Protein AF-A0A7Y2TQS6-F1 (afdb_monomer_lite)

Radius of gyration: 34.99 Å; chains: 1; bounding box: 94×83×92 Å

pLDDT: mean 74.16, std 16.75, range [26.45, 96.12]

Sequence (491 aa):
GNISICRKHAAQIRIADIMAASSCIPVGMEPLFFPDDFHWPDDGKSRRWGSRPSRPTNDEIRAALRRNTDTKEPTFALMDGGVYDNQGITSTLLALNRRKENYREQDTHECGVSMSSLGRSEPPGPEDWAKWMSGRVSSGSAYKSVGVKPEDLDLLIISDTPVRKASFYPRILFPSGAENNQPEADSREEAPKRGLLQRLGHWAKYRITLGMITFITTLLLIALSISLGIALVELWAFWDARSDEVPFGKGFFITFHVALPFLLLVQIWWLLWQYRKLRKELALKLQSLISHWDRKPKRYLKKLTVGDVIDMGLLRASSTAALTSAIYMDRIRGLGYSTAFSREDLQDKILANEIFALQKARQLDDPFIHELKAQEAWPPPPEMDRIVDIAANMQTKLWIDHEKDGPHNDLDFLVVCGQSTICYNLMRYLWEDLRDEDGSWLDPKMQGVFEHALREWKKLMDDPWSLLKDRKQKSRLPELNAHAAKVATSA

Foldseek 3Di:
DFWFFFPVVVVFFDPVVVVVQLQAAPPPGFFQKPPQNTQGPCQPPPPDDPDDSRRDHPVQQLCLQLVADPVSGSIDGRHNNLQFCSQCLQVVLVVLLCVLVVPPVPRPVGTNHTCVNVVHDDQPDPVQVLCVLLQFHDDDDDTDNRADDCPSAVAAEGEDQPADDDDPDDPPPDPDDDDDDDDDDDDDPPDPPDDPVVVVVVCQQPPAFPLNVLVVLVVVLVVLVVQLVVLVVVLVVVVVPPDPDDPVVNVVSCVPRHVVSVVVSVVSVVVSVVSVVVLVVVQVVVCVVDVPPPDRSSVVSRGDGNNNVVVVVVVVVVVVVCCSPPVSSVVSVVVSVCSQCSHPNCVLRYFYQYLCQLVVVVVDDDPLQVVCVVVVLDDADPVLVVLSVLLSPDDPDPDWADDPPDLDINVLSVVLSSVQSCLVRVLVSQQPRQADPVRHGVDPVSVVVSVVSSVSSVVCSVPSNRVVLVDLCPDPDVVSVVSSVVNVVVD

Structure (mmCIF, N/CA/C/O backbone):
data_AF-A0A7Y2TQS6-F1
#
_entry.id   AF-A0A7Y2TQS6-F1
#
loop_
_atom_site.group_PDB
_atom_site.id
_atom_site.type_symbol
_atom_site.label_atom_id
_atom_site.label_alt_id
_atom_site.label_comp_id
_atom_site.label_asym_id
_atom_site.label_entity_id
_atom_site.label_seq_id
_atom_site.pdbx_PDB_ins_code
_atom_site.Cartn_x
_atom_site.Cartn_y
_atom_site.Cartn_z
_atom_site.occupancy
_atom_site.B_iso_or_equiv
_atom_site.auth_seq_id
_atom_site.auth_comp_id
_atom_site.auth_asym_id
_atom_site.auth_atom_id
_atom_site.pdbx_PDB_model_num
ATOM 1 N N . GLY A 1 1 ? -15.668 -12.128 -7.116 1.00 54.16 1 GLY A N 1
ATOM 2 C CA . GLY A 1 1 ? -14.970 -12.802 -8.211 1.00 54.16 1 GLY A CA 1
ATOM 3 C C . GLY A 1 1 ? -15.767 -14.000 -8.667 1.00 54.16 1 GLY A C 1
ATOM 4 O O . GLY A 1 1 ? -16.858 -14.250 -8.164 1.00 54.16 1 GLY A O 1
ATOM 5 N N . ASN A 1 2 ? -15.182 -14.776 -9.573 1.00 64.56 2 ASN A N 1
ATOM 6 C CA . ASN A 1 2 ? -15.833 -15.916 -10.226 1.00 64.56 2 ASN A CA 1
ATOM 7 C C . ASN A 1 2 ? -15.904 -17.193 -9.376 1.00 64.56 2 ASN A C 1
ATOM 9 O O . ASN A 1 2 ? -16.426 -18.194 -9.847 1.00 64.56 2 ASN A O 1
ATOM 13 N N . ILE A 1 3 ? -15.361 -17.195 -8.156 1.00 73.94 3 ILE A N 1
ATOM 14 C CA . ILE A 1 3 ? -15.294 -18.376 -7.287 1.00 73.94 3 ILE A CA 1
ATOM 15 C C . ILE A 1 3 ? -15.578 -17.933 -5.850 1.00 73.94 3 ILE A C 1
ATOM 17 O O . ILE A 1 3 ? -15.014 -16.937 -5.391 1.00 73.94 3 ILE A O 1
ATOM 21 N N . SER A 1 4 ? -16.442 -18.665 -5.145 1.00 76.38 4 SER A N 1
ATOM 22 C CA . SER A 1 4 ? -16.709 -18.472 -3.716 1.00 76.38 4 SER A CA 1
ATOM 23 C C . SER A 1 4 ? -16.286 -19.691 -2.893 1.00 76.38 4 SER A C 1
ATOM 25 O O . SER A 1 4 ? -16.443 -20.834 -3.330 1.00 76.38 4 SER A O 1
ATOM 27 N N . ILE A 1 5 ? -15.753 -19.452 -1.693 1.00 80.25 5 ILE A N 1
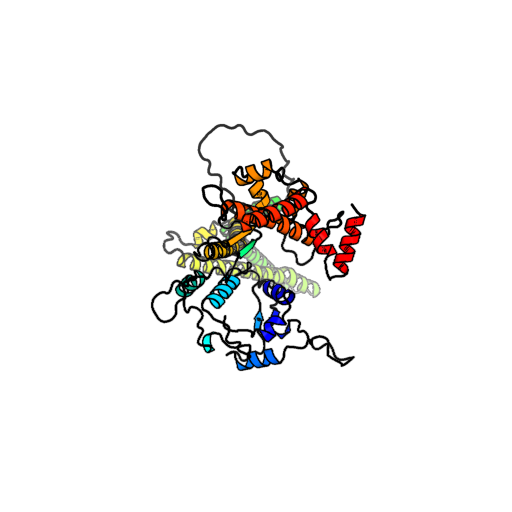ATOM 28 C CA . ILE A 1 5 ? -15.396 -20.493 -0.725 1.00 80.25 5 ILE A CA 1
ATOM 29 C C . ILE A 1 5 ? -16.400 -20.439 0.421 1.00 80.25 5 ILE A C 1
ATOM 31 O O . ILE A 1 5 ? -16.604 -19.408 1.051 1.00 80.25 5 ILE A O 1
ATOM 35 N N . CYS A 1 6 ? -17.014 -21.580 0.688 1.00 78.25 6 CYS A N 1
ATOM 36 C CA . CYS A 1 6 ? -17.985 -21.779 1.739 1.00 78.25 6 CYS A CA 1
ATOM 37 C C . CYS A 1 6 ? -17.368 -21.612 3.142 1.00 78.25 6 CYS A C 1
ATOM 39 O O . CYS A 1 6 ? -16.217 -21.984 3.398 1.00 78.25 6 CYS A O 1
ATOM 41 N N . ARG A 1 7 ? -18.152 -21.063 4.079 1.00 78.50 7 ARG A N 1
ATOM 42 C CA . ARG A 1 7 ? -17.681 -20.620 5.403 1.00 78.50 7 ARG A CA 1
ATOM 43 C C . ARG A 1 7 ? -16.990 -21.716 6.216 1.00 78.50 7 ARG A C 1
ATOM 45 O O . ARG A 1 7 ? -15.980 -21.444 6.864 1.00 78.50 7 ARG A O 1
ATOM 52 N N . LYS A 1 8 ? -17.505 -22.954 6.148 1.00 83.00 8 LYS A N 1
ATOM 53 C CA . LYS A 1 8 ? -16.923 -24.149 6.794 1.00 83.00 8 LYS A CA 1
ATOM 54 C C . LYS A 1 8 ? -15.438 -24.297 6.456 1.00 83.00 8 LYS A C 1
ATOM 56 O O . LYS A 1 8 ? -14.632 -24.526 7.352 1.00 83.00 8 LYS A O 1
ATOM 61 N N . HIS A 1 9 ? -15.088 -24.181 5.176 1.00 84.75 9 HIS A N 1
ATOM 62 C CA . HIS A 1 9 ? -13.720 -24.365 4.697 1.00 84.75 9 HIS A CA 1
ATOM 63 C C . HIS A 1 9 ? -12.888 -23.094 4.828 1.00 84.75 9 HIS A C 1
ATOM 65 O O . HIS A 1 9 ? -11.729 -23.183 5.217 1.00 84.75 9 HIS A O 1
ATOM 71 N N . ALA A 1 10 ? -13.475 -21.916 4.600 1.00 85.31 10 ALA A N 1
ATOM 72 C CA . ALA A 1 10 ? -12.785 -20.644 4.816 1.00 85.31 10 ALA A CA 1
ATOM 73 C C . ALA A 1 10 ? -12.270 -20.504 6.263 1.00 85.31 10 ALA A C 1
ATOM 75 O O . ALA A 1 10 ? -11.151 -20.049 6.477 1.00 85.31 10 ALA A O 1
ATOM 76 N N . ALA A 1 11 ? -13.041 -20.973 7.252 1.00 84.38 11 ALA A N 1
ATOM 77 C CA . ALA A 1 11 ? -12.658 -20.956 8.667 1.00 84.38 11 ALA A CA 1
ATOM 78 C C . ALA A 1 11 ? -11.467 -21.870 9.019 1.00 84.38 11 ALA A C 1
ATOM 80 O O . ALA A 1 11 ? -10.898 -21.742 10.101 1.00 84.38 11 ALA A O 1
ATOM 81 N N . GLN A 1 12 ? -11.107 -22.806 8.139 1.00 85.31 12 GLN A N 1
ATOM 82 C CA . GLN A 1 12 ? -9.978 -23.718 8.337 1.00 85.31 12 GLN A CA 1
ATOM 83 C C . GLN A 1 12 ? -8.671 -23.168 7.759 1.00 85.31 12 GLN A C 1
ATOM 85 O O . GLN A 1 12 ? -7.601 -23.668 8.103 1.00 85.31 12 GLN A O 1
ATOM 90 N N . ILE A 1 13 ? -8.753 -22.156 6.892 1.00 87.44 13 ILE A N 1
ATOM 91 C CA . ILE A 1 13 ? -7.593 -21.565 6.237 1.00 87.44 13 ILE A CA 1
ATOM 92 C C . ILE A 1 13 ? -6.813 -20.722 7.247 1.00 87.44 13 ILE A C 1
ATOM 94 O O . ILE A 1 13 ? -7.370 -19.867 7.941 1.00 87.44 13 ILE A O 1
ATOM 98 N N . ARG A 1 14 ? -5.495 -20.923 7.311 1.00 86.06 14 ARG A N 1
ATOM 99 C CA . ARG A 1 14 ? -4.626 -20.083 8.138 1.00 86.06 14 ARG A CA 1
ATOM 100 C C . ARG A 1 14 ? -4.512 -18.698 7.514 1.00 86.06 14 ARG A C 1
ATOM 102 O O . ARG A 1 14 ? -4.206 -18.562 6.333 1.00 86.06 14 ARG A O 1
ATOM 109 N N . ILE A 1 15 ? -4.632 -17.662 8.343 1.00 83.38 15 ILE A N 1
ATOM 110 C CA . ILE A 1 15 ? -4.376 -16.274 7.924 1.00 83.38 15 ILE A CA 1
ATOM 111 C C . ILE A 1 15 ? -2.968 -16.140 7.320 1.00 83.38 15 ILE A C 1
ATOM 113 O O . ILE A 1 15 ? -2.791 -15.413 6.350 1.00 83.38 15 ILE A O 1
ATOM 117 N N . ALA A 1 16 ? -1.983 -16.884 7.836 1.00 83.06 16 ALA A N 1
ATOM 118 C CA . ALA A 1 16 ? -0.623 -16.897 7.301 1.00 83.06 16 ALA A CA 1
ATOM 119 C C . ALA A 1 16 ? -0.555 -17.324 5.821 1.00 83.06 16 ALA A C 1
ATOM 121 O O . ALA A 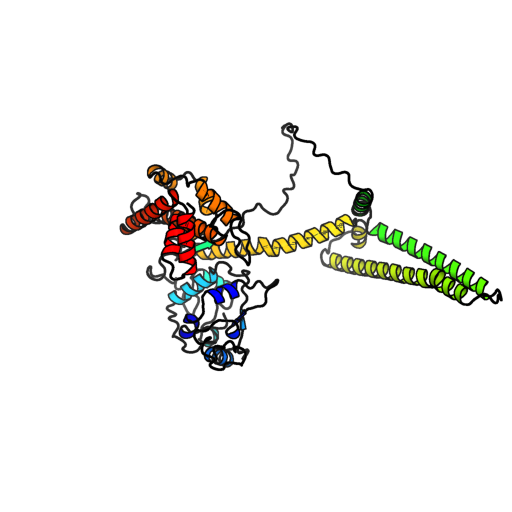1 16 ? 0.174 -16.700 5.056 1.00 83.06 16 ALA A O 1
ATOM 122 N N . ASP A 1 17 ? -1.341 -18.322 5.399 1.00 85.56 17 ASP A N 1
ATOM 123 C CA . ASP A 1 17 ? -1.348 -18.786 4.004 1.00 85.56 17 ASP A CA 1
ATOM 124 C C . ASP A 1 17 ? -2.018 -17.748 3.080 1.00 85.56 17 ASP A C 1
ATOM 126 O O . ASP A 1 17 ? -1.551 -17.500 1.970 1.00 85.56 17 ASP A O 1
ATOM 130 N N . ILE A 1 18 ? -3.064 -17.065 3.565 1.00 84.38 18 ILE A N 1
ATOM 131 C CA . ILE A 1 18 ? -3.702 -15.942 2.850 1.00 84.38 18 ILE A CA 1
ATOM 132 C C . ILE A 1 18 ? -2.725 -14.772 2.684 1.00 84.38 18 ILE A C 1
ATOM 134 O O . ILE A 1 18 ? -2.624 -14.198 1.601 1.00 84.38 18 ILE A O 1
ATOM 138 N N . MET A 1 19 ? -1.977 -14.437 3.738 1.00 80.00 19 MET A N 1
ATOM 139 C CA . MET A 1 19 ? -0.953 -13.389 3.696 1.00 80.00 19 MET A CA 1
ATOM 140 C C . MET A 1 19 ? 0.195 -13.748 2.753 1.00 80.00 19 MET A C 1
ATOM 142 O O . MET A 1 19 ? 0.659 -12.885 2.010 1.00 80.00 19 MET A O 1
ATOM 146 N N . ALA A 1 20 ? 0.609 -15.015 2.711 1.00 80.50 20 ALA A N 1
ATOM 147 C CA . ALA A 1 20 ? 1.600 -15.481 1.750 1.00 80.50 20 ALA A CA 1
ATOM 148 C C . ALA A 1 20 ? 1.089 -15.341 0.303 1.00 80.50 20 ALA A C 1
ATOM 150 O O . ALA A 1 20 ? 1.789 -14.775 -0.532 1.00 80.50 20 ALA A O 1
ATOM 151 N N . ALA A 1 21 ? -0.153 -15.757 0.025 1.00 81.94 21 ALA A N 1
ATOM 152 C CA . ALA A 1 21 ? -0.778 -15.647 -1.300 1.00 81.94 21 ALA A CA 1
ATOM 153 C C . ALA A 1 21 ? -0.935 -14.193 -1.768 1.00 81.94 21 ALA A C 1
ATOM 155 O O . ALA A 1 21 ? -0.697 -13.880 -2.937 1.00 81.94 21 ALA A O 1
ATOM 156 N N . SER A 1 22 ? -1.283 -13.290 -0.849 1.00 77.38 22 SER A N 1
ATOM 157 C CA . SER A 1 22 ? -1.357 -11.853 -1.129 1.00 77.38 22 SER A CA 1
ATOM 158 C C . SER A 1 22 ? 0.026 -11.246 -1.421 1.00 77.38 22 SER A C 1
ATOM 160 O O . SER A 1 22 ? 0.148 -10.344 -2.247 1.00 77.38 22 SER A O 1
ATOM 162 N N . SER A 1 23 ? 1.085 -11.804 -0.824 1.00 73.25 23 SER A N 1
ATOM 163 C CA . SER A 1 23 ? 2.471 -11.334 -0.978 1.00 73.25 23 SER A CA 1
ATOM 164 C C . SER A 1 23 ? 3.177 -11.836 -2.249 1.00 73.25 23 SER A C 1
ATOM 166 O O . SER A 1 23 ? 4.272 -11.364 -2.553 1.00 73.25 23 SER A O 1
ATOM 168 N N . CYS A 1 24 ? 2.591 -12.768 -3.009 1.00 71.69 24 CYS A N 1
ATOM 169 C CA . CYS A 1 24 ? 3.176 -13.273 -4.257 1.00 71.69 24 CYS A CA 1
ATOM 170 C C . CYS A 1 24 ? 3.162 -12.196 -5.357 1.00 71.69 24 CYS A C 1
ATOM 172 O O . CYS A 1 24 ? 2.139 -11.990 -6.006 1.00 71.69 24 CYS A O 1
ATOM 174 N N . ILE A 1 25 ? 4.289 -11.512 -5.591 1.00 69.38 25 ILE A N 1
ATOM 175 C CA . ILE A 1 25 ? 4.413 -10.474 -6.631 1.00 69.38 25 ILE A CA 1
ATOM 176 C C . ILE A 1 25 ? 4.659 -11.125 -8.007 1.00 69.38 25 ILE A C 1
ATOM 178 O O . ILE A 1 25 ? 5.585 -11.933 -8.124 1.00 69.38 25 ILE A O 1
ATOM 182 N N . PRO A 1 26 ? 3.929 -10.738 -9.079 1.00 59.59 26 PRO A N 1
ATOM 183 C CA . PRO A 1 26 ? 4.080 -11.328 -10.417 1.00 59.59 26 PRO A CA 1
ATOM 184 C C . PRO A 1 26 ? 5.498 -11.276 -11.002 1.00 59.59 26 PRO A C 1
ATOM 186 O O . PRO A 1 26 ? 5.843 -12.054 -11.889 1.00 59.59 26 PRO A O 1
ATOM 189 N N . VAL A 1 27 ? 6.334 -10.352 -10.522 1.00 60.28 27 VAL A N 1
ATOM 190 C CA . VAL A 1 27 ? 7.719 -10.167 -10.964 1.00 60.28 27 VAL A CA 1
ATOM 191 C C . VAL A 1 27 ? 8.665 -10.859 -9.979 1.00 60.28 27 VAL A C 1
ATOM 193 O O . VAL A 1 27 ? 9.377 -10.203 -9.226 1.00 60.28 27 VAL A O 1
ATOM 196 N N . GLY A 1 28 ? 8.666 -12.194 -9.968 1.00 63.75 28 GLY A N 1
ATOM 197 C CA . GLY A 1 28 ? 9.708 -12.981 -9.290 1.00 63.75 28 GLY A CA 1
ATOM 198 C C . GLY A 1 28 ? 9.233 -14.040 -8.298 1.00 63.75 28 GLY A C 1
ATOM 199 O O . GLY A 1 28 ? 10.080 -14.753 -7.765 1.00 63.75 28 GLY A O 1
ATOM 200 N N . MET A 1 29 ? 7.926 -14.176 -8.065 1.00 70.44 29 MET A N 1
ATOM 201 C CA . MET A 1 29 ? 7.368 -15.244 -7.230 1.00 70.44 29 MET A CA 1
ATOM 202 C C . MET A 1 29 ? 6.359 -16.084 -8.013 1.00 70.44 29 MET A C 1
ATOM 204 O O . MET A 1 29 ? 5.606 -15.568 -8.840 1.00 70.44 29 MET A O 1
ATOM 208 N N . GLU A 1 30 ? 6.347 -17.388 -7.745 1.00 78.56 30 GLU A N 1
ATOM 209 C CA . GLU A 1 30 ? 5.302 -18.281 -8.243 1.00 78.56 30 GLU A CA 1
ATOM 210 C C . GLU A 1 30 ? 3.991 -18.034 -7.470 1.00 78.56 30 GLU A C 1
ATOM 212 O O . GLU A 1 30 ? 4.031 -17.691 -6.282 1.00 78.56 30 GLU A O 1
ATOM 217 N N . PRO A 1 31 ? 2.821 -18.158 -8.122 1.00 84.19 31 PRO A N 1
ATOM 218 C CA . PRO A 1 31 ? 1.546 -18.082 -7.420 1.00 84.19 31 PRO A CA 1
ATOM 219 C C . PRO A 1 31 ? 1.403 -19.235 -6.427 1.00 84.19 31 PRO A C 1
ATOM 221 O O . PRO A 1 31 ? 1.870 -20.343 -6.685 1.00 84.19 31 PRO A O 1
ATOM 224 N N . LEU A 1 32 ? 0.667 -18.995 -5.344 1.00 86.88 32 LEU A N 1
ATOM 225 C CA . LEU A 1 32 ? 0.203 -20.068 -4.465 1.00 86.88 32 LEU A CA 1
ATOM 226 C C . LEU A 1 32 ? -1.057 -20.692 -5.068 1.00 86.88 32 LEU A C 1
ATOM 228 O O . LEU A 1 32 ? -2.041 -19.999 -5.332 1.00 86.88 32 LEU A O 1
ATOM 232 N N . PHE A 1 33 ? -1.046 -22.000 -5.303 1.00 88.12 33 PHE A N 1
ATOM 233 C CA . PHE A 1 33 ? -2.184 -22.719 -5.862 1.00 88.12 33 PHE A CA 1
ATOM 234 C C . PHE A 1 33 ? -3.145 -23.125 -4.752 1.00 88.12 33 PHE A C 1
ATOM 236 O O . PHE A 1 33 ? -2.869 -24.014 -3.952 1.00 88.12 33 PHE A O 1
ATOM 243 N N . PHE A 1 34 ? -4.321 -22.508 -4.711 1.00 88.00 34 PHE A N 1
ATOM 244 C CA . PHE A 1 34 ? -5.383 -22.931 -3.807 1.00 88.00 34 PHE A CA 1
ATOM 245 C C . PHE A 1 34 ? -6.149 -24.126 -4.400 1.00 88.00 34 PHE A C 1
ATOM 247 O O . PHE A 1 34 ? -6.453 -24.095 -5.596 1.00 88.00 34 PHE A O 1
ATOM 254 N N . PRO A 1 35 ? -6.531 -25.148 -3.605 1.00 87.62 35 PRO A N 1
ATOM 255 C CA . PRO A 1 35 ? -6.239 -25.341 -2.175 1.00 87.62 35 PRO A CA 1
ATOM 256 C C . PRO A 1 35 ? -4.921 -26.084 -1.877 1.00 87.62 35 PRO A C 1
ATOM 258 O O . PRO A 1 35 ? -4.637 -26.344 -0.709 1.00 87.62 35 PRO A O 1
ATOM 261 N N . ASP A 1 36 ? -4.152 -26.469 -2.898 1.00 86.44 36 ASP A N 1
ATOM 262 C CA . ASP A 1 36 ? -3.049 -27.438 -2.795 1.00 86.44 36 ASP A CA 1
ATOM 263 C C . ASP A 1 36 ? -1.817 -26.924 -2.016 1.00 86.44 36 ASP A C 1
ATOM 265 O O . ASP A 1 36 ? -1.137 -27.710 -1.355 1.00 86.44 36 ASP A O 1
ATOM 269 N N . ASP A 1 37 ? -1.551 -25.617 -2.045 1.00 85.94 37 ASP A N 1
ATOM 270 C CA . ASP A 1 37 ? -0.444 -24.985 -1.315 1.00 85.94 37 ASP A CA 1
ATOM 271 C C . ASP A 1 37 ? -0.829 -24.455 0.075 1.00 85.94 37 ASP A C 1
ATOM 273 O O . ASP A 1 37 ? 0.017 -23.922 0.795 1.00 85.94 37 ASP A O 1
ATOM 277 N N . PHE A 1 38 ? -2.094 -24.603 0.469 1.00 87.38 38 PHE A N 1
ATOM 278 C CA . PHE A 1 38 ? -2.610 -24.138 1.754 1.00 87.38 38 PHE A CA 1
ATOM 279 C C . PHE A 1 38 ? -2.507 -25.232 2.814 1.00 87.38 38 PHE A C 1
ATOM 281 O O . PHE A 1 38 ? -2.650 -26.415 2.507 1.00 87.38 38 PHE A O 1
ATOM 288 N N . HIS A 1 39 ? -2.301 -24.836 4.072 1.00 84.94 39 HIS A N 1
ATOM 289 C CA . HIS A 1 39 ? -2.297 -25.781 5.181 1.00 84.94 39 HIS A CA 1
ATOM 290 C C . HIS A 1 39 ? -3.716 -26.064 5.675 1.00 84.94 39 HIS A C 1
ATOM 292 O O . HIS A 1 39 ? -4.480 -25.140 5.971 1.00 84.94 39 HIS A O 1
ATOM 298 N N . TRP A 1 40 ? -4.033 -27.343 5.876 1.00 83.88 40 TRP A N 1
ATOM 299 C CA . TRP A 1 40 ? -5.328 -27.811 6.364 1.00 83.88 40 TRP A CA 1
ATOM 300 C C . TRP A 1 40 ? -5.215 -28.494 7.744 1.00 83.88 40 TRP A C 1
ATOM 302 O O . TRP A 1 40 ? -4.168 -29.028 8.115 1.00 83.88 40 TRP A O 1
ATOM 312 N N . PRO A 1 41 ? -6.281 -28.494 8.571 1.00 73.75 41 PRO A N 1
ATOM 313 C CA . PRO A 1 41 ? -6.232 -29.074 9.920 1.00 73.75 41 PRO A CA 1
ATOM 314 C C . PRO A 1 41 ? -5.872 -30.569 9.975 1.00 73.75 41 PRO A C 1
ATOM 316 O O . PRO A 1 41 ? -5.314 -31.029 10.972 1.00 73.75 41 PRO A O 1
ATOM 319 N N . ASP A 1 42 ? -6.165 -31.328 8.916 1.00 65.50 42 ASP A N 1
ATOM 320 C CA . ASP A 1 42 ? -5.878 -32.765 8.828 1.00 65.50 42 ASP A CA 1
ATOM 321 C C . ASP A 1 42 ? -4.500 -33.091 8.203 1.00 65.50 42 ASP A C 1
ATOM 323 O O . ASP A 1 42 ? -4.172 -34.267 8.020 1.00 65.50 42 ASP A O 1
ATOM 327 N N . ASP A 1 43 ? -3.642 -32.077 7.995 1.00 60.75 43 ASP A N 1
ATOM 328 C CA . ASP A 1 43 ? -2.271 -32.192 7.457 1.00 60.75 43 ASP A CA 1
ATOM 329 C C . ASP A 1 43 ? -1.361 -33.191 8.183 1.00 60.75 43 ASP A C 1
ATOM 331 O O . ASP A 1 43 ? -0.439 -33.759 7.594 1.00 60.75 43 ASP A O 1
ATOM 335 N N . GLY A 1 44 ? -1.634 -33.459 9.460 1.00 49.59 44 GLY A N 1
ATOM 336 C CA . GLY A 1 44 ? -0.784 -34.284 10.321 1.00 49.59 44 GLY A CA 1
ATOM 337 C C . GLY A 1 44 ? -1.108 -35.782 10.378 1.00 49.59 44 GLY A C 1
ATOM 338 O O . GLY A 1 44 ? -0.395 -36.511 11.065 1.00 49.59 44 GLY A O 1
ATOM 339 N N . LYS A 1 45 ? -2.172 -36.282 9.727 1.00 51.12 45 LYS A N 1
ATOM 340 C CA . LYS A 1 45 ? -2.673 -37.661 9.958 1.00 51.12 45 LYS A CA 1
ATOM 341 C C . LYS A 1 45 ? -2.258 -38.708 8.915 1.00 51.12 45 LYS A C 1
ATOM 343 O O . LYS A 1 45 ? -2.813 -39.810 8.913 1.00 51.12 45 LYS A O 1
ATOM 348 N N . SER A 1 46 ? -1.262 -38.443 8.066 1.00 49.97 46 SER A N 1
ATOM 349 C CA . SER A 1 46 ? -0.699 -39.482 7.187 1.00 49.97 46 SER A CA 1
ATOM 350 C C . SER A 1 46 ? 0.076 -40.530 8.007 1.00 49.97 46 SER A C 1
ATOM 352 O O . SER A 1 46 ? 1.271 -40.409 8.270 1.00 49.97 46 SER A O 1
ATOM 354 N N . ARG A 1 47 ? -0.623 -41.586 8.450 1.00 47.22 47 ARG A N 1
ATOM 355 C CA . ARG A 1 47 ? -0.093 -42.725 9.233 1.00 47.22 47 ARG A CA 1
ATOM 356 C C . ARG A 1 47 ? 0.730 -43.713 8.393 1.00 47.22 47 ARG A C 1
ATOM 358 O O . ARG A 1 47 ? 0.606 -44.922 8.584 1.00 47.22 47 ARG A O 1
ATOM 365 N N . ARG A 1 48 ? 1.565 -43.257 7.455 1.00 48.81 48 ARG A N 1
ATOM 366 C CA . ARG A 1 48 ? 2.453 -44.168 6.712 1.00 48.81 48 ARG A CA 1
ATOM 367 C C . ARG A 1 48 ? 3.898 -43.679 6.741 1.00 48.81 48 ARG A C 1
ATOM 369 O O . ARG A 1 48 ? 4.374 -42.984 5.850 1.00 48.81 48 ARG A O 1
ATOM 376 N N . TRP A 1 49 ? 4.581 -44.079 7.812 1.00 40.25 49 TRP A N 1
ATOM 377 C CA . TRP A 1 49 ? 6.028 -43.975 7.996 1.00 40.25 49 TRP A CA 1
ATOM 378 C C . TRP A 1 49 ? 6.730 -44.536 6.742 1.00 40.25 49 TRP A C 1
ATOM 380 O O . TRP A 1 49 ? 6.602 -45.721 6.444 1.00 40.25 49 TRP A O 1
ATOM 390 N N . GLY A 1 50 ? 7.380 -43.672 5.954 1.00 49.44 50 GLY A N 1
ATOM 391 C CA . GLY A 1 50 ? 8.156 -44.059 4.763 1.00 49.44 50 GLY A CA 1
ATOM 392 C C . GLY A 1 50 ? 7.604 -43.625 3.397 1.00 49.44 50 GLY A C 1
ATOM 393 O O . GLY A 1 50 ? 8.299 -43.778 2.398 1.00 49.44 50 GLY A O 1
ATOM 394 N N . SER A 1 51 ? 6.405 -43.043 3.311 1.00 49.78 51 SER A N 1
ATOM 395 C CA . SER A 1 51 ? 5.944 -42.348 2.095 1.00 49.78 51 SER A CA 1
ATOM 396 C C . SER A 1 51 ? 6.101 -40.843 2.313 1.00 49.78 51 SER A C 1
ATOM 398 O O . SER A 1 51 ? 5.739 -40.365 3.386 1.00 49.78 51 SER A O 1
ATOM 400 N N . ARG A 1 52 ? 6.667 -40.096 1.349 1.00 47.09 52 ARG A N 1
ATOM 401 C CA . ARG A 1 52 ? 6.769 -38.619 1.413 1.00 47.09 52 ARG A CA 1
ATOM 402 C C . ARG A 1 52 ? 5.449 -38.047 1.952 1.00 47.09 52 ARG A C 1
ATOM 404 O O . ARG A 1 52 ? 4.413 -38.518 1.473 1.00 47.09 52 ARG A O 1
ATOM 411 N N . PRO A 1 53 ? 5.454 -37.093 2.905 1.00 47.38 53 PRO A N 1
ATOM 412 C CA . PRO A 1 53 ? 4.217 -36.493 3.383 1.00 47.38 53 PRO A CA 1
ATOM 413 C C . PRO A 1 53 ? 3.490 -35.931 2.165 1.00 47.38 53 PRO A C 1
ATOM 415 O O . PRO A 1 53 ? 3.933 -34.967 1.544 1.00 47.38 53 PRO A O 1
ATOM 418 N N . SER A 1 54 ? 2.427 -36.613 1.754 1.00 50.50 54 SER A N 1
ATOM 419 C CA . SER A 1 54 ? 1.483 -36.083 0.789 1.00 50.50 54 SER A CA 1
ATOM 420 C C . SER A 1 54 ? 0.875 -34.906 1.533 1.00 50.50 54 SER A C 1
ATOM 422 O O . SER A 1 54 ? 0.181 -35.150 2.517 1.00 50.50 54 SER A O 1
ATOM 424 N N . ARG A 1 55 ? 1.225 -33.661 1.175 1.00 56.31 55 ARG A N 1
ATOM 425 C CA . ARG A 1 55 ? 0.488 -32.485 1.662 1.00 56.31 55 ARG A CA 1
ATOM 426 C C . ARG A 1 55 ? -0.982 -32.791 1.379 1.00 56.31 55 ARG A C 1
ATOM 428 O O . ARG A 1 55 ? -1.302 -32.967 0.201 1.00 56.31 55 ARG A O 1
ATOM 435 N N . PRO A 1 56 ? -1.835 -33.028 2.385 1.00 55.53 56 PRO A N 1
ATOM 436 C CA . PRO A 1 56 ? -3.179 -33.453 2.082 1.00 55.53 56 PRO A CA 1
ATOM 437 C C . PRO A 1 56 ? -3.910 -32.250 1.524 1.00 55.53 56 PRO A C 1
ATOM 439 O O . PRO A 1 56 ? -4.016 -31.189 2.130 1.00 55.53 56 PRO A O 1
ATOM 442 N N . THR A 1 57 ? -4.371 -32.427 0.301 1.00 63.19 57 THR A N 1
ATOM 443 C CA . THR A 1 57 ? -5.234 -31.462 -0.337 1.00 63.19 57 THR A CA 1
ATOM 444 C C . THR A 1 57 ? -6.623 -31.611 0.258 1.00 63.19 57 THR A C 1
ATOM 446 O O . THR A 1 57 ? -7.062 -32.726 0.538 1.00 63.19 57 THR A O 1
ATOM 449 N N . ASN A 1 58 ? -7.334 -30.506 0.470 1.00 77.56 58 ASN A N 1
ATOM 450 C CA . ASN A 1 58 ? -8.732 -30.590 0.868 1.00 77.56 58 ASN A CA 1
ATOM 451 C C . ASN A 1 58 ? -9.559 -31.131 -0.312 1.00 77.56 58 ASN A C 1
ATOM 453 O O . ASN A 1 58 ? -9.989 -30.379 -1.191 1.00 77.56 58 ASN A O 1
ATOM 457 N N . ASP A 1 59 ? -9.731 -32.453 -0.355 1.00 80.75 59 ASP A N 1
ATOM 458 C CA . ASP A 1 59 ? -10.376 -33.161 -1.464 1.00 80.75 59 ASP A CA 1
ATOM 459 C C . ASP A 1 59 ? -11.833 -32.724 -1.662 1.00 80.75 59 ASP A C 1
ATOM 461 O O . ASP A 1 59 ?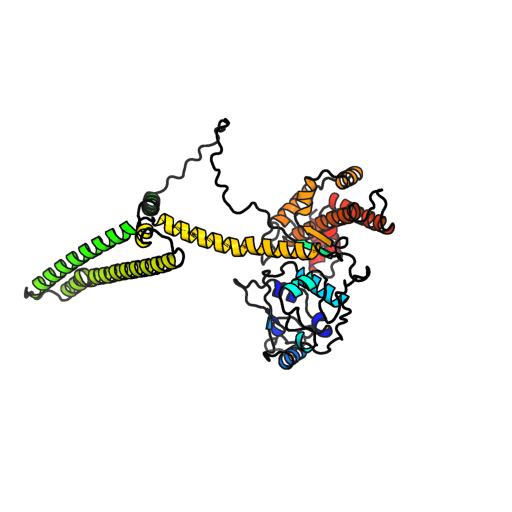 -12.309 -32.680 -2.798 1.00 80.75 59 ASP A O 1
ATOM 465 N N . GLU A 1 60 ? -12.523 -32.324 -0.584 1.00 82.69 60 GLU A N 1
ATOM 466 C CA . GLU A 1 60 ? -13.870 -31.747 -0.667 1.00 82.69 60 GLU A CA 1
ATOM 467 C C . GLU A 1 60 ? -13.854 -30.461 -1.505 1.00 82.69 60 GLU A C 1
ATOM 469 O O . GLU A 1 60 ? -14.668 -30.312 -2.419 1.00 82.69 60 GLU A O 1
ATOM 474 N N . ILE A 1 61 ? -12.900 -29.560 -1.241 1.00 86.12 61 ILE A N 1
ATOM 475 C CA . ILE A 1 61 ? -12.757 -28.297 -1.975 1.00 86.12 61 ILE A CA 1
ATOM 476 C C . ILE A 1 61 ? -12.337 -28.557 -3.417 1.00 86.12 61 ILE A C 1
ATOM 478 O O . ILE A 1 61 ? -12.947 -27.996 -4.324 1.00 86.12 61 ILE A O 1
ATOM 482 N N . ARG A 1 62 ? -11.354 -29.434 -3.660 1.00 85.38 62 ARG A N 1
ATOM 483 C CA . ARG A 1 62 ? -10.935 -29.791 -5.029 1.00 85.38 62 ARG A CA 1
ATOM 484 C C . ARG A 1 62 ? -12.101 -30.320 -5.846 1.00 85.38 62 ARG A C 1
ATOM 486 O O . ARG A 1 62 ? -12.298 -29.915 -6.989 1.00 85.38 62 ARG A O 1
ATOM 493 N N . ALA A 1 63 ? -12.876 -31.235 -5.269 1.00 84.94 63 ALA A N 1
ATOM 494 C CA . ALA A 1 63 ? -14.025 -31.813 -5.942 1.00 84.94 63 ALA A CA 1
ATOM 495 C C . ALA A 1 63 ? -15.105 -30.752 -6.202 1.00 84.94 63 ALA A C 1
ATOM 497 O O . ALA A 1 63 ? -15.694 -30.745 -7.281 1.00 84.94 63 ALA A O 1
ATOM 498 N N . ALA A 1 64 ? -15.330 -29.839 -5.256 1.00 85.25 64 ALA A N 1
ATOM 499 C CA . ALA A 1 64 ? -16.276 -28.742 -5.419 1.00 85.25 64 ALA A CA 1
ATOM 500 C C . ALA A 1 64 ? -15.833 -27.753 -6.514 1.00 85.25 64 ALA A C 1
ATOM 502 O O . ALA A 1 64 ? -16.629 -27.411 -7.382 1.00 85.25 64 ALA A O 1
ATOM 503 N N . LEU A 1 65 ? -14.548 -27.385 -6.564 1.00 85.81 65 LEU A N 1
ATOM 504 C CA . LEU A 1 65 ? -13.988 -26.539 -7.623 1.00 85.81 65 LEU A CA 1
ATOM 505 C C . LEU A 1 65 ? -14.150 -27.179 -9.005 1.00 85.81 65 LEU A C 1
ATOM 507 O O . LEU A 1 65 ? -14.657 -26.535 -9.919 1.00 85.81 65 LEU A O 1
ATOM 511 N N . ARG A 1 66 ? -13.831 -28.472 -9.149 1.00 85.88 66 ARG A N 1
ATOM 512 C CA . ARG A 1 66 ? -14.022 -29.191 -10.422 1.00 85.88 66 ARG A CA 1
ATOM 513 C C . ARG A 1 66 ? -15.478 -29.230 -10.885 1.00 85.88 66 ARG A C 1
ATOM 515 O O . ARG A 1 66 ? -15.722 -29.231 -12.088 1.00 85.88 66 ARG A O 1
ATOM 522 N N . ARG A 1 67 ? -16.429 -29.348 -9.950 1.00 84.38 67 ARG A N 1
ATOM 523 C CA . ARG A 1 67 ? -17.864 -29.430 -10.264 1.00 84.38 67 ARG A CA 1
ATOM 524 C C . ARG A 1 67 ? -18.465 -28.076 -10.619 1.00 84.38 67 ARG A C 1
ATOM 526 O O . ARG A 1 67 ? -19.316 -28.021 -11.499 1.00 84.38 67 ARG A O 1
ATOM 533 N N . ASN A 1 68 ? -18.028 -27.023 -9.933 1.00 78.31 68 ASN A N 1
ATOM 534 C CA . ASN A 1 68 ? -18.756 -25.757 -9.882 1.00 78.31 68 ASN A CA 1
ATOM 535 C C . ASN A 1 68 ? -18.076 -24.608 -10.642 1.00 78.31 68 ASN A C 1
ATOM 537 O O . ASN A 1 68 ? -18.635 -23.513 -10.716 1.00 78.31 68 ASN A O 1
ATOM 541 N N . THR A 1 69 ? -16.901 -24.856 -11.228 1.00 75.56 69 THR A N 1
ATOM 542 C CA . THR A 1 69 ? -16.195 -23.900 -12.091 1.00 75.56 69 THR A CA 1
ATOM 543 C C . THR A 1 69 ? -16.223 -24.340 -13.554 1.00 75.56 69 THR A C 1
ATOM 545 O O . THR A 1 69 ? -16.106 -25.527 -13.866 1.00 75.56 69 THR A O 1
ATOM 548 N N . ASP A 1 70 ? -16.315 -23.374 -14.472 1.00 75.88 70 ASP A N 1
ATOM 549 C CA . ASP A 1 70 ? -16.347 -23.638 -15.920 1.00 75.88 70 ASP A CA 1
ATOM 550 C C . ASP A 1 70 ? -15.046 -24.273 -16.438 1.00 75.88 70 ASP A C 1
ATOM 552 O O . ASP A 1 70 ? -15.053 -25.028 -17.411 1.00 75.88 70 ASP A O 1
ATOM 556 N N . THR A 1 71 ? -13.922 -23.995 -15.772 1.00 75.88 71 THR A N 1
ATOM 557 C CA . THR A 1 71 ? -12.602 -24.523 -16.138 1.00 75.88 71 THR A CA 1
ATOM 558 C C . THR A 1 71 ? -12.439 -25.997 -15.775 1.00 75.88 71 THR A C 1
ATOM 560 O O . THR A 1 71 ? -11.579 -26.664 -16.344 1.00 75.88 71 THR A O 1
ATOM 563 N N . LYS A 1 72 ? -13.258 -26.524 -14.847 1.00 78.50 72 LYS A N 1
ATOM 564 C CA . LYS A 1 72 ? -13.134 -27.875 -14.260 1.00 78.50 72 LYS A CA 1
ATOM 565 C C . LYS A 1 72 ? -11.769 -28.152 -13.620 1.00 78.50 72 LYS A C 1
ATOM 567 O O . LYS A 1 72 ? -11.424 -29.313 -13.354 1.00 78.50 72 LYS A O 1
ATOM 572 N N . GLU A 1 73 ? -11.002 -27.101 -13.355 1.00 83.62 73 GLU A N 1
ATOM 573 C CA . GLU A 1 73 ? -9.709 -27.207 -12.699 1.00 83.62 73 GLU A CA 1
ATOM 574 C C . GLU A 1 73 ? -9.916 -27.424 -11.191 1.00 83.62 73 GLU A C 1
ATOM 576 O O . GLU A 1 73 ? -10.788 -26.804 -10.579 1.00 83.62 73 GLU A O 1
ATOM 581 N N . PRO A 1 74 ? -9.151 -28.333 -10.558 1.00 84.06 74 PRO A N 1
ATOM 582 C CA . PRO A 1 74 ? -9.245 -28.579 -9.119 1.00 84.06 74 PRO A CA 1
ATOM 583 C C . PRO A 1 74 ? -8.590 -27.485 -8.280 1.00 84.06 74 PRO A C 1
ATOM 585 O O . PRO A 1 74 ? -8.709 -27.522 -7.057 1.00 84.06 74 PRO A O 1
ATOM 588 N N . THR A 1 75 ? -7.837 -26.596 -8.922 1.00 86.88 75 THR A N 1
ATOM 589 C CA . THR A 1 75 ? -6.977 -25.604 -8.296 1.00 86.88 75 THR A CA 1
ATOM 590 C C . THR A 1 75 ? -7.028 -24.301 -9.080 1.00 86.88 75 THR A C 1
ATOM 592 O O . THR A 1 75 ? -7.329 -24.282 -10.275 1.00 86.88 75 THR A O 1
ATOM 595 N N . PHE A 1 76 ? -6.707 -23.198 -8.415 1.00 84.81 76 PHE A N 1
ATOM 596 C CA . PHE A 1 76 ? -6.477 -21.918 -9.072 1.00 84.81 76 PHE A CA 1
ATOM 597 C C . PHE A 1 76 ? -5.302 -21.190 -8.425 1.00 84.81 76 PHE A C 1
ATOM 599 O O . PHE A 1 76 ? -5.061 -21.296 -7.223 1.00 84.81 76 PHE A O 1
ATOM 606 N N . ALA A 1 77 ? -4.562 -20.458 -9.251 1.00 85.56 77 ALA A N 1
ATOM 607 C CA . ALA A 1 77 ? -3.443 -19.637 -8.822 1.00 85.56 77 ALA A CA 1
ATOM 608 C C . ALA A 1 77 ? -3.956 -18.377 -8.109 1.00 85.56 77 ALA A C 1
ATOM 610 O O . ALA A 1 77 ? -4.731 -17.609 -8.681 1.00 85.56 77 ALA A O 1
ATOM 611 N N . LEU A 1 78 ? -3.503 -18.159 -6.875 1.00 82.38 78 LEU A N 1
ATOM 612 C CA . LEU A 1 78 ? -3.681 -16.916 -6.138 1.00 82.38 78 LEU A CA 1
ATOM 613 C C . LEU A 1 78 ? -2.404 -16.084 -6.233 1.00 82.38 78 LEU A C 1
ATOM 615 O O . LEU A 1 78 ? -1.314 -16.532 -5.872 1.00 82.38 78 LEU A O 1
ATOM 619 N N . MET A 1 79 ? -2.566 -14.868 -6.741 1.00 74.12 79 MET A N 1
ATOM 620 C CA . MET A 1 79 ? -1.510 -13.878 -6.871 1.00 74.12 79 MET A CA 1
ATOM 621 C C . MET A 1 79 ? -2.163 -12.498 -6.846 1.00 74.12 79 MET A C 1
ATOM 623 O O . MET A 1 79 ? -2.864 -12.130 -7.785 1.00 74.12 79 MET A O 1
ATOM 627 N N . ASP A 1 80 ? -1.975 -11.762 -5.757 1.00 69.31 80 ASP A N 1
ATOM 628 C CA . ASP A 1 80 ? -2.413 -10.361 -5.656 1.00 69.31 80 ASP A CA 1
ATOM 629 C C . ASP A 1 80 ? -1.198 -9.425 -5.731 1.00 69.31 80 ASP A C 1
ATOM 631 O O . ASP A 1 80 ? -1.246 -8.352 -6.333 1.00 69.31 80 ASP A O 1
ATOM 635 N N . GLY A 1 81 ? -0.055 -9.886 -5.204 1.00 59.91 81 GLY A N 1
ATOM 636 C CA . GLY A 1 81 ? 1.254 -9.255 -5.348 1.00 59.91 81 GLY A CA 1
ATOM 637 C C . GLY A 1 81 ? 1.330 -7.826 -4.857 1.00 59.91 81 GLY A C 1
ATOM 638 O O . GLY A 1 81 ? 2.245 -7.105 -5.249 1.00 59.91 81 GLY A O 1
ATOM 639 N N . GLY A 1 82 ? 0.335 -7.405 -4.081 1.00 59.16 82 GLY A N 1
ATOM 640 C CA . GLY A 1 82 ? 0.092 -6.008 -3.826 1.00 59.16 82 GLY A CA 1
ATOM 641 C C . GLY A 1 82 ? 0.150 -5.154 -5.105 1.00 59.16 82 GLY A C 1
ATOM 642 O O . GLY A 1 82 ? 0.902 -4.181 -5.154 1.00 59.16 82 GLY A O 1
ATOM 643 N N . VAL A 1 83 ? -0.609 -5.497 -6.147 1.00 60.41 83 VAL A N 1
ATOM 644 C CA . VAL A 1 83 ? -0.745 -4.624 -7.328 1.00 60.41 83 VAL A CA 1
ATOM 645 C C . VAL A 1 83 ? -2.102 -3.926 -7.360 1.00 60.41 83 VAL A C 1
ATOM 647 O O . VAL A 1 83 ? -2.171 -2.777 -7.792 1.00 60.41 83 VAL A O 1
ATOM 650 N N . TYR A 1 84 ? -3.176 -4.597 -6.932 1.00 61.56 84 TYR A N 1
ATOM 651 C CA . TYR A 1 84 ? -4.546 -4.101 -7.093 1.00 61.56 84 TYR A CA 1
ATOM 652 C C . TYR A 1 84 ? -5.191 -3.615 -5.785 1.00 61.56 84 TYR A C 1
ATOM 654 O O . TYR A 1 84 ? -5.792 -2.543 -5.782 1.00 61.56 84 TYR A O 1
ATOM 662 N N . ASP A 1 85 ? -5.062 -4.358 -4.678 1.00 64.62 85 ASP A N 1
ATOM 663 C CA . ASP A 1 85 ? -5.676 -4.006 -3.382 1.00 64.62 85 ASP A CA 1
ATOM 664 C C . ASP A 1 85 ? -4.770 -4.371 -2.193 1.00 64.62 85 ASP A C 1
ATOM 666 O O . ASP A 1 85 ? -5.161 -5.091 -1.280 1.00 64.62 85 ASP A O 1
ATOM 670 N N . ASN A 1 86 ? -3.544 -3.838 -2.169 1.00 65.75 86 ASN A N 1
ATOM 671 C CA . ASN A 1 86 ? -2.525 -4.114 -1.132 1.00 65.75 86 ASN A CA 1
ATOM 672 C C . ASN A 1 86 ? -3.008 -3.819 0.287 1.00 65.75 86 ASN A C 1
ATOM 674 O O . ASN A 1 86 ? -2.430 -4.294 1.258 1.00 65.75 86 ASN A O 1
ATOM 678 N N . GLN A 1 87 ? -4.007 -2.950 0.392 1.00 71.12 87 GLN A N 1
ATOM 679 C CA . GLN A 1 87 ? -4.556 -2.460 1.644 1.00 71.12 87 GLN A CA 1
ATOM 680 C C . GLN A 1 87 ? -5.806 -3.245 2.063 1.00 71.12 87 GLN A C 1
ATOM 682 O O . GLN A 1 87 ? -6.344 -3.003 3.140 1.00 71.12 87 GLN A O 1
ATOM 687 N N . GLY A 1 88 ? -6.304 -4.153 1.213 1.00 78.06 88 GLY A N 1
ATOM 688 C CA . GLY A 1 88 ? -7.542 -4.896 1.439 1.00 78.06 88 GLY A CA 1
ATOM 689 C C . GLY A 1 88 ? -8.786 -4.006 1.554 1.00 78.06 88 GLY A C 1
ATOM 690 O O . GLY A 1 88 ? -9.810 -4.459 2.075 1.00 78.06 88 GLY A O 1
ATOM 691 N N . ILE A 1 89 ? -8.715 -2.743 1.114 1.00 79.69 89 ILE A N 1
ATOM 692 C CA . ILE A 1 89 ? -9.805 -1.768 1.235 1.00 79.69 89 ILE A CA 1
ATOM 693 C C . ILE A 1 89 ? -10.965 -2.232 0.370 1.00 79.69 89 ILE A C 1
ATOM 695 O O . ILE A 1 89 ? -12.089 -2.354 0.855 1.00 79.69 89 ILE A O 1
ATOM 699 N N . THR A 1 90 ? -10.695 -2.543 -0.898 1.00 78.38 90 THR A N 1
ATOM 700 C CA . THR A 1 90 ? -11.738 -2.967 -1.837 1.00 78.38 90 THR A CA 1
ATOM 701 C C . THR A 1 90 ? -12.398 -4.248 -1.343 1.00 78.38 90 THR A C 1
ATOM 703 O O . THR A 1 90 ? -13.623 -4.340 -1.280 1.00 78.38 90 THR A O 1
ATOM 706 N N . SER A 1 91 ? -11.589 -5.207 -0.899 1.00 78.44 91 SER A N 1
ATOM 707 C CA . SER A 1 91 ? -12.048 -6.477 -0.333 1.00 78.44 91 SER A CA 1
ATOM 708 C C . SER A 1 91 ? -12.931 -6.285 0.907 1.00 78.44 91 SER A C 1
ATOM 710 O O . SER A 1 91 ? -13.970 -6.939 1.039 1.00 78.44 91 SER A O 1
ATOM 712 N N . THR A 1 92 ? -12.568 -5.348 1.786 1.00 80.50 92 THR A N 1
ATOM 713 C CA . THR A 1 92 ? -13.342 -5.008 2.988 1.00 80.50 92 THR A CA 1
ATOM 714 C C . THR A 1 92 ? -14.661 -4.328 2.630 1.00 80.50 92 THR A C 1
ATOM 716 O O . THR A 1 92 ? -15.715 -4.754 3.099 1.00 80.50 92 THR A O 1
ATOM 719 N N . LEU A 1 93 ? -14.642 -3.331 1.741 1.00 78.19 93 LEU A N 1
ATOM 720 C CA . LEU A 1 93 ? -15.851 -2.648 1.265 1.00 78.19 93 LEU A CA 1
ATOM 721 C C . LEU A 1 93 ? -16.819 -3.617 0.569 1.00 78.19 93 LEU A C 1
ATOM 723 O O . LEU A 1 93 ? -18.032 -3.547 0.779 1.00 78.19 93 LEU A O 1
ATOM 727 N N . LEU A 1 94 ? -16.292 -4.572 -0.201 1.00 75.81 94 LEU A N 1
ATOM 728 C CA . LEU A 1 94 ? -17.076 -5.651 -0.799 1.00 75.81 94 LEU A CA 1
ATOM 729 C C . LEU A 1 94 ? -17.741 -6.531 0.261 1.00 75.81 94 LEU A C 1
ATOM 731 O O . LEU A 1 94 ? -18.921 -6.860 0.135 1.00 75.81 94 LEU A O 1
ATOM 735 N N . ALA A 1 95 ? -17.009 -6.912 1.308 1.00 75.44 95 ALA A N 1
ATOM 736 C CA . ALA A 1 95 ? -17.567 -7.685 2.412 1.00 75.44 95 ALA A CA 1
ATOM 737 C C . ALA A 1 95 ? -18.667 -6.907 3.159 1.00 75.44 95 ALA A C 1
ATOM 739 O O . ALA A 1 95 ? -19.700 -7.490 3.493 1.00 75.44 95 ALA A O 1
ATOM 740 N N . LEU A 1 96 ? -18.485 -5.598 3.364 1.00 75.56 96 LEU A N 1
ATOM 741 C CA . LEU A 1 96 ? -19.487 -4.722 3.979 1.00 75.56 96 LEU A CA 1
ATOM 742 C C . LEU A 1 96 ? -20.764 -4.643 3.145 1.00 75.56 96 LEU A C 1
ATOM 744 O O . LEU A 1 96 ? -21.851 -4.882 3.666 1.00 75.56 96 LEU A O 1
ATOM 748 N N . ASN A 1 97 ? -20.643 -4.388 1.842 1.00 73.75 97 ASN A N 1
ATOM 749 C CA . ASN A 1 97 ? -21.794 -4.338 0.939 1.00 73.75 97 ASN A CA 1
ATOM 750 C C . ASN A 1 97 ? -22.569 -5.661 0.930 1.00 73.75 97 ASN A C 1
ATOM 752 O O . ASN A 1 97 ? -23.798 -5.657 0.993 1.00 73.75 97 ASN A O 1
ATOM 756 N N . ARG A 1 98 ? -21.854 -6.796 0.934 1.00 71.00 98 ARG A N 1
ATOM 757 C CA . ARG A 1 98 ? -22.485 -8.120 1.020 1.00 71.00 98 ARG A CA 1
ATOM 758 C C . ARG A 1 98 ? -23.313 -8.264 2.300 1.00 71.00 98 ARG A C 1
ATOM 760 O O . ARG A 1 98 ? -24.476 -8.647 2.237 1.00 71.00 98 ARG A O 1
ATOM 767 N N . ARG A 1 99 ? -22.759 -7.906 3.460 1.00 68.44 99 ARG A N 1
ATOM 768 C CA . ARG A 1 99 ? -23.510 -7.952 4.730 1.00 68.44 99 ARG A CA 1
ATOM 769 C C . ARG A 1 99 ? -24.756 -7.061 4.688 1.00 68.44 99 ARG A C 1
ATOM 771 O O . ARG A 1 99 ? -25.835 -7.500 5.077 1.00 68.44 99 ARG A O 1
ATOM 778 N N . LYS A 1 100 ? -24.608 -5.847 4.156 1.00 64.38 100 LYS A N 1
ATOM 779 C CA . LYS A 1 100 ? -25.628 -4.790 4.126 1.00 64.38 100 LYS A CA 1
ATOM 780 C C . LYS A 1 100 ? -26.868 -5.138 3.304 1.00 64.38 100 LYS A C 1
ATOM 782 O O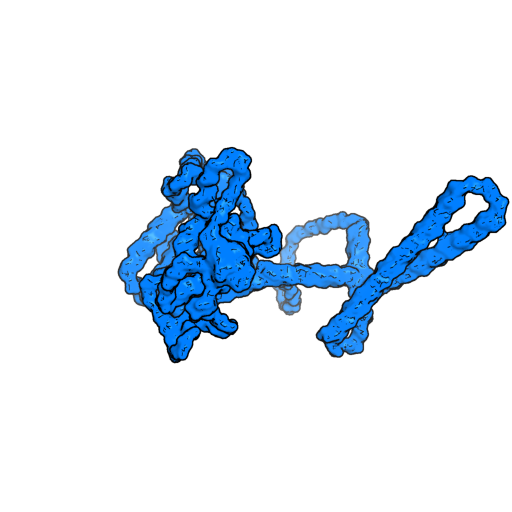 . LYS A 1 100 ? -27.988 -4.829 3.697 1.00 64.38 100 LYS A O 1
ATOM 787 N N . GLU A 1 101 ? -26.693 -5.816 2.177 1.00 60.69 101 GLU A N 1
ATOM 788 C CA . GLU A 1 101 ? -27.811 -6.275 1.342 1.00 60.69 101 GLU A CA 1
ATOM 789 C C . GLU A 1 101 ? -28.589 -7.446 1.980 1.00 60.69 101 GLU A C 1
ATOM 791 O O . GLU A 1 101 ? -29.436 -8.054 1.329 1.00 60.69 101 GLU A O 1
ATOM 796 N N . ASN A 1 102 ? -28.320 -7.789 3.253 1.00 54.22 102 ASN A N 1
ATOM 797 C CA . ASN A 1 102 ? -28.761 -9.039 3.864 1.00 54.22 102 ASN A CA 1
ATOM 798 C C . ASN A 1 102 ? -28.450 -10.233 2.948 1.00 54.22 102 ASN A C 1
ATOM 800 O O . ASN A 1 102 ? -29.159 -11.245 2.997 1.00 54.22 102 ASN A O 1
ATOM 804 N N . TYR A 1 103 ? -27.336 -10.177 2.193 1.00 53.53 103 TYR A N 1
ATOM 805 C CA . TYR A 1 103 ? -26.639 -11.404 1.829 1.00 53.53 103 TYR A CA 1
ATOM 806 C C . TYR A 1 103 ? -26.062 -11.960 3.130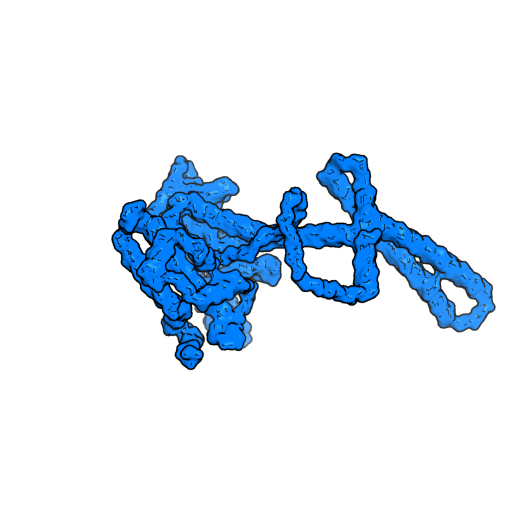 1.00 53.53 103 TYR A C 1
ATOM 808 O O . TYR A 1 103 ? -24.855 -11.996 3.362 1.00 53.53 103 TYR A O 1
ATOM 816 N N . ARG A 1 104 ? -26.941 -12.492 3.987 1.00 44.66 104 ARG A N 1
ATOM 817 C CA . ARG A 1 104 ? -26.624 -13.774 4.584 1.00 44.66 104 ARG A CA 1
ATOM 818 C C . ARG A 1 104 ? -26.253 -14.596 3.373 1.00 44.66 104 ARG A C 1
ATOM 820 O O . ARG A 1 104 ? -27.107 -14.822 2.515 1.00 44.66 104 ARG A O 1
ATOM 827 N N . GLU A 1 105 ? -24.973 -14.925 3.227 1.00 49.06 105 GLU A N 1
ATOM 828 C CA . GLU A 1 105 ? -24.619 -16.124 2.494 1.00 49.06 105 GLU A CA 1
ATOM 829 C C . GLU A 1 105 ? -25.665 -17.136 2.958 1.00 49.06 105 GLU A C 1
ATOM 831 O O . GLU A 1 105 ? -25.664 -17.536 4.121 1.00 49.06 105 GLU A O 1
ATOM 836 N N . GLN A 1 106 ? -26.673 -17.436 2.126 1.00 44.84 106 GLN A N 1
ATOM 837 C CA . GLN A 1 106 ? -27.301 -18.740 2.205 1.00 44.84 106 GLN A CA 1
ATOM 838 C C . GLN A 1 106 ? -26.076 -19.619 2.169 1.00 44.84 106 GLN A C 1
ATOM 840 O O . GLN A 1 106 ? -25.407 -19.577 1.136 1.00 44.84 106 GLN A O 1
ATOM 845 N N . ASP A 1 107 ? -25.695 -20.164 3.331 1.00 50.09 107 ASP A N 1
ATOM 846 C CA . ASP A 1 107 ? -24.494 -20.956 3.532 1.00 50.09 107 ASP A CA 1
ATOM 847 C C . ASP A 1 107 ? -24.547 -21.968 2.404 1.00 50.09 107 ASP A C 1
ATOM 849 O O . ASP A 1 107 ? -25.290 -22.950 2.464 1.00 50.09 107 ASP A O 1
ATOM 853 N N . THR A 1 108 ? -23.877 -21.672 1.291 1.00 56.78 108 THR A N 1
ATOM 854 C CA . THR A 1 108 ? -23.793 -22.634 0.225 1.00 56.78 108 THR A CA 1
ATOM 855 C C . THR A 1 108 ? -22.878 -23.630 0.884 1.00 56.78 108 THR A C 1
ATOM 857 O O . THR A 1 108 ? -21.692 -23.370 1.075 1.00 56.78 108 THR A O 1
ATOM 860 N N . HIS A 1 109 ? -23.450 -24.744 1.342 1.00 62.56 109 HIS A N 1
ATOM 861 C CA . HIS A 1 109 ? -22.676 -25.835 1.919 1.00 62.56 109 HIS A CA 1
ATOM 862 C C . HIS A 1 109 ? -21.606 -26.325 0.929 1.00 62.56 109 HIS A C 1
ATOM 864 O O . HIS A 1 109 ? -20.702 -27.063 1.311 1.00 62.56 109 HIS A O 1
ATOM 870 N N . GLU A 1 110 ? -21.702 -25.894 -0.332 1.00 72.12 110 GLU A N 1
ATOM 871 C CA . GLU A 1 110 ? -20.777 -26.171 -1.401 1.00 72.12 110 GLU A CA 1
ATOM 872 C C . GLU A 1 110 ? -19.857 -24.986 -1.737 1.00 72.12 110 GLU A C 1
ATOM 874 O O . GLU A 1 110 ? -20.269 -23.829 -1.849 1.00 72.12 110 GLU A O 1
ATOM 879 N N . CYS A 1 111 ? -18.581 -25.316 -1.909 1.00 78.06 111 CYS A N 1
ATOM 880 C CA . CYS A 1 111 ? -17.515 -24.418 -2.322 1.00 78.06 111 CYS A CA 1
ATOM 881 C C . CYS A 1 111 ? -17.376 -24.387 -3.861 1.00 78.06 111 CYS A C 1
ATOM 883 O O . CYS A 1 111 ? -17.932 -25.219 -4.577 1.00 78.06 111 CYS A O 1
ATOM 885 N N . GLY A 1 112 ? -16.612 -23.435 -4.396 1.00 71.88 112 GLY A N 1
ATOM 886 C CA . GLY A 1 112 ? -16.286 -23.373 -5.824 1.00 71.88 112 GLY A CA 1
ATOM 887 C C . GLY A 1 112 ? -17.412 -22.871 -6.727 1.00 71.88 112 GLY A C 1
ATOM 888 O O . GLY A 1 112 ? -17.260 -22.891 -7.942 1.00 71.88 112 GLY A O 1
ATOM 889 N N . VAL A 1 113 ? -18.528 -22.427 -6.149 1.00 69.25 113 VAL A N 1
ATOM 890 C CA . VAL A 1 113 ? -19.687 -21.936 -6.896 1.00 69.25 113 VAL A CA 1
ATOM 891 C C . VAL A 1 113 ? -19.370 -20.582 -7.516 1.00 69.25 113 VAL A C 1
ATOM 893 O O . VAL A 1 113 ? -18.909 -19.668 -6.822 1.00 69.25 113 VAL A O 1
ATOM 896 N N . SER A 1 114 ? -19.634 -20.450 -8.819 1.00 64.00 114 SER A N 1
ATOM 897 C CA . SER A 1 114 ? -19.550 -19.153 -9.478 1.00 64.00 114 SER A CA 1
ATOM 898 C C . SER A 1 114 ? -20.591 -18.204 -8.903 1.00 64.00 114 SER A C 1
ATOM 900 O O . SER A 1 114 ? -21.776 -18.537 -8.832 1.00 64.00 114 SER A O 1
ATOM 902 N N . MET A 1 115 ? -20.172 -16.993 -8.538 1.00 59.41 115 MET A N 1
ATOM 903 C CA . MET A 1 115 ? -21.096 -15.964 -8.058 1.00 59.41 115 MET A CA 1
ATOM 904 C C . MET A 1 115 ? -22.228 -15.721 -9.071 1.00 59.41 115 MET A C 1
ATOM 906 O O . MET A 1 115 ? -23.391 -15.648 -8.672 1.00 59.41 115 MET A O 1
ATOM 910 N N . SER A 1 116 ? -21.934 -15.754 -10.378 1.00 55.19 116 SER A N 1
ATOM 911 C CA . SER A 1 116 ? -22.949 -15.593 -11.429 1.00 55.19 116 SER A CA 1
ATOM 912 C C . SER A 1 116 ? -24.033 -16.679 -11.393 1.00 55.19 116 SER A C 1
ATOM 914 O O . SER A 1 116 ? -25.209 -16.377 -11.590 1.00 55.19 116 SER A O 1
ATOM 916 N N . SER A 1 117 ? -23.669 -17.924 -11.066 1.00 48.28 117 SER A N 1
ATOM 917 C CA . SER A 1 117 ? -24.598 -19.065 -10.995 1.00 48.28 117 SER A CA 1
ATOM 918 C C . SER A 1 117 ? -25.564 -19.009 -9.805 1.00 48.28 117 SER A C 1
ATOM 920 O O . SER A 1 117 ? -26.622 -19.631 -9.834 1.00 48.28 117 SER A O 1
ATOM 922 N N . LEU A 1 118 ? -25.253 -18.202 -8.788 1.00 52.94 118 LEU A N 1
ATOM 923 C CA . LEU A 1 118 ? -26.119 -17.962 -7.630 1.00 52.94 118 LEU A CA 1
ATOM 924 C C . LEU A 1 118 ? -27.135 -16.829 -7.873 1.00 52.94 118 LEU A C 1
ATOM 926 O O . LEU A 1 118 ? -27.757 -16.356 -6.922 1.00 52.94 118 LEU A O 1
ATOM 930 N N . GLY A 1 119 ? -27.265 -16.346 -9.117 1.00 48.72 119 GLY A N 1
ATOM 931 C CA . GLY A 1 119 ? -28.015 -15.130 -9.449 1.00 48.72 119 GLY A CA 1
ATOM 932 C C . GLY A 1 119 ? -27.314 -13.846 -8.987 1.00 48.72 119 GLY A C 1
ATOM 933 O O . GLY A 1 119 ? -27.950 -12.800 -8.897 1.00 48.72 119 GLY A O 1
ATOM 934 N N . ARG A 1 120 ? -26.015 -13.923 -8.658 1.00 56.81 120 ARG A N 1
ATOM 935 C CA . ARG A 1 120 ? -25.220 -12.838 -8.068 1.00 56.81 120 ARG A CA 1
ATOM 936 C C . ARG A 1 120 ? -24.230 -12.329 -9.113 1.00 56.81 120 ARG A C 1
ATOM 938 O O . ARG A 1 120 ? -23.095 -12.794 -9.194 1.00 56.81 120 ARG A O 1
ATOM 945 N N . SER A 1 121 ? -24.659 -11.401 -9.961 1.00 51.41 121 SER A N 1
ATOM 946 C CA . SER A 1 121 ? -23.734 -10.762 -10.895 1.00 51.41 121 SER A CA 1
ATOM 947 C C . SER A 1 121 ? -22.868 -9.762 -10.139 1.00 51.41 121 SER A C 1
ATOM 949 O O . SER A 1 121 ? -23.392 -8.839 -9.515 1.00 51.41 121 SER A O 1
ATOM 951 N N . GLU A 1 122 ? -21.545 -9.910 -10.237 1.00 54.97 122 GLU A N 1
ATOM 952 C CA . GLU A 1 122 ? -20.682 -8.741 -10.095 1.00 54.97 122 GLU A CA 1
ATOM 953 C C . GLU A 1 122 ? -21.202 -7.629 -11.013 1.00 54.97 122 GLU A C 1
ATOM 955 O O . GLU A 1 122 ? -21.766 -7.936 -12.072 1.00 54.97 122 GLU A O 1
ATOM 960 N N . PRO A 1 123 ? -21.048 -6.357 -10.625 1.00 61.44 123 PRO A N 1
ATOM 961 C CA . PRO A 1 123 ? -21.489 -5.258 -11.460 1.00 61.44 123 PRO A CA 1
ATOM 962 C C . PRO A 1 123 ? -20.932 -5.428 -12.889 1.00 61.44 123 PRO A C 1
ATOM 964 O O . PRO A 1 123 ? -19.723 -5.607 -13.056 1.00 61.44 123 PRO A O 1
ATOM 967 N N . PRO A 1 124 ? -21.782 -5.440 -13.932 1.00 57.88 124 PRO A N 1
ATOM 968 C CA . PRO A 1 124 ? -21.372 -5.861 -15.274 1.00 57.88 124 PRO A CA 1
ATOM 969 C C . PRO A 1 124 ? -20.466 -4.837 -15.967 1.00 57.88 124 PRO A C 1
ATOM 971 O O . PRO A 1 124 ? -19.808 -5.163 -16.954 1.00 57.88 124 PRO A O 1
ATOM 974 N N . GLY A 1 125 ? -20.430 -3.600 -15.460 1.00 63.94 125 GLY A N 1
ATOM 975 C CA . GLY A 1 125 ? -19.631 -2.519 -16.014 1.00 63.94 125 GLY A CA 1
ATOM 976 C C . GLY A 1 125 ? -18.951 -1.647 -14.953 1.00 63.94 125 GLY A C 1
ATOM 977 O O . GLY A 1 125 ? -19.331 -1.674 -13.780 1.00 63.94 125 GLY A O 1
ATOM 978 N N . PRO A 1 126 ? -17.962 -0.830 -15.364 1.00 64.56 126 PRO A N 1
ATOM 979 C CA . PRO A 1 126 ? -17.199 0.038 -14.463 1.00 64.56 126 PRO A CA 1
ATOM 980 C C . PRO A 1 126 ? -18.064 1.019 -13.661 1.00 64.56 126 PRO A C 1
ATOM 982 O O . PRO A 1 126 ? -17.764 1.305 -12.506 1.00 64.56 126 PRO A O 1
ATOM 985 N N . GLU A 1 127 ? -19.152 1.522 -14.251 1.00 66.44 127 GLU A N 1
ATOM 986 C CA . GLU A 1 127 ? -20.072 2.437 -13.567 1.00 66.44 127 GLU A CA 1
ATOM 987 C C . GLU A 1 127 ? -20.850 1.751 -12.446 1.00 66.44 127 GLU A C 1
ATOM 989 O O . GLU A 1 127 ? -21.013 2.322 -11.370 1.00 66.44 127 GLU A O 1
ATOM 994 N N . ASP A 1 128 ? -21.323 0.527 -12.677 1.00 66.06 128 ASP A N 1
ATOM 995 C CA . ASP A 1 128 ? -22.033 -0.237 -11.655 1.00 66.06 128 ASP A CA 1
ATOM 996 C C . ASP A 1 128 ? -21.070 -0.677 -10.550 1.00 66.06 128 ASP A C 1
ATOM 998 O O . ASP A 1 128 ? -21.444 -0.688 -9.381 1.00 66.06 128 ASP A O 1
ATOM 1002 N N . TRP A 1 129 ? -19.805 -0.941 -10.896 1.00 70.31 129 TRP A N 1
ATOM 1003 C CA . TRP A 1 129 ? -18.735 -1.143 -9.922 1.00 70.31 129 TRP A CA 1
ATOM 1004 C C . TRP A 1 129 ? -18.515 0.096 -9.060 1.00 70.31 129 TRP A C 1
ATOM 1006 O O . TRP A 1 129 ? -18.508 -0.016 -7.838 1.00 70.31 129 TRP A O 1
ATOM 1016 N N . ALA A 1 130 ? -18.405 1.283 -9.657 1.00 68.06 130 ALA A N 1
ATOM 1017 C CA . ALA A 1 130 ? -18.254 2.527 -8.906 1.00 68.06 130 ALA A CA 1
ATOM 1018 C C . ALA A 1 130 ? -19.464 2.798 -7.992 1.00 68.06 130 ALA A C 1
ATOM 1020 O O . ALA A 1 130 ? -19.301 3.152 -6.822 1.00 68.06 130 ALA A O 1
ATOM 1021 N N . LYS A 1 131 ? -20.687 2.572 -8.492 1.00 67.06 131 LYS A N 1
ATOM 1022 C CA . LYS A 1 131 ? -21.920 2.682 -7.696 1.00 67.06 131 LYS A CA 1
ATOM 1023 C C . LYS A 1 131 ? -21.893 1.705 -6.526 1.00 67.06 131 LYS A C 1
ATOM 1025 O O . LYS A 1 131 ? -22.039 2.133 -5.384 1.00 67.06 131 LYS A O 1
ATOM 1030 N N . TRP A 1 132 ? -21.603 0.435 -6.777 1.00 67.50 132 TRP A N 1
ATOM 1031 C CA . TRP A 1 132 ? -21.571 -0.575 -5.728 1.00 67.50 132 TRP A CA 1
ATOM 1032 C C . TRP A 1 132 ? -20.495 -0.276 -4.682 1.00 67.50 132 TRP A C 1
ATOM 1034 O O . TRP A 1 132 ? -20.778 -0.287 -3.486 1.00 67.50 132 TRP A O 1
ATOM 1044 N N . MET A 1 133 ? -19.288 0.098 -5.108 1.00 70.19 133 MET A N 1
ATOM 1045 C CA . MET A 1 133 ? -18.193 0.479 -4.211 1.00 70.19 133 MET A CA 1
ATOM 1046 C C . MET A 1 133 ? -18.520 1.712 -3.359 1.00 70.19 133 MET A C 1
ATOM 1048 O O . MET A 1 133 ? -18.170 1.734 -2.179 1.00 70.19 133 MET A O 1
ATOM 1052 N N . SER A 1 134 ? -19.283 2.670 -3.898 1.00 65.88 134 SER A N 1
ATOM 1053 C CA . SER A 1 134 ? -19.837 3.808 -3.140 1.00 65.88 134 SER A CA 1
ATOM 1054 C C . SER A 1 134 ? -21.032 3.453 -2.238 1.00 65.88 134 SER A C 1
ATOM 1056 O O . SER A 1 134 ? -21.657 4.340 -1.665 1.00 65.88 134 SER A O 1
ATOM 1058 N N . GLY A 1 135 ? -21.385 2.168 -2.114 1.00 62.25 135 GLY A N 1
ATOM 1059 C CA . GLY A 1 135 ? -22.503 1.697 -1.291 1.00 62.25 135 GLY A CA 1
ATOM 1060 C C . GLY A 1 135 ? -23.884 1.859 -1.942 1.00 62.25 135 GLY A C 1
ATOM 1061 O O . GLY A 1 135 ? -24.899 1.629 -1.279 1.00 62.25 135 GLY A O 1
ATOM 1062 N N . ARG A 1 136 ? -23.942 2.231 -3.230 1.00 58.72 136 ARG A N 1
ATOM 1063 C CA . ARG A 1 136 ? -25.166 2.357 -4.040 1.00 58.72 136 ARG A CA 1
ATOM 1064 C C . ARG A 1 136 ? -25.371 1.070 -4.844 1.00 58.72 136 ARG A C 1
ATOM 1066 O O . ARG A 1 136 ? -24.696 0.837 -5.840 1.00 58.72 136 ARG A O 1
ATOM 1073 N N . VAL A 1 137 ? -26.285 0.210 -4.409 1.00 56.38 137 VAL A N 1
ATOM 1074 C CA . VAL A 1 137 ? -26.504 -1.106 -5.032 1.00 56.38 137 VAL A CA 1
ATOM 1075 C C . VAL A 1 137 ? -27.470 -0.996 -6.210 1.00 56.38 137 VAL A C 1
ATOM 1077 O O . VAL A 1 137 ? -28.543 -0.403 -6.089 1.00 56.38 137 VAL A O 1
ATOM 1080 N N . SER A 1 138 ? -27.122 -1.611 -7.339 1.00 51.97 138 SER A N 1
ATOM 1081 C CA . SER A 1 138 ? -28.003 -1.784 -8.493 1.00 51.97 138 SER A CA 1
ATOM 1082 C C . SER A 1 138 ? -28.517 -3.224 -8.582 1.00 51.97 138 SER A C 1
ATOM 1084 O O . SER A 1 138 ? -27.841 -4.113 -9.085 1.00 51.97 138 SER A O 1
ATOM 1086 N N . SER A 1 139 ? -29.767 -3.455 -8.173 1.00 42.97 139 SER A N 1
ATOM 1087 C CA . SER A 1 139 ? -30.571 -4.516 -8.790 1.00 42.97 139 SER A CA 1
ATOM 1088 C C . SER A 1 139 ? -32.063 -4.147 -8.860 1.00 42.97 139 SER A C 1
ATOM 1090 O O . SER A 1 139 ? -32.710 -3.809 -7.872 1.00 42.97 139 SER A O 1
ATOM 1092 N N . GLY A 1 140 ? -32.615 -4.187 -10.076 1.00 45.12 140 GLY A N 1
ATOM 1093 C CA . GLY A 1 140 ? -34.038 -4.442 -10.343 1.00 45.12 140 GLY A CA 1
ATOM 1094 C C . GLY A 1 140 ? -35.067 -3.306 -10.252 1.00 45.12 140 GLY A C 1
ATOM 1095 O O . GLY A 1 140 ? -35.971 -3.288 -11.079 1.00 45.12 140 GLY A O 1
ATOM 1096 N N . SER A 1 141 ? -34.999 -2.359 -9.316 1.00 37.25 141 SER A N 1
ATOM 1097 C CA . SER A 1 141 ? -36.046 -1.319 -9.201 1.00 37.25 141 SER A CA 1
ATOM 1098 C C . SER A 1 141 ? -35.635 -0.192 -8.259 1.00 37.25 141 SER A C 1
ATOM 1100 O O . SER A 1 141 ? -35.164 -0.493 -7.171 1.00 37.25 141 SER A O 1
ATOM 1102 N N . ALA A 1 142 ? -35.855 1.062 -8.685 1.00 37.34 142 ALA A N 1
ATOM 1103 C CA . ALA A 1 142 ? -35.757 2.325 -7.935 1.00 37.34 142 ALA A CA 1
ATOM 1104 C C . ALA A 1 142 ? -34.639 2.394 -6.877 1.00 37.34 142 ALA A C 1
ATOM 1106 O O . ALA A 1 142 ? -34.778 1.849 -5.788 1.00 37.34 142 ALA A O 1
ATOM 1107 N N . TYR A 1 143 ? -33.566 3.124 -7.207 1.00 38.00 143 TYR A N 1
ATOM 1108 C CA . TYR A 1 143 ? -32.425 3.467 -6.349 1.00 38.00 143 TYR A CA 1
ATOM 1109 C C . TYR A 1 143 ? -32.773 3.500 -4.851 1.00 38.00 143 TYR A C 1
ATOM 1111 O O . TYR A 1 143 ? -33.233 4.515 -4.332 1.00 38.00 143 TYR A O 1
ATOM 1119 N N . LYS A 1 144 ? -32.541 2.390 -4.144 1.00 40.81 144 LYS A N 1
ATOM 1120 C CA . LYS A 1 144 ? -32.546 2.391 -2.684 1.00 40.81 144 LYS A CA 1
ATOM 1121 C C . LYS A 1 144 ? -31.164 2.829 -2.234 1.00 40.81 144 LYS A C 1
ATOM 1123 O O . LYS A 1 144 ? -30.185 2.122 -2.472 1.00 40.81 144 LYS A O 1
ATOM 1128 N N . SER A 1 145 ? -31.085 3.981 -1.573 1.00 43.56 145 SER A N 1
ATOM 1129 C CA . SER A 1 145 ? -29.972 4.234 -0.667 1.00 43.56 145 SER A CA 1
ATOM 1130 C C . SER A 1 145 ? -29.995 3.108 0.356 1.00 43.56 145 SER A C 1
ATOM 1132 O O . SER A 1 145 ? -30.998 2.854 1.027 1.00 43.56 145 SER A O 1
ATOM 1134 N N . VAL A 1 146 ? -28.921 2.333 0.401 1.00 44.88 146 VAL A N 1
ATOM 1135 C CA . VAL A 1 146 ? -28.833 1.285 1.401 1.00 44.88 146 VAL A CA 1
ATOM 1136 C C . VAL A 1 146 ? -28.432 2.013 2.683 1.00 44.88 146 VAL A C 1
ATOM 1138 O O . VAL A 1 146 ? -27.311 2.502 2.789 1.00 44.88 146 VAL A O 1
ATOM 1141 N N . GLY A 1 147 ? -29.364 2.186 3.618 1.00 42.19 147 GLY A N 1
ATOM 1142 C CA . GLY A 1 147 ? -29.054 2.733 4.938 1.00 42.19 147 GLY A CA 1
ATOM 1143 C C . GLY A 1 147 ? -28.226 1.710 5.707 1.00 42.19 147 GLY A C 1
ATOM 1144 O O . GLY A 1 147 ? -28.657 0.567 5.853 1.00 42.19 147 GLY A O 1
ATOM 1145 N N . VAL A 1 148 ? -27.022 2.080 6.142 1.00 43.59 148 VAL A N 1
ATOM 1146 C CA . VAL A 1 148 ? -26.282 1.269 7.118 1.00 43.59 148 VAL A CA 1
ATOM 1147 C C . VAL A 1 148 ? -27.015 1.375 8.441 1.00 43.59 148 VAL A C 1
ATOM 1149 O O . VAL A 1 148 ? -27.300 2.478 8.905 1.00 43.59 148 VAL A O 1
ATOM 1152 N N . LYS A 1 149 ? -27.325 0.233 9.055 1.00 45.41 149 LYS A N 1
ATOM 1153 C CA . LYS A 1 149 ? -27.683 0.245 10.466 1.00 45.41 149 LYS A CA 1
ATOM 1154 C C . LYS A 1 149 ? -26.401 0.480 11.265 1.00 45.41 149 LYS A C 1
ATOM 1156 O O . LYS A 1 149 ? -25.394 -0.160 10.959 1.00 45.41 149 LYS A O 1
ATOM 1161 N N . PRO A 1 150 ? -26.407 1.355 12.284 1.00 43.47 150 PRO A N 1
ATOM 1162 C CA . PRO A 1 150 ? -25.230 1.634 13.107 1.00 43.47 150 PRO A CA 1
ATOM 1163 C C . PRO A 1 150 ? -24.526 0.387 13.671 1.00 43.47 150 PRO A C 1
ATOM 1165 O O . PRO A 1 150 ? -23.343 0.465 13.966 1.00 43.47 150 PRO A O 1
ATOM 1168 N N . GLU A 1 151 ? -25.242 -0.734 13.759 1.00 55.94 151 GLU A N 1
ATOM 1169 C CA . GLU A 1 151 ? -24.855 -2.031 14.324 1.00 55.94 151 GLU A CA 1
ATOM 1170 C C . GLU A 1 151 ? -23.904 -2.884 13.447 1.00 55.94 151 GLU A C 1
ATOM 1172 O O . GLU A 1 151 ? -23.307 -3.833 13.950 1.00 55.94 151 GLU A O 1
ATOM 1177 N N . ASP A 1 152 ? -23.787 -2.614 12.138 1.00 54.19 152 ASP A N 1
ATOM 1178 C CA . ASP A 1 152 ? -23.118 -3.533 11.190 1.00 54.19 152 ASP A CA 1
ATOM 1179 C C . ASP A 1 152 ? -21.594 -3.312 11.051 1.00 54.19 152 ASP A C 1
ATOM 1181 O O . ASP A 1 152 ? -20.870 -4.189 10.560 1.00 54.19 152 ASP A O 1
ATOM 1185 N N . LEU A 1 153 ? -21.105 -2.142 11.471 1.00 60.69 153 LEU A N 1
ATOM 1186 C CA . LEU A 1 153 ? -19.692 -1.763 11.507 1.00 60.69 153 LEU A CA 1
ATOM 1187 C C . LEU A 1 153 ? -19.508 -0.585 12.473 1.00 60.69 153 LEU A C 1
ATOM 1189 O O . LEU A 1 153 ? -20.105 0.474 12.260 1.00 60.69 153 LEU A O 1
ATOM 1193 N N . ASP A 1 154 ? -18.670 -0.761 13.494 1.00 72.50 154 ASP A N 1
ATOM 1194 C CA . ASP A 1 154 ? -18.405 0.286 14.489 1.00 72.50 154 ASP A CA 1
ATOM 1195 C C . ASP A 1 154 ? -17.342 1.280 13.995 1.00 72.50 154 ASP A C 1
ATOM 1197 O O . ASP A 1 154 ? -17.581 2.483 14.010 1.00 72.50 154 ASP A O 1
ATOM 1201 N N . LEU A 1 155 ? -16.198 0.786 13.495 1.00 84.25 155 LEU A N 1
ATOM 1202 C CA . LEU A 1 155 ? -15.085 1.613 13.010 1.00 84.25 155 LEU A CA 1
ATOM 1203 C C . LEU A 1 155 ? -14.217 0.849 11.992 1.00 84.25 155 LEU A C 1
ATOM 1205 O O . LEU A 1 155 ? -13.766 -0.267 12.262 1.00 84.25 155 LEU A O 1
ATOM 1209 N N . LEU A 1 156 ? -13.949 1.453 10.833 1.00 85.88 156 LEU A N 1
ATOM 1210 C CA . LEU A 1 156 ? -13.002 0.969 9.826 1.00 85.88 156 LEU A CA 1
ATOM 1211 C C . LEU A 1 156 ? -11.653 1.671 9.988 1.00 85.88 156 LEU A C 1
ATOM 1213 O O . LEU A 1 156 ? -11.546 2.869 9.758 1.00 85.88 156 LEU A O 1
ATOM 1217 N N . ILE A 1 157 ? -10.602 0.919 10.307 1.00 87.94 157 ILE A N 1
ATOM 1218 C CA . ILE A 1 157 ? -9.242 1.458 10.415 1.00 87.94 157 ILE A CA 1
ATOM 1219 C C . ILE A 1 157 ? -8.427 1.003 9.203 1.00 87.94 157 ILE A C 1
ATOM 1221 O O . ILE A 1 157 ? -8.234 -0.195 8.998 1.00 87.94 157 ILE A O 1
ATOM 1225 N N . ILE A 1 158 ? -7.918 1.953 8.419 1.00 86.12 158 ILE A N 1
ATOM 1226 C CA . ILE A 1 158 ? -7.053 1.694 7.263 1.00 86.12 158 ILE A CA 1
ATOM 1227 C C . ILE A 1 158 ? -5.605 1.972 7.663 1.00 86.12 158 ILE A C 1
ATOM 1229 O O . ILE A 1 158 ? -5.193 3.130 7.741 1.00 86.12 158 ILE A O 1
ATOM 1233 N N . SER A 1 159 ? -4.830 0.913 7.911 1.00 85.12 159 SER A N 1
ATOM 1234 C CA . SER A 1 159 ? -3.402 1.029 8.223 1.00 85.12 159 SER A CA 1
ATOM 1235 C C . SER A 1 159 ? -2.555 1.039 6.951 1.00 85.12 159 SER A C 1
ATOM 1237 O O . SER A 1 159 ? -2.738 0.177 6.094 1.00 85.12 159 SER A O 1
ATOM 1239 N N . ASP A 1 160 ? -1.606 1.970 6.832 1.00 77.19 160 ASP A N 1
ATOM 1240 C CA . ASP A 1 160 ? -0.760 2.077 5.633 1.00 77.19 160 ASP A CA 1
ATOM 1241 C C . ASP A 1 160 ? 0.634 2.656 5.917 1.00 77.19 160 ASP A C 1
ATOM 1243 O O . ASP A 1 160 ? 0.885 3.327 6.922 1.00 77.19 160 ASP A O 1
ATOM 1247 N N . THR A 1 161 ? 1.549 2.410 4.985 1.00 70.31 161 THR A N 1
ATOM 1248 C CA . THR A 1 161 ? 2.907 2.949 4.955 1.00 70.31 161 THR A CA 1
ATOM 1249 C C . THR A 1 161 ? 3.048 3.874 3.741 1.00 70.31 161 THR A C 1
ATOM 1251 O O . THR A 1 161 ? 3.530 3.434 2.692 1.00 70.31 161 THR A O 1
ATOM 1254 N N . PRO A 1 162 ? 2.611 5.144 3.783 1.00 56.50 162 PRO A N 1
ATOM 1255 C CA . PRO A 1 162 ? 2.790 6.011 2.625 1.00 56.50 162 PRO A CA 1
ATOM 1256 C C . PRO A 1 162 ? 4.283 6.242 2.362 1.00 56.50 162 PRO A C 1
ATOM 1258 O O . PRO A 1 162 ? 5.009 6.761 3.200 1.00 56.50 162 PRO A O 1
ATOM 1261 N N . VAL A 1 163 ? 4.769 5.863 1.182 1.00 48.62 163 VAL A N 1
ATOM 1262 C CA . VAL A 1 163 ? 6.170 6.055 0.795 1.00 48.62 163 VAL A CA 1
ATOM 1263 C C . VAL A 1 163 ? 6.512 7.546 0.887 1.00 48.62 163 VAL A C 1
ATOM 1265 O O . VAL A 1 163 ? 6.081 8.352 0.063 1.00 48.62 163 VAL A O 1
ATOM 1268 N N . ARG A 1 164 ? 7.325 7.949 1.872 1.00 43.78 164 ARG A N 1
ATOM 1269 C CA . ARG A 1 164 ? 8.008 9.244 1.798 1.00 43.78 164 ARG A CA 1
ATOM 1270 C C . ARG A 1 164 ? 8.868 9.221 0.532 1.00 43.78 164 ARG A C 1
ATOM 1272 O O . ARG A 1 164 ? 9.883 8.526 0.521 1.00 43.78 164 ARG A O 1
ATOM 1279 N N . LYS A 1 165 ? 8.542 10.039 -0.476 1.00 41.91 165 LYS A N 1
ATOM 1280 C CA . LYS A 1 165 ? 9.470 11.064 -0.997 1.00 41.91 165 LYS A CA 1
ATOM 1281 C C . LYS A 1 165 ? 8.914 11.912 -2.136 1.00 41.91 165 LYS A C 1
ATOM 1283 O O . LYS A 1 165 ? 8.037 11.518 -2.894 1.00 41.91 165 LYS A O 1
ATOM 1288 N N . ALA A 1 166 ? 9.517 13.101 -2.194 1.00 35.31 166 ALA A N 1
ATOM 1289 C CA . ALA A 1 166 ? 9.407 14.133 -3.208 1.00 35.31 166 ALA A CA 1
ATOM 1290 C C . ALA A 1 166 ? 9.265 13.565 -4.621 1.00 35.31 166 ALA A C 1
ATOM 1292 O O . ALA A 1 166 ? 9.973 12.633 -5.004 1.00 35.31 166 ALA A O 1
ATOM 1293 N N . SER A 1 167 ? 8.363 14.182 -5.381 1.00 32.38 167 SER A N 1
ATOM 1294 C CA . SER A 1 167 ? 8.146 13.930 -6.797 1.00 32.38 167 SER A CA 1
ATOM 1295 C C . SER A 1 167 ? 9.460 13.636 -7.528 1.00 32.38 167 SER A C 1
ATOM 1297 O O . SER A 1 167 ? 10.407 14.419 -7.502 1.00 32.38 167 SER A O 1
ATOM 1299 N N . PHE A 1 168 ? 9.503 12.484 -8.196 1.00 36.03 168 PHE A N 1
ATOM 1300 C CA . PHE A 1 168 ? 10.648 11.953 -8.942 1.00 36.03 168 PHE A CA 1
ATOM 1301 C C . PHE A 1 168 ? 10.899 12.714 -10.262 1.00 36.03 168 PHE A C 1
ATOM 1303 O O . PHE A 1 168 ? 11.281 12.135 -11.277 1.00 36.03 168 PHE A O 1
ATOM 1310 N N . TYR A 1 169 ? 10.660 14.025 -10.263 1.00 30.39 169 TYR A N 1
ATOM 1311 C CA . TYR A 1 169 ? 11.102 14.926 -11.312 1.00 30.39 169 TYR A CA 1
ATOM 1312 C C . TYR A 1 169 ? 12.284 15.720 -10.757 1.00 30.39 169 TYR A C 1
ATOM 1314 O O . TYR A 1 169 ? 12.105 16.437 -9.769 1.00 30.39 169 TYR A O 1
ATOM 1322 N N . PRO A 1 170 ? 13.486 15.654 -11.362 1.00 29.95 170 PRO A N 1
ATOM 1323 C CA . PRO A 1 170 ? 14.479 16.681 -11.092 1.00 29.95 170 PRO A CA 1
ATOM 1324 C C . PRO A 1 170 ? 13.814 18.033 -11.374 1.00 29.95 170 PRO A C 1
ATOM 1326 O O . PRO A 1 170 ? 13.323 18.259 -12.483 1.00 29.95 170 PRO A O 1
ATOM 1329 N N . ARG A 1 171 ? 13.742 18.917 -10.368 1.00 27.12 171 ARG A N 1
ATOM 1330 C CA . ARG A 1 171 ? 13.338 20.307 -10.596 1.00 27.12 171 ARG A CA 1
ATOM 1331 C C . ARG A 1 171 ? 14.339 20.884 -11.588 1.00 27.12 171 ARG A C 1
ATOM 1333 O O . ARG A 1 171 ? 15.479 21.165 -11.230 1.00 27.12 171 ARG A O 1
ATOM 1340 N N . ILE A 1 172 ? 13.922 21.037 -12.840 1.00 27.75 172 ILE A N 1
ATOM 1341 C CA . ILE A 1 172 ? 14.614 21.919 -13.768 1.00 27.75 172 ILE A CA 1
ATOM 1342 C C . ILE A 1 172 ? 14.365 23.315 -13.207 1.00 27.75 172 ILE A C 1
ATOM 1344 O O . ILE A 1 172 ? 13.271 23.862 -13.341 1.00 27.75 172 ILE A O 1
ATOM 1348 N N . LEU A 1 173 ? 15.353 23.843 -12.486 1.00 26.45 173 LEU A N 1
ATOM 1349 C CA . LEU A 1 173 ? 15.386 25.246 -12.111 1.00 26.45 173 LEU A CA 1
ATOM 1350 C C . LEU A 1 173 ? 15.470 26.035 -13.414 1.00 26.45 173 LEU A C 1
ATOM 1352 O O . LEU A 1 173 ? 16.519 26.108 -14.053 1.00 26.45 173 LEU A O 1
ATOM 1356 N N . PHE A 1 174 ? 14.337 26.581 -13.841 1.00 31.14 174 PHE A N 1
ATOM 1357 C CA . PHE A 1 174 ? 14.359 27.666 -14.802 1.00 31.14 174 PHE A CA 1
ATOM 1358 C C . PHE A 1 174 ? 15.023 28.858 -14.107 1.00 31.14 174 PHE A C 1
ATOM 1360 O O . PHE A 1 174 ? 14.701 29.117 -12.945 1.00 31.14 174 PHE A O 1
ATOM 1367 N N . PRO A 1 175 ? 15.941 29.582 -14.765 1.00 31.84 175 PRO A N 1
ATOM 1368 C CA . PRO A 1 175 ? 16.419 30.846 -14.239 1.00 31.84 175 PRO A CA 1
ATOM 1369 C C . PRO A 1 175 ? 15.247 31.833 -14.269 1.00 31.84 175 PRO A C 1
ATOM 1371 O O . PRO A 1 175 ? 15.003 32.506 -15.268 1.00 31.84 175 PRO A O 1
ATOM 1374 N N . SER A 1 176 ? 14.467 31.873 -13.193 1.00 35.50 176 SER A N 1
ATOM 1375 C CA . SER A 1 176 ? 13.619 33.014 -12.880 1.00 35.50 176 SER A CA 1
ATOM 1376 C C . SER A 1 176 ? 14.538 34.182 -12.536 1.00 35.50 176 SER A C 1
ATOM 1378 O O . SER A 1 176 ? 15.548 34.006 -11.857 1.00 35.50 176 SER A O 1
ATOM 1380 N N . GLY A 1 177 ? 14.220 35.333 -13.122 1.00 39.78 177 GLY A N 1
ATOM 1381 C CA . GLY A 1 177 ? 15.065 36.515 -13.169 1.00 39.78 177 GLY A CA 1
ATOM 1382 C C . GLY A 1 177 ? 15.670 36.920 -11.828 1.00 39.78 177 GLY A C 1
ATOM 1383 O O . GLY A 1 177 ? 15.071 36.736 -10.776 1.00 39.78 177 GLY A O 1
ATOM 1384 N N . ALA A 1 178 ? 16.881 37.459 -11.955 1.00 43.47 178 ALA A N 1
ATOM 1385 C CA . ALA A 1 178 ? 17.641 38.249 -11.000 1.00 43.47 178 ALA A CA 1
ATOM 1386 C C . ALA A 1 178 ? 16.955 38.544 -9.659 1.00 43.47 178 ALA A C 1
ATOM 1388 O O . ALA A 1 178 ? 16.097 39.415 -9.585 1.00 43.47 178 ALA A O 1
ATOM 1389 N N . GLU A 1 179 ? 17.476 37.943 -8.594 1.00 36.56 179 GLU A N 1
ATOM 1390 C CA . GLU A 1 179 ? 17.672 38.668 -7.345 1.00 36.56 179 GLU A CA 1
ATOM 1391 C C . GLU A 1 179 ? 18.887 38.104 -6.604 1.00 36.56 179 GLU A C 1
ATOM 1393 O O . GLU A 1 179 ? 19.125 36.897 -6.551 1.00 36.56 179 GLU A O 1
ATOM 1398 N N . ASN A 1 180 ? 19.720 39.034 -6.146 1.00 42.06 180 ASN A N 1
ATOM 1399 C CA . ASN A 1 180 ? 21.020 38.812 -5.537 1.00 42.06 180 ASN A CA 1
ATOM 1400 C C . ASN A 1 180 ? 20.917 37.901 -4.314 1.00 42.06 180 ASN A C 1
ATOM 1402 O O . ASN A 1 180 ? 20.338 38.305 -3.316 1.00 42.06 180 ASN A O 1
ATOM 1406 N N . ASN A 1 181 ? 21.593 36.757 -4.348 1.00 33.50 181 ASN A N 1
ATOM 1407 C CA . ASN A 1 181 ? 22.200 36.176 -3.157 1.00 33.50 181 ASN A CA 1
ATOM 1408 C C . ASN A 1 181 ? 23.552 35.583 -3.554 1.00 33.50 181 ASN A C 1
ATOM 1410 O O . ASN A 1 181 ? 23.652 34.755 -4.461 1.00 33.50 181 ASN A O 1
ATOM 1414 N N . GLN A 1 182 ? 24.606 36.097 -2.920 1.00 31.45 182 GLN A N 1
ATOM 1415 C CA . GLN A 1 182 ? 25.968 35.597 -3.057 1.00 31.45 182 GLN A CA 1
ATOM 1416 C C . GLN A 1 182 ? 26.008 34.113 -2.668 1.00 31.45 182 GLN A C 1
ATOM 1418 O O . GLN A 1 182 ? 25.431 33.752 -1.644 1.00 31.45 182 GLN A O 1
ATOM 1423 N N . PRO A 1 183 ? 26.690 33.247 -3.435 1.00 31.84 183 PRO A N 1
ATOM 1424 C CA . PRO A 1 183 ? 26.926 31.887 -2.992 1.00 31.84 183 PRO A CA 1
ATOM 1425 C C . PRO A 1 183 ? 27.970 31.903 -1.871 1.00 31.84 183 PRO A C 1
ATOM 1427 O O . PRO A 1 183 ? 29.100 32.355 -2.073 1.00 31.84 183 PRO A O 1
ATOM 1430 N N . GLU A 1 184 ? 27.577 31.404 -0.699 1.00 30.84 184 GLU A N 1
ATOM 1431 C CA . GLU A 1 184 ? 28.504 30.971 0.342 1.00 30.84 184 GLU A CA 1
ATOM 1432 C C . GLU A 1 184 ? 29.530 30.013 -0.270 1.00 30.84 184 GLU A C 1
ATOM 1434 O O . GLU A 1 184 ? 29.203 29.053 -0.974 1.00 30.84 184 GLU A O 1
ATOM 1439 N N . ALA A 1 185 ? 30.798 30.341 -0.047 1.00 36.69 185 ALA A N 1
ATOM 1440 C CA . ALA A 1 185 ? 31.924 29.535 -0.454 1.00 36.69 185 ALA A CA 1
ATOM 1441 C C . ALA A 1 185 ? 32.028 28.343 0.496 1.00 36.69 185 ALA A C 1
ATOM 1443 O O . ALA A 1 185 ? 32.570 28.487 1.589 1.00 36.69 185 ALA A O 1
ATOM 1444 N N . ASP A 1 186 ? 31.554 27.178 0.058 1.00 31.69 186 ASP A N 1
ATOM 1445 C CA . ASP A 1 186 ? 31.864 25.929 0.735 1.00 31.69 186 ASP A CA 1
ATOM 1446 C C . ASP A 1 186 ? 32.424 24.872 -0.229 1.00 31.69 186 ASP A C 1
ATOM 1448 O O . ASP A 1 186 ? 31.941 24.672 -1.344 1.00 31.69 186 ASP A O 1
ATOM 1452 N N . SER A 1 187 ? 33.537 24.297 0.227 1.00 32.62 187 SER A N 1
ATOM 1453 C CA . SER A 1 187 ? 34.278 23.121 -0.244 1.00 32.62 187 SER A CA 1
ATOM 1454 C C . SER A 1 187 ? 34.301 22.797 -1.753 1.00 32.62 187 SER A C 1
ATOM 1456 O O . SER A 1 187 ? 33.463 22.096 -2.317 1.00 32.62 187 SER A O 1
ATOM 1458 N N . ARG A 1 188 ? 35.417 23.168 -2.403 1.00 32.53 188 ARG A N 1
ATOM 1459 C CA . ARG A 1 188 ? 35.908 22.483 -3.612 1.00 32.53 188 ARG A CA 1
ATOM 1460 C C . ARG A 1 188 ? 36.209 21.017 -3.275 1.00 32.53 188 ARG A C 1
ATOM 1462 O O . ARG A 1 188 ? 37.330 20.694 -2.891 1.00 32.53 188 ARG A O 1
ATOM 1469 N N . GLU A 1 189 ? 35.244 20.129 -3.474 1.00 35.12 189 GLU A N 1
ATOM 1470 C CA . GLU A 1 189 ? 35.553 18.722 -3.718 1.00 35.12 189 GLU A CA 1
ATOM 1471 C C . GLU A 1 189 ? 36.329 18.622 -5.039 1.00 35.12 189 GLU A C 1
ATOM 1473 O O . GLU A 1 189 ? 35.838 18.962 -6.121 1.00 35.12 189 GLU A O 1
ATOM 1478 N N . GLU A 1 190 ? 37.587 18.193 -4.949 1.00 36.47 190 GLU A N 1
ATOM 1479 C CA . GLU A 1 190 ? 38.405 17.883 -6.114 1.00 36.47 190 GLU A CA 1
ATOM 1480 C C . GLU A 1 190 ? 37.738 16.763 -6.919 1.00 36.47 190 GLU A C 1
ATOM 1482 O O . GLU A 1 190 ? 37.652 15.613 -6.487 1.00 36.47 190 GLU A O 1
ATOM 1487 N N . ALA A 1 191 ? 37.273 17.095 -8.126 1.00 39.19 191 ALA A N 1
ATOM 1488 C CA . ALA A 1 191 ? 36.745 16.114 -9.061 1.00 39.19 191 ALA A CA 1
ATOM 1489 C C . ALA A 1 191 ? 37.770 14.975 -9.258 1.00 39.19 191 ALA A C 1
ATOM 1491 O O . ALA A 1 191 ? 38.934 15.249 -9.580 1.00 39.19 191 ALA A O 1
ATOM 1492 N N . PRO A 1 192 ? 37.371 13.696 -9.118 1.00 42.84 192 PRO A N 1
ATOM 1493 C CA . PRO A 1 192 ? 38.306 12.582 -9.170 1.00 42.84 192 PRO A CA 1
ATOM 1494 C C . PRO A 1 192 ? 39.035 12.574 -10.515 1.00 42.84 192 PRO A C 1
ATOM 1496 O O . PRO A 1 192 ? 38.423 12.754 -11.575 1.00 42.84 192 PRO A O 1
ATOM 1499 N N . LYS A 1 193 ? 40.358 12.366 -10.484 1.00 43.56 193 LYS A N 1
ATOM 1500 C CA . LYS A 1 193 ? 41.223 12.281 -11.671 1.00 43.56 193 LYS A CA 1
ATOM 1501 C C . LYS A 1 193 ? 40.777 11.108 -12.558 1.00 43.56 193 LYS A C 1
ATOM 1503 O O . LYS A 1 193 ? 41.260 9.990 -12.427 1.00 43.56 193 LYS A O 1
ATOM 1508 N N . ARG A 1 194 ? 39.826 11.358 -13.466 1.00 54.62 194 ARG A N 1
ATOM 1509 C CA . ARG A 1 194 ? 39.305 10.360 -14.417 1.00 54.62 194 ARG A CA 1
ATOM 1510 C C . ARG A 1 194 ? 40.423 9.886 -15.349 1.00 54.62 194 ARG A C 1
ATOM 1512 O O . ARG A 1 194 ? 41.061 10.708 -16.012 1.00 54.62 194 ARG A O 1
ATOM 1519 N N . GLY A 1 195 ? 40.626 8.570 -15.424 1.00 65.44 195 GLY A N 1
ATOM 1520 C CA . GLY A 1 195 ? 41.630 7.936 -16.284 1.00 65.44 195 GLY A CA 1
ATOM 1521 C C . GLY A 1 195 ? 41.395 8.187 -17.781 1.00 65.44 195 GLY A C 1
ATOM 1522 O O . GLY A 1 195 ? 40.277 8.472 -18.217 1.00 65.44 195 GLY A O 1
ATOM 1523 N N . LEU A 1 196 ? 42.455 8.060 -18.588 1.00 64.81 196 LEU A N 1
ATOM 1524 C CA . LEU A 1 196 ? 42.454 8.338 -20.035 1.00 64.81 196 LEU A CA 1
ATOM 1525 C C . LEU A 1 196 ? 41.330 7.596 -20.792 1.00 64.81 196 LEU A C 1
ATOM 1527 O O . LEU A 1 196 ? 40.655 8.183 -21.633 1.00 64.81 196 LEU A O 1
ATOM 1531 N N . LEU A 1 197 ? 41.068 6.334 -20.435 1.00 53.56 197 LEU A N 1
ATOM 1532 C CA . LEU A 1 197 ? 40.009 5.509 -21.032 1.00 53.56 197 LEU A CA 1
ATOM 1533 C C . LEU A 1 197 ? 38.595 6.021 -20.714 1.00 53.56 197 LEU A C 1
ATOM 1535 O O . LEU A 1 197 ? 37.728 6.013 -21.583 1.00 53.56 197 LEU A O 1
ATOM 1539 N N . GLN A 1 198 ? 38.363 6.543 -19.506 1.00 62.75 198 GLN A N 1
ATOM 1540 C CA . GLN A 1 198 ? 37.078 7.154 -19.143 1.00 62.75 198 GLN A CA 1
ATOM 1541 C C . GLN A 1 198 ? 36.876 8.498 -19.850 1.00 62.75 198 GLN A C 1
ATOM 1543 O O . GLN A 1 198 ? 35.759 8.824 -20.252 1.00 62.75 198 GLN A O 1
ATOM 1548 N N . ARG A 1 199 ? 37.956 9.262 -20.062 1.00 61.62 199 ARG A N 1
ATOM 1549 C CA . ARG A 1 199 ? 37.928 10.497 -20.862 1.00 61.62 199 ARG A CA 1
ATOM 1550 C C . ARG A 1 199 ? 37.601 10.211 -22.328 1.00 61.62 199 ARG A C 1
ATOM 1552 O O . ARG A 1 199 ? 36.773 10.914 -22.902 1.00 61.62 199 ARG A O 1
ATOM 1559 N N . LEU A 1 200 ? 38.181 9.156 -22.903 1.00 64.00 200 LEU A N 1
ATOM 1560 C CA . LEU A 1 200 ? 37.877 8.701 -24.262 1.00 64.00 200 LEU A CA 1
ATOM 1561 C C . LEU A 1 200 ? 36.442 8.176 -24.388 1.00 64.00 200 LEU A C 1
ATOM 1563 O O . LEU A 1 200 ? 35.752 8.539 -25.336 1.00 64.00 200 LEU A O 1
ATOM 1567 N N . GLY A 1 201 ? 35.957 7.397 -23.416 1.00 68.19 201 GLY A N 1
ATOM 1568 C CA . GLY A 1 201 ? 34.572 6.915 -23.385 1.00 68.19 201 GLY A CA 1
ATOM 1569 C C . GLY A 1 201 ? 33.548 8.050 -23.280 1.00 68.19 201 GLY A C 1
ATOM 1570 O O . GLY A 1 201 ? 32.565 8.070 -24.018 1.00 68.19 201 GLY A O 1
ATOM 1571 N N . HIS A 1 202 ? 33.810 9.047 -22.430 1.00 71.19 202 HIS A N 1
ATOM 1572 C CA . HIS A 1 202 ? 32.975 10.244 -22.312 1.00 71.19 202 HIS A CA 1
ATOM 1573 C C . HIS A 1 202 ? 33.008 11.082 -23.600 1.00 71.19 202 HIS A C 1
ATOM 1575 O O . HIS A 1 202 ? 31.968 11.500 -24.103 1.00 71.19 202 HIS A O 1
ATOM 1581 N N . TRP A 1 203 ? 34.189 11.287 -24.190 1.00 73.50 203 TRP A N 1
ATOM 1582 C CA . TRP A 1 203 ? 34.323 11.985 -25.470 1.00 73.50 203 TRP A CA 1
ATOM 1583 C C . TRP A 1 203 ? 33.553 11.271 -26.591 1.00 73.50 203 TRP A C 1
ATOM 1585 O O . TRP A 1 203 ? 32.769 11.905 -27.299 1.00 73.50 203 TRP A O 1
ATOM 1595 N N . ALA A 1 204 ? 33.701 9.949 -26.697 1.00 66.81 204 ALA A N 1
ATOM 1596 C CA . ALA A 1 204 ? 33.010 9.127 -27.682 1.00 66.81 204 ALA A CA 1
ATOM 1597 C C . ALA A 1 204 ? 31.485 9.182 -27.508 1.00 66.81 204 ALA A C 1
ATOM 1599 O O . ALA A 1 204 ? 30.765 9.362 -28.489 1.00 66.81 204 ALA A O 1
ATOM 1600 N N . LYS A 1 205 ? 30.991 9.110 -26.264 1.00 74.50 205 LYS A N 1
ATOM 1601 C CA . LYS A 1 205 ? 29.557 9.168 -25.947 1.00 74.50 205 LYS A CA 1
ATOM 1602 C C . LYS A 1 205 ? 28.909 10.470 -26.446 1.00 74.50 205 LYS A C 1
ATOM 1604 O O . LYS A 1 205 ? 27.860 10.407 -27.080 1.00 74.50 205 LYS A O 1
ATOM 1609 N N . TYR A 1 206 ? 29.539 11.626 -26.225 1.00 74.75 206 TYR A N 1
ATOM 1610 C CA . TYR A 1 206 ? 28.903 12.936 -26.460 1.00 74.75 206 TYR A CA 1
ATOM 1611 C C . TYR A 1 206 ? 29.289 13.636 -27.772 1.00 74.75 206 TYR A C 1
ATOM 1613 O O . TYR A 1 206 ? 28.654 14.617 -28.149 1.00 74.75 206 TYR A O 1
ATOM 1621 N N . ARG A 1 207 ? 30.323 13.173 -28.487 1.00 80.00 207 ARG A N 1
ATOM 1622 C CA . ARG A 1 207 ? 30.763 13.789 -29.759 1.00 80.00 207 ARG A CA 1
ATOM 1623 C C . ARG A 1 207 ? 30.485 12.923 -30.981 1.00 80.00 207 ARG A C 1
ATOM 1625 O O . ARG A 1 207 ? 30.386 13.456 -32.085 1.00 80.00 207 ARG A O 1
ATOM 1632 N N . ILE A 1 208 ? 30.361 11.605 -30.816 1.00 81.81 208 ILE A N 1
ATOM 1633 C CA . ILE A 1 208 ? 30.134 10.704 -31.944 1.00 81.81 208 ILE A CA 1
ATOM 1634 C C . ILE A 1 208 ? 28.641 10.655 -32.246 1.00 81.81 208 ILE A C 1
ATOM 1636 O O . ILE A 1 208 ? 27.832 10.134 -31.476 1.00 81.81 208 ILE A O 1
ATOM 1640 N N . THR A 1 209 ? 28.278 11.183 -33.412 1.00 86.38 209 THR A N 1
ATOM 1641 C CA . THR A 1 209 ? 26.919 11.048 -33.929 1.00 86.38 209 THR A CA 1
ATOM 1642 C C . THR A 1 209 ? 26.701 9.672 -34.540 1.00 86.38 209 THR A C 1
ATOM 1644 O O . THR A 1 209 ? 27.597 9.056 -35.126 1.00 86.38 209 THR A O 1
ATOM 1647 N N . LEU A 1 210 ? 25.454 9.219 -34.506 1.00 81.44 210 LEU A N 1
ATOM 1648 C CA . LEU A 1 210 ? 25.017 8.038 -35.231 1.00 81.44 210 LEU A CA 1
ATOM 1649 C C . LEU A 1 210 ? 25.305 8.135 -36.746 1.00 81.44 210 LEU A C 1
ATOM 1651 O O . LEU A 1 210 ? 25.359 7.122 -37.440 1.00 81.44 210 LEU A O 1
ATOM 1655 N N . GLY A 1 211 ? 25.410 9.343 -37.310 1.00 82.44 211 GLY A N 1
ATOM 1656 C CA . GLY A 1 211 ? 25.847 9.569 -38.689 1.00 82.44 211 GLY A CA 1
ATOM 1657 C C . GLY A 1 211 ? 27.333 9.261 -38.897 1.00 82.44 211 GLY A C 1
ATOM 1658 O O . GLY A 1 211 ? 27.678 8.564 -39.854 1.00 82.44 211 GLY A O 1
ATOM 1659 N N . MET A 1 212 ? 28.187 9.710 -37.973 1.00 85.25 212 MET A N 1
ATOM 1660 C CA . MET A 1 212 ? 29.635 9.474 -37.999 1.00 85.25 212 MET A CA 1
ATOM 1661 C C . MET A 1 212 ? 29.987 7.995 -37.854 1.00 85.25 212 MET A C 1
ATOM 1663 O O . MET A 1 212 ? 30.854 7.524 -38.579 1.00 85.25 212 MET A O 1
ATOM 1667 N N . ILE A 1 213 ? 29.268 7.232 -37.021 1.00 83.62 213 ILE A N 1
ATOM 1668 C CA . ILE A 1 213 ? 29.471 5.773 -36.917 1.00 83.62 213 ILE A CA 1
ATOM 1669 C C . ILE A 1 213 ? 29.260 5.104 -38.270 1.00 83.62 213 ILE A C 1
ATOM 1671 O O . ILE A 1 213 ? 30.108 4.336 -38.714 1.00 83.62 213 ILE A O 1
ATOM 1675 N N . THR A 1 214 ? 28.168 5.430 -38.971 1.00 84.31 214 THR A N 1
ATOM 1676 C CA . THR A 1 214 ? 27.930 4.905 -40.325 1.00 84.31 214 THR A CA 1
ATOM 1677 C C . THR A 1 214 ? 29.022 5.291 -41.317 1.00 84.31 214 THR A C 1
ATOM 1679 O O . THR A 1 214 ? 29.314 4.509 -42.216 1.00 84.31 214 THR A O 1
ATOM 1682 N N . PHE A 1 215 ? 29.608 6.479 -41.182 1.00 86.81 215 PHE A N 1
ATOM 1683 C CA . PHE A 1 215 ? 30.685 6.937 -42.056 1.00 86.81 215 PHE A CA 1
ATOM 1684 C C . PHE A 1 215 ? 31.993 6.186 -41.775 1.00 86.81 215 PHE A C 1
ATOM 1686 O O . PHE A 1 215 ? 32.546 5.575 -42.684 1.00 86.81 215 PHE A O 1
ATOM 1693 N N . ILE A 1 216 ? 32.420 6.135 -40.509 1.00 86.56 216 ILE A N 1
ATOM 1694 C CA . ILE A 1 216 ? 33.642 5.448 -40.063 1.00 86.56 216 ILE A CA 1
ATOM 1695 C C . ILE A 1 216 ? 33.577 3.952 -40.389 1.00 86.56 216 ILE A C 1
ATOM 1697 O O . ILE A 1 216 ? 34.512 3.410 -40.966 1.00 86.56 216 ILE A O 1
ATOM 1701 N N . THR A 1 217 ? 32.457 3.285 -40.096 1.00 85.81 217 THR A N 1
ATOM 1702 C CA . THR A 1 217 ? 32.274 1.855 -40.420 1.00 85.81 217 THR A CA 1
ATOM 1703 C C . THR A 1 217 ? 32.306 1.581 -41.922 1.00 85.81 217 THR A C 1
ATOM 1705 O O . THR A 1 217 ? 32.836 0.557 -42.341 1.00 85.81 217 THR A O 1
ATOM 1708 N N . THR A 1 218 ? 31.795 2.500 -42.750 1.00 88.38 218 THR A N 1
ATOM 1709 C CA . THR A 1 218 ? 31.874 2.368 -44.213 1.00 88.38 218 THR A CA 1
ATOM 1710 C C . THR A 1 218 ? 33.312 2.548 -44.708 1.00 88.38 218 THR A C 1
ATOM 1712 O O . THR A 1 218 ? 33.750 1.782 -45.559 1.00 88.38 218 THR A O 1
ATOM 1715 N N . LEU A 1 219 ? 34.067 3.503 -44.154 1.00 90.31 219 LEU A N 1
ATOM 1716 C CA . LEU A 1 219 ? 35.490 3.672 -44.472 1.00 90.31 219 LEU A CA 1
ATOM 1717 C C . LEU A 1 219 ? 36.320 2.449 -44.063 1.00 90.31 219 LEU A C 1
ATOM 1719 O O . LEU A 1 219 ? 37.137 1.984 -44.852 1.00 90.31 219 LEU A O 1
ATOM 1723 N N . LEU A 1 220 ? 36.073 1.893 -42.874 1.00 87.31 220 LEU A N 1
ATOM 1724 C CA . LEU A 1 220 ? 36.727 0.666 -42.411 1.00 87.31 220 LEU A CA 1
ATOM 1725 C C . LEU A 1 220 ? 36.429 -0.520 -43.337 1.00 87.31 220 LEU A C 1
ATOM 1727 O O . LEU A 1 220 ? 37.342 -1.261 -43.682 1.00 87.31 220 LEU A O 1
ATOM 1731 N N . LEU A 1 221 ? 35.182 -0.667 -43.796 1.00 89.94 221 LEU A N 1
ATOM 1732 C CA . LEU A 1 221 ? 34.805 -1.682 -44.785 1.00 89.94 221 LEU A CA 1
ATOM 1733 C C . LEU A 1 221 ? 35.573 -1.525 -46.099 1.00 89.94 221 LEU A C 1
ATOM 1735 O O . LEU A 1 221 ? 36.044 -2.521 -46.641 1.00 89.94 221 LEU A O 1
ATOM 1739 N N . ILE A 1 222 ? 35.727 -0.297 -46.597 1.00 90.44 222 ILE A N 1
ATOM 1740 C CA . ILE A 1 222 ? 36.490 -0.027 -47.823 1.00 90.44 222 ILE A CA 1
ATOM 1741 C C . ILE A 1 222 ? 37.964 -0.391 -47.617 1.00 90.44 222 ILE A C 1
ATOM 1743 O O . ILE A 1 222 ? 38.526 -1.123 -48.426 1.00 90.44 222 ILE A O 1
ATOM 1747 N N . ALA A 1 223 ? 38.571 0.052 -46.514 1.00 88.44 223 ALA A N 1
ATOM 1748 C CA . ALA A 1 223 ? 39.969 -0.239 -46.206 1.00 88.44 223 ALA A CA 1
ATOM 1749 C C . ALA A 1 223 ? 40.234 -1.749 -46.062 1.00 88.44 223 ALA A C 1
ATOM 1751 O O . ALA A 1 223 ? 41.190 -2.260 -46.640 1.00 88.44 223 ALA A O 1
ATOM 1752 N N . LEU A 1 224 ? 39.356 -2.478 -45.361 1.00 88.25 224 LEU A N 1
ATOM 1753 C CA . LEU A 1 224 ? 39.441 -3.937 -45.230 1.00 88.25 224 LEU A CA 1
ATOM 1754 C C . LEU A 1 224 ? 39.243 -4.651 -46.569 1.00 88.25 224 LEU A C 1
ATOM 1756 O O . LEU A 1 224 ? 39.919 -5.638 -46.831 1.00 88.25 224 LEU A O 1
ATOM 1760 N N . SER A 1 225 ? 38.363 -4.140 -47.433 1.00 90.31 225 SER A N 1
ATOM 1761 C CA . SER A 1 225 ? 38.166 -4.691 -48.780 1.00 90.31 225 SER A CA 1
ATOM 1762 C C . SER A 1 225 ? 39.418 -4.526 -49.644 1.00 90.31 225 SER A C 1
ATOM 1764 O O . SER A 1 225 ? 39.805 -5.457 -50.342 1.00 90.31 225 SER A O 1
ATOM 1766 N N . ILE A 1 226 ? 40.073 -3.361 -49.573 1.00 90.94 226 ILE A N 1
ATOM 1767 C CA . ILE A 1 226 ? 41.336 -3.098 -50.279 1.00 90.94 226 ILE A CA 1
ATOM 1768 C C . ILE A 1 226 ? 42.442 -4.005 -49.734 1.00 90.94 226 ILE A C 1
ATOM 1770 O O . ILE A 1 226 ? 43.143 -4.642 -50.513 1.00 90.94 226 ILE A O 1
ATOM 1774 N N . SER A 1 227 ? 42.565 -4.113 -48.408 1.00 89.06 227 SER A N 1
ATOM 1775 C CA . SER A 1 227 ? 43.552 -4.984 -47.760 1.00 89.06 227 SER A CA 1
ATOM 1776 C C . SER A 1 227 ? 43.361 -6.453 -48.139 1.00 89.06 227 SER A C 1
ATOM 1778 O O . SER A 1 227 ? 44.337 -7.119 -48.468 1.00 89.06 227 SER A O 1
ATOM 1780 N N . LEU A 1 228 ? 42.117 -6.939 -48.156 1.00 90.19 228 LEU A N 1
ATOM 1781 C CA . LEU A 1 228 ? 41.798 -8.289 -48.614 1.00 90.19 228 LEU A CA 1
ATOM 1782 C C . LEU A 1 228 ? 42.135 -8.468 -50.101 1.00 90.19 228 LEU A C 1
ATOM 1784 O O . LEU A 1 228 ? 42.671 -9.501 -50.483 1.00 90.19 228 LEU A O 1
ATOM 1788 N N . GLY A 1 229 ? 41.865 -7.460 -50.937 1.00 88.81 229 GLY A N 1
ATOM 1789 C CA . GLY A 1 229 ? 42.233 -7.472 -52.354 1.00 88.81 229 GLY A CA 1
ATOM 1790 C C . GLY A 1 229 ? 43.742 -7.595 -52.576 1.00 88.81 229 GLY A C 1
ATOM 1791 O O . GLY A 1 229 ? 44.166 -8.407 -53.392 1.00 88.81 229 GLY A O 1
ATOM 1792 N N . ILE A 1 230 ? 44.551 -6.852 -51.814 1.00 89.06 230 ILE A N 1
ATOM 1793 C CA . ILE A 1 230 ? 46.020 -6.944 -51.860 1.00 89.06 230 ILE A CA 1
ATOM 1794 C C . ILE A 1 230 ? 46.479 -8.342 -51.428 1.00 89.06 230 ILE A C 1
ATOM 1796 O O . ILE A 1 230 ? 47.232 -8.981 -52.158 1.00 89.06 230 ILE A O 1
ATOM 1800 N N . ALA A 1 231 ? 45.955 -8.860 -50.313 1.00 86.62 231 ALA A N 1
ATOM 1801 C CA . ALA A 1 231 ? 46.293 -10.197 -49.825 1.00 86.62 231 ALA A CA 1
ATOM 1802 C C . ALA A 1 231 ? 45.928 -11.308 -50.828 1.00 86.62 231 ALA A C 1
ATOM 1804 O O . ALA A 1 231 ? 46.638 -12.305 -50.937 1.00 86.62 231 ALA A O 1
ATOM 1805 N N . LEU A 1 232 ? 44.840 -11.142 -51.589 1.00 86.88 232 LEU A N 1
ATOM 1806 C CA . LEU A 1 232 ? 44.454 -12.072 -52.654 1.00 86.88 232 LEU A CA 1
ATOM 1807 C C . LEU A 1 232 ? 45.395 -12.006 -53.866 1.00 86.88 232 LEU A C 1
ATOM 1809 O O . LEU A 1 232 ? 45.686 -13.046 -54.453 1.00 86.88 232 LEU A O 1
ATOM 1813 N N . VAL A 1 233 ? 45.887 -10.818 -54.233 1.00 87.88 233 VAL A N 1
ATOM 1814 C CA . VAL A 1 233 ? 46.890 -10.657 -55.303 1.00 87.88 233 VAL A CA 1
ATOM 1815 C C . VAL A 1 233 ? 48.227 -11.270 -54.888 1.00 87.88 233 VAL A C 1
ATOM 1817 O O . VAL A 1 233 ? 48.836 -11.989 -55.677 1.00 87.88 233 VAL A O 1
ATOM 1820 N N . GLU A 1 234 ? 48.658 -11.047 -53.645 1.00 83.50 234 GLU A N 1
ATOM 1821 C CA . GLU A 1 234 ? 49.857 -11.678 -53.083 1.00 83.50 234 GLU A CA 1
ATOM 1822 C C . GLU A 1 234 ? 49.714 -13.199 -53.020 1.00 83.50 234 GLU A C 1
ATOM 1824 O O . GLU A 1 234 ? 50.627 -13.913 -53.424 1.00 83.50 234 GLU A O 1
ATOM 1829 N N . LEU A 1 235 ? 48.550 -13.706 -52.595 1.00 83.50 235 LEU A N 1
ATOM 1830 C CA . LEU A 1 235 ? 48.255 -15.139 -52.608 1.00 83.50 235 LEU A CA 1
ATOM 1831 C C . LEU A 1 235 ? 48.344 -15.719 -54.026 1.00 83.50 235 LEU A C 1
ATOM 1833 O O . LEU A 1 235 ? 48.874 -16.812 -54.200 1.00 83.50 235 LEU A O 1
ATOM 1837 N N . TRP A 1 236 ? 47.838 -15.001 -55.032 1.00 82.56 236 TRP A N 1
ATOM 1838 C CA . TRP A 1 236 ? 47.893 -15.430 -56.429 1.00 82.56 236 TRP A CA 1
ATOM 1839 C C . TRP A 1 236 ? 49.328 -15.450 -56.971 1.00 82.56 236 TRP A C 1
ATOM 1841 O O . TRP A 1 236 ? 49.742 -16.446 -57.560 1.00 82.56 236 TRP A O 1
ATOM 1851 N N . ALA A 1 237 ? 50.115 -14.405 -56.702 1.00 81.31 237 ALA A N 1
ATOM 1852 C CA . ALA A 1 237 ? 51.529 -14.351 -57.078 1.00 81.31 237 ALA A CA 1
ATOM 1853 C C . ALA A 1 237 ? 52.358 -15.442 -56.374 1.00 81.31 237 ALA A C 1
ATOM 1855 O O . ALA A 1 237 ? 53.220 -16.072 -56.985 1.00 81.31 237 ALA A O 1
ATOM 1856 N N . PHE A 1 238 ? 52.060 -15.710 -55.102 1.00 74.88 238 PHE A N 1
ATOM 1857 C CA . PHE A 1 238 ? 52.677 -16.781 -54.322 1.00 74.88 238 PHE A CA 1
ATOM 1858 C C . PHE A 1 238 ? 52.281 -18.180 -54.816 1.00 74.88 238 PHE A C 1
ATOM 1860 O O . PHE A 1 238 ? 53.043 -19.131 -54.664 1.00 74.88 238 PHE A O 1
ATOM 1867 N N . TRP A 1 239 ? 51.098 -18.319 -55.415 1.00 74.81 239 TRP A N 1
ATOM 1868 C CA . TRP A 1 239 ? 50.636 -19.568 -56.018 1.00 74.81 239 TRP A CA 1
ATOM 1869 C C . TRP A 1 239 ? 51.302 -19.854 -57.372 1.00 74.81 239 TRP A C 1
ATOM 1871 O O . TRP A 1 239 ? 51.560 -21.014 -57.691 1.00 74.81 239 TRP A O 1
ATOM 1881 N N . ASP A 1 240 ? 51.581 -18.812 -58.162 1.00 73.38 240 ASP A N 1
ATOM 1882 C CA . ASP A 1 240 ? 52.223 -18.921 -59.481 1.00 73.38 240 ASP A CA 1
ATOM 1883 C C . ASP A 1 240 ? 53.740 -19.180 -59.380 1.00 73.38 240 ASP A C 1
ATOM 1885 O O . ASP A 1 240 ? 54.331 -19.900 -60.190 1.00 73.38 240 ASP A O 1
ATOM 1889 N N . ALA A 1 241 ? 54.379 -18.682 -58.317 1.00 71.56 241 ALA A N 1
ATOM 1890 C CA . ALA A 1 241 ? 55.746 -19.048 -57.968 1.00 71.56 241 ALA A CA 1
ATOM 1891 C C . ALA A 1 241 ? 55.804 -20.518 -57.496 1.00 71.56 241 ALA A C 1
ATOM 1893 O O . ALA A 1 241 ? 55.518 -20.832 -56.343 1.00 71.56 241 ALA A O 1
ATOM 1894 N N . ARG A 1 242 ? 56.185 -21.446 -58.388 1.00 58.12 242 ARG A N 1
ATOM 1895 C CA . ARG A 1 242 ? 56.468 -22.865 -58.075 1.00 58.12 242 ARG A CA 1
ATOM 1896 C C . ARG A 1 242 ? 57.652 -23.013 -57.104 1.00 58.12 242 ARG A C 1
ATOM 1898 O O . ARG A 1 242 ? 58.745 -23.394 -57.516 1.00 58.12 242 ARG A O 1
ATOM 1905 N N . SER A 1 243 ? 57.446 -22.743 -55.821 1.00 57.62 243 SER A N 1
ATOM 1906 C CA . SER A 1 243 ? 58.372 -23.136 -54.760 1.00 57.62 243 SER A CA 1
ATOM 1907 C C . SER A 1 243 ? 57.774 -24.272 -53.923 1.00 57.62 243 SER A C 1
ATOM 1909 O O . SER A 1 243 ? 56.638 -24.200 -53.433 1.00 57.62 243 SER A O 1
ATOM 1911 N N . ASP A 1 244 ? 58.563 -25.339 -53.767 1.00 61.84 244 ASP A N 1
ATOM 1912 C CA . ASP A 1 244 ? 58.332 -26.490 -52.880 1.00 61.84 244 ASP A CA 1
ATOM 1913 C C . ASP A 1 244 ? 58.477 -26.090 -51.395 1.00 61.84 244 ASP A C 1
ATOM 1915 O O . ASP A 1 244 ? 59.160 -26.742 -50.606 1.00 61.84 244 ASP A O 1
ATOM 1919 N N . GLU A 1 245 ? 57.869 -24.973 -50.993 1.00 61.72 245 GLU A N 1
ATOM 1920 C CA . GLU A 1 245 ? 57.878 -24.534 -49.602 1.00 61.72 245 GLU A CA 1
ATOM 1921 C C . GLU A 1 245 ? 56.789 -25.216 -48.764 1.00 61.72 245 GLU A C 1
ATOM 1923 O O . GLU A 1 245 ? 55.671 -25.496 -49.212 1.00 61.72 245 GLU A O 1
ATOM 1928 N N . VAL A 1 246 ? 57.171 -25.465 -47.508 1.00 58.97 246 VAL A N 1
ATOM 1929 C CA . VAL A 1 246 ? 56.497 -26.257 -46.473 1.00 58.97 246 VAL A CA 1
ATOM 1930 C C . VAL A 1 246 ? 54.989 -25.930 -46.367 1.00 58.97 246 VAL A C 1
ATOM 1932 O O . VAL A 1 246 ? 54.630 -24.757 -46.221 1.00 58.97 246 VAL A O 1
ATOM 1935 N N . PRO A 1 247 ? 54.085 -26.936 -46.330 1.00 61.31 247 PRO A N 1
ATOM 1936 C CA . PRO A 1 247 ? 52.623 -26.748 -46.284 1.00 61.31 247 PRO A CA 1
ATOM 1937 C C . PRO A 1 247 ? 52.121 -25.817 -45.167 1.00 61.31 247 PRO A C 1
ATOM 1939 O O . PRO A 1 247 ? 51.084 -25.165 -45.301 1.00 61.31 247 PRO A O 1
ATOM 1942 N N . PHE A 1 248 ? 52.872 -25.742 -44.064 1.00 57.81 248 PHE A N 1
ATOM 1943 C CA . PHE A 1 248 ? 52.553 -24.927 -42.896 1.00 57.81 248 PHE A CA 1
ATOM 1944 C C . PHE A 1 248 ? 52.548 -23.416 -43.200 1.00 57.81 248 PHE A C 1
ATOM 1946 O O . PHE A 1 248 ? 51.665 -22.705 -42.724 1.00 57.81 248 PHE A O 1
ATOM 1953 N N . GLY A 1 249 ? 53.462 -22.925 -44.049 1.00 71.69 249 GLY A N 1
ATOM 1954 C CA . GLY A 1 249 ? 53.532 -21.503 -44.416 1.00 71.69 249 GLY A CA 1
ATOM 1955 C C . GLY A 1 249 ? 52.340 -21.048 -45.263 1.00 71.69 249 GLY A C 1
ATOM 1956 O O . GLY A 1 249 ? 51.745 -20.004 -44.997 1.00 71.69 249 GLY A O 1
ATOM 1957 N N . LYS A 1 250 ? 51.916 -21.891 -46.216 1.00 72.38 250 LYS A N 1
ATOM 1958 C CA . LYS A 1 250 ? 50.740 -21.661 -47.076 1.00 72.38 250 LYS A CA 1
ATOM 1959 C C . LYS A 1 250 ? 49.447 -21.583 -46.258 1.00 72.38 250 LYS A C 1
ATOM 1961 O O . LYS A 1 250 ? 48.674 -20.638 -46.410 1.00 72.38 250 LYS A O 1
ATOM 1966 N N . GLY A 1 251 ? 49.233 -22.537 -45.348 1.00 75.12 251 GLY A N 1
ATOM 1967 C CA . GLY A 1 251 ? 48.052 -22.555 -44.477 1.00 75.12 251 GLY A CA 1
ATOM 1968 C C . GLY A 1 251 ? 47.995 -21.369 -43.509 1.00 75.12 251 GLY A C 1
ATOM 1969 O O . GLY A 1 251 ? 46.934 -20.763 -43.327 1.00 75.12 251 GLY A O 1
ATOM 1970 N N . PHE A 1 252 ? 49.137 -20.990 -42.929 1.00 79.31 252 PHE A N 1
ATOM 1971 C CA . PHE A 1 252 ? 49.234 -19.836 -42.035 1.00 79.31 252 PHE A CA 1
ATOM 1972 C C . PHE A 1 252 ? 48.930 -18.520 -42.766 1.00 79.31 252 PHE A C 1
ATOM 1974 O O . PHE A 1 252 ? 48.121 -17.721 -42.290 1.00 79.31 252 PHE A O 1
ATOM 1981 N N . PHE A 1 253 ? 49.500 -18.321 -43.959 1.00 79.38 253 PHE A N 1
ATOM 1982 C CA . PHE A 1 253 ? 49.250 -17.128 -44.766 1.00 79.38 253 PHE A CA 1
ATOM 1983 C C . PHE A 1 253 ? 47.765 -16.987 -45.130 1.00 79.38 253 PHE A C 1
ATOM 1985 O O . PHE A 1 253 ? 47.163 -15.955 -44.839 1.00 79.38 253 PHE A O 1
ATOM 1992 N N . ILE A 1 254 ? 47.140 -18.049 -45.656 1.00 82.69 254 ILE A N 1
ATOM 1993 C CA . ILE A 1 254 ? 45.713 -18.052 -46.025 1.00 82.69 254 ILE A CA 1
ATOM 1994 C C . ILE A 1 254 ? 44.823 -17.736 -44.815 1.00 82.69 254 ILE A C 1
ATOM 1996 O O . ILE A 1 254 ? 43.892 -16.936 -44.913 1.00 82.69 254 ILE A O 1
ATOM 2000 N N . THR A 1 255 ? 45.114 -18.328 -43.656 1.00 81.12 255 THR A N 1
ATOM 2001 C CA . THR A 1 255 ? 44.285 -18.149 -42.456 1.00 81.12 255 THR A CA 1
ATOM 2002 C C . THR A 1 255 ? 44.322 -16.704 -41.951 1.00 81.12 255 THR A C 1
ATOM 2004 O O . THR A 1 255 ? 43.273 -16.109 -41.696 1.00 81.12 255 THR A O 1
ATOM 2007 N N . PHE A 1 256 ? 45.512 -16.109 -41.841 1.00 82.75 256 PHE A N 1
ATOM 2008 C CA . PHE A 1 256 ? 45.673 -14.786 -41.230 1.00 82.75 256 PHE A CA 1
ATOM 2009 C C . PHE A 1 256 ? 45.503 -13.618 -42.203 1.00 82.75 256 PHE A C 1
ATOM 2011 O O . PHE A 1 256 ? 44.994 -12.577 -41.796 1.00 82.75 256 PHE A O 1
ATOM 2018 N N . HIS A 1 257 ? 45.888 -13.779 -43.469 1.00 83.19 257 HIS A N 1
ATOM 2019 C CA . HIS A 1 257 ? 45.870 -12.684 -44.446 1.00 83.19 257 HIS A CA 1
ATOM 2020 C C . HIS A 1 257 ? 44.602 -12.681 -45.303 1.00 83.19 257 HIS A C 1
ATOM 2022 O O . HIS A 1 257 ? 44.242 -11.642 -45.849 1.00 83.19 257 HIS A O 1
ATOM 2028 N N . VAL A 1 258 ? 43.881 -13.808 -45.385 1.00 85.44 258 VAL A N 1
ATOM 2029 C CA . VAL A 1 258 ? 42.675 -13.919 -46.220 1.00 85.44 258 VAL A CA 1
ATOM 2030 C C . VAL A 1 258 ? 41.440 -14.266 -45.392 1.00 85.44 258 VAL A C 1
ATOM 2032 O O . VAL A 1 258 ? 40.478 -13.497 -45.384 1.00 85.44 258 VAL A O 1
ATOM 2035 N N . ALA A 1 259 ? 41.453 -15.376 -44.648 1.00 86.94 259 ALA A N 1
ATOM 2036 C CA . ALA A 1 259 ? 40.259 -15.848 -43.944 1.00 86.94 259 ALA A CA 1
ATOM 2037 C C . ALA A 1 259 ? 39.835 -14.915 -42.795 1.00 86.94 259 ALA A C 1
ATOM 2039 O O . ALA A 1 259 ? 38.664 -14.544 -42.705 1.00 86.94 259 ALA A O 1
ATOM 2040 N N . LEU A 1 260 ? 40.772 -14.492 -41.940 1.00 86.69 260 LEU A N 1
ATOM 2041 C CA . LEU A 1 260 ? 40.471 -13.606 -40.811 1.00 86.69 260 LEU A CA 1
ATOM 2042 C C . LEU A 1 260 ? 39.956 -12.216 -41.259 1.00 86.69 260 LEU A C 1
ATOM 2044 O O . LEU A 1 260 ? 38.898 -11.806 -40.771 1.00 86.69 260 LEU A O 1
ATOM 2048 N N . PRO A 1 261 ? 40.598 -11.497 -42.205 1.00 88.06 261 PRO A N 1
ATOM 2049 C CA . PRO A 1 261 ? 40.071 -10.227 -42.707 1.00 88.06 261 PRO A CA 1
ATOM 2050 C C . PRO A 1 261 ? 38.721 -10.380 -43.408 1.00 88.06 261 PRO A C 1
ATOM 2052 O O . PRO A 1 261 ? 37.847 -9.533 -43.228 1.00 88.06 261 PRO A O 1
ATOM 2055 N N . PHE A 1 262 ? 38.512 -11.474 -44.151 1.00 90.75 262 PHE A N 1
ATOM 2056 C CA . PHE A 1 262 ? 37.222 -11.771 -44.772 1.00 90.75 262 PHE A CA 1
ATOM 2057 C C . PHE A 1 262 ? 36.112 -11.952 -43.727 1.00 90.75 262 PHE A C 1
ATOM 2059 O O . PHE A 1 262 ? 35.051 -11.339 -43.849 1.00 90.75 262 PHE A O 1
ATOM 2066 N N . LEU A 1 263 ? 36.360 -12.721 -42.661 1.00 91.31 263 LEU A N 1
ATOM 2067 C CA . LEU A 1 263 ? 35.401 -12.901 -41.566 1.00 91.31 263 LEU A CA 1
ATOM 2068 C C . LEU A 1 263 ? 35.070 -11.576 -40.865 1.00 91.31 263 LEU A C 1
ATOM 2070 O O . LEU A 1 263 ? 33.895 -11.288 -40.626 1.00 91.31 263 LEU A O 1
ATOM 2074 N N . LEU A 1 264 ? 36.076 -10.739 -40.589 1.00 89.25 264 LEU A N 1
ATOM 2075 C CA . LEU A 1 264 ? 35.868 -9.408 -40.008 1.00 89.25 264 LEU A CA 1
ATOM 2076 C C . LEU A 1 264 ? 35.052 -8.499 -40.936 1.00 89.25 264 LEU A C 1
ATOM 2078 O O . LEU A 1 264 ? 34.159 -7.788 -40.474 1.00 89.25 264 LEU A O 1
ATOM 2082 N N . LEU A 1 265 ? 35.310 -8.545 -42.244 1.00 92.25 265 LEU A N 1
ATOM 2083 C CA . LEU A 1 265 ? 34.564 -7.787 -43.248 1.00 92.25 265 LEU A CA 1
ATOM 2084 C C . LEU A 1 265 ? 33.091 -8.214 -43.261 1.00 92.25 265 LEU A C 1
ATOM 2086 O O . LEU A 1 265 ? 32.209 -7.357 -43.175 1.00 92.25 265 LEU A O 1
ATOM 2090 N N . VAL A 1 266 ? 32.819 -9.523 -43.275 1.00 92.00 266 VAL A N 1
ATOM 2091 C CA . VAL A 1 266 ? 31.457 -10.075 -43.191 1.00 92.00 266 VAL A CA 1
ATOM 2092 C C . VAL A 1 266 ? 30.770 -9.643 -41.893 1.00 92.00 266 VAL A C 1
ATOM 2094 O O . VAL A 1 266 ? 29.625 -9.189 -41.931 1.00 92.00 266 VAL A O 1
ATOM 2097 N N . GLN A 1 267 ? 31.461 -9.710 -40.752 1.00 90.12 267 GLN A N 1
ATOM 2098 C CA . GLN A 1 267 ? 30.909 -9.319 -39.454 1.00 90.12 267 GLN A CA 1
ATOM 2099 C C . GLN A 1 267 ? 30.574 -7.821 -39.391 1.00 90.12 267 GLN A C 1
ATOM 2101 O O . GLN A 1 267 ? 29.472 -7.448 -38.982 1.00 90.12 267 GLN A O 1
ATOM 2106 N N . ILE A 1 268 ? 31.487 -6.949 -39.829 1.00 89.56 268 ILE A N 1
ATOM 2107 C CA . ILE A 1 268 ? 31.274 -5.494 -39.848 1.00 89.56 268 ILE A CA 1
ATOM 2108 C C . ILE A 1 268 ? 30.158 -5.131 -40.832 1.00 89.56 268 ILE A C 1
ATOM 2110 O O . ILE A 1 268 ? 29.302 -4.299 -40.517 1.00 89.56 268 ILE A O 1
ATOM 2114 N N . TRP A 1 269 ? 30.123 -5.772 -42.003 1.00 92.31 269 TRP A N 1
ATOM 2115 C CA . TRP A 1 269 ? 29.052 -5.590 -42.979 1.00 92.31 269 TRP A CA 1
ATOM 2116 C C . TRP A 1 269 ? 27.691 -6.003 -42.410 1.00 92.31 269 TRP A C 1
ATOM 2118 O O . TRP A 1 269 ? 26.725 -5.244 -42.527 1.00 92.31 269 TRP A O 1
ATOM 2128 N N . TRP A 1 270 ? 27.618 -7.152 -41.731 1.00 92.31 270 TRP A N 1
ATOM 2129 C CA . TRP A 1 270 ? 26.400 -7.640 -41.085 1.00 92.31 270 TRP A CA 1
ATOM 2130 C C . TRP A 1 270 ? 25.906 -6.684 -39.993 1.00 92.31 270 TRP A C 1
ATOM 2132 O O . TRP A 1 270 ? 24.733 -6.304 -39.994 1.00 92.31 270 TRP A O 1
ATOM 2142 N N . LEU A 1 271 ? 26.795 -6.208 -39.115 1.00 87.19 271 LEU A N 1
ATOM 2143 C CA . LEU A 1 271 ? 26.458 -5.219 -38.084 1.00 87.19 271 LEU A CA 1
ATOM 2144 C C . LEU A 1 271 ? 25.955 -3.904 -38.696 1.00 87.19 271 LEU A C 1
ATOM 2146 O O . LEU A 1 271 ? 24.953 -3.342 -38.244 1.00 87.19 271 LEU A O 1
ATOM 2150 N N . LEU A 1 272 ? 26.603 -3.422 -39.760 1.00 88.94 272 LEU A N 1
ATOM 2151 C CA . LEU A 1 272 ? 26.187 -2.216 -40.475 1.00 88.94 272 LEU A CA 1
ATOM 2152 C C . LEU A 1 272 ? 24.823 -2.395 -41.154 1.00 88.94 272 LEU A C 1
ATOM 2154 O O . LEU A 1 272 ? 24.012 -1.463 -41.170 1.00 88.94 272 LEU A O 1
ATOM 2158 N N . TRP A 1 273 ? 24.552 -3.579 -41.705 1.00 90.44 273 TRP A N 1
ATOM 2159 C CA . TRP A 1 273 ? 23.257 -3.926 -42.281 1.00 90.44 273 TRP A CA 1
ATOM 2160 C C . TRP A 1 273 ? 22.156 -3.959 -41.215 1.00 90.44 273 TRP A C 1
ATOM 2162 O O . TRP A 1 273 ? 21.145 -3.274 -41.388 1.00 90.44 273 TRP A O 1
ATOM 2172 N N . GLN A 1 274 ? 22.376 -4.647 -40.086 1.00 85.56 274 GLN A N 1
ATOM 2173 C CA . GLN A 1 274 ? 21.436 -4.682 -38.956 1.00 85.56 274 GLN A CA 1
ATOM 2174 C C . GLN A 1 274 ? 21.131 -3.274 -38.442 1.00 85.56 274 GLN A C 1
ATOM 2176 O O . GLN A 1 274 ? 19.972 -2.881 -38.296 1.00 85.56 274 GLN A O 1
ATOM 2181 N N . TYR A 1 275 ? 22.174 -2.463 -38.263 1.00 83.62 275 TYR A N 1
ATOM 2182 C CA . TYR A 1 275 ? 22.044 -1.071 -37.859 1.00 83.62 275 TYR A CA 1
ATOM 2183 C C . TYR A 1 275 ? 21.207 -0.248 -38.856 1.00 83.62 275 TYR A C 1
ATOM 2185 O O . TYR A 1 275 ? 20.299 0.495 -38.467 1.00 83.62 275 TYR A O 1
ATOM 2193 N N . ARG A 1 276 ? 21.471 -0.380 -40.164 1.00 84.44 276 ARG A N 1
ATOM 2194 C CA . ARG A 1 276 ? 20.711 0.316 -41.218 1.00 84.44 276 ARG A CA 1
ATOM 2195 C C . ARG A 1 276 ? 19.251 -0.140 -41.267 1.00 84.44 276 ARG A C 1
ATOM 2197 O O . ARG A 1 276 ? 18.380 0.711 -41.466 1.00 84.44 276 ARG A O 1
ATOM 2204 N N . LYS A 1 277 ? 18.984 -1.436 -41.072 1.00 86.44 277 LYS A N 1
ATOM 2205 C CA . LYS A 1 277 ? 17.635 -2.015 -41.003 1.00 86.44 277 LYS A CA 1
ATOM 2206 C C . LYS A 1 277 ? 16.855 -1.437 -39.822 1.00 86.44 277 LYS A C 1
ATOM 2208 O O . LYS A 1 277 ? 15.826 -0.802 -40.049 1.00 86.44 277 LYS A O 1
ATOM 2213 N N . LEU A 1 278 ? 17.401 -1.532 -38.608 1.00 82.50 278 LEU A N 1
ATOM 2214 C CA . LEU A 1 278 ? 16.789 -1.001 -37.386 1.00 82.50 278 LEU A CA 1
ATOM 2215 C C . LEU A 1 278 ? 16.468 0.494 -37.516 1.00 82.50 278 LEU A C 1
ATOM 2217 O O . LEU A 1 278 ? 15.366 0.942 -37.213 1.00 82.50 278 LEU A O 1
ATOM 2221 N N . ARG A 1 279 ? 17.409 1.282 -38.049 1.00 80.88 279 ARG A N 1
ATOM 2222 C CA . ARG A 1 279 ? 17.217 2.724 -38.262 1.00 80.88 279 ARG A CA 1
ATOM 2223 C C . ARG A 1 279 ? 16.118 3.029 -39.283 1.00 80.88 279 ARG A C 1
ATOM 2225 O O . ARG A 1 279 ? 15.431 4.041 -39.154 1.00 80.88 279 ARG A O 1
ATOM 2232 N N . LYS A 1 280 ? 15.969 2.196 -40.321 1.00 82.75 280 LYS A N 1
ATOM 2233 C CA . LYS A 1 280 ? 14.910 2.337 -41.331 1.00 82.75 280 LYS A CA 1
ATOM 2234 C C . LYS A 1 280 ? 13.546 2.006 -40.726 1.00 82.75 280 LYS A C 1
ATOM 2236 O O . LYS A 1 280 ? 12.619 2.779 -40.943 1.00 82.75 280 LYS A O 1
ATOM 2241 N N . GLU A 1 281 ? 13.444 0.930 -39.951 1.00 83.31 281 GLU A N 1
ATOM 2242 C CA . GLU A 1 281 ? 12.218 0.549 -39.239 1.00 83.31 281 GLU A CA 1
ATOM 2243 C C . GLU A 1 281 ? 11.802 1.608 -38.212 1.00 83.31 281 GLU A C 1
ATOM 2245 O O . GLU A 1 281 ? 10.652 2.044 -38.212 1.00 83.31 281 GLU A O 1
ATOM 2250 N N . LEU A 1 282 ? 12.743 2.103 -37.402 1.00 79.56 282 LEU A N 1
ATOM 2251 C CA . LEU A 1 282 ? 12.481 3.164 -36.427 1.00 79.56 282 LEU A CA 1
ATOM 2252 C C . LEU A 1 282 ? 12.011 4.454 -37.111 1.00 79.56 282 LEU A C 1
ATOM 2254 O O . LEU A 1 282 ? 11.067 5.090 -36.654 1.00 79.56 282 LEU A O 1
ATOM 2258 N N . ALA A 1 283 ? 12.635 4.826 -38.234 1.00 79.44 283 ALA A N 1
ATOM 2259 C CA . ALA A 1 283 ? 12.228 5.992 -39.012 1.00 79.44 283 ALA A CA 1
ATOM 2260 C C . ALA A 1 283 ? 10.805 5.861 -39.576 1.00 79.44 283 ALA A C 1
ATOM 2262 O O . ALA A 1 283 ? 10.087 6.855 -39.601 1.00 79.44 283 ALA A O 1
ATOM 2263 N N . LEU A 1 284 ? 10.406 4.663 -40.021 1.00 80.06 284 LEU A N 1
ATOM 2264 C CA . LEU A 1 284 ? 9.052 4.400 -40.518 1.00 80.06 284 LEU A CA 1
ATOM 2265 C C . LEU A 1 284 ? 8.019 4.478 -39.386 1.00 80.06 284 LEU A C 1
ATOM 2267 O O . LEU A 1 284 ? 7.013 5.160 -39.541 1.00 80.06 284 LEU A O 1
ATOM 2271 N N . LYS A 1 285 ? 8.307 3.868 -38.228 1.00 79.31 285 LYS A N 1
ATOM 2272 C CA . LYS A 1 285 ? 7.442 3.948 -37.037 1.00 79.31 285 LYS A CA 1
ATOM 2273 C C . LYS A 1 285 ? 7.305 5.378 -36.499 1.00 79.31 285 LYS A C 1
ATOM 2275 O O . LYS A 1 285 ? 6.227 5.790 -36.092 1.00 79.31 285 LYS A O 1
ATOM 2280 N N . LEU A 1 286 ? 8.386 6.159 -36.508 1.00 75.06 286 LEU A N 1
ATOM 2281 C CA . LEU A 1 286 ? 8.342 7.573 -36.116 1.00 75.06 286 LEU A CA 1
ATOM 2282 C C . LEU A 1 286 ? 7.491 8.401 -37.084 1.00 75.06 286 LEU A C 1
ATOM 2284 O O . LEU A 1 286 ? 6.726 9.253 -36.645 1.00 75.06 286 LEU A O 1
ATOM 2288 N N . GLN A 1 287 ? 7.590 8.122 -38.386 1.00 76.81 287 GLN A N 1
ATOM 2289 C CA . GLN A 1 287 ? 6.797 8.805 -39.405 1.00 76.81 287 GLN A CA 1
ATOM 2290 C C . GLN A 1 287 ? 5.298 8.500 -39.288 1.00 76.81 287 GLN A C 1
ATOM 2292 O O . GLN A 1 287 ? 4.489 9.384 -39.543 1.00 76.81 287 GLN A O 1
ATOM 2297 N N . SER A 1 288 ? 4.918 7.281 -38.887 1.00 75.12 288 SER A N 1
ATOM 2298 C CA . SER A 1 288 ? 3.509 6.946 -38.647 1.00 75.12 288 SER A CA 1
ATOM 2299 C C . SER A 1 288 ? 2.944 7.580 -37.374 1.00 75.12 288 SER A C 1
ATOM 2301 O O . SER A 1 288 ? 1.746 7.821 -37.307 1.00 75.12 288 SER A O 1
ATOM 2303 N N . LEU A 1 289 ? 3.783 7.845 -36.365 1.00 72.88 289 LEU A N 1
ATOM 2304 C CA . LEU A 1 289 ? 3.357 8.453 -35.097 1.00 72.88 289 LEU A CA 1
ATOM 2305 C C . LEU A 1 289 ? 3.253 9.981 -35.167 1.00 72.88 289 LEU A C 1
ATOM 2307 O O . LEU A 1 289 ? 2.429 10.566 -34.472 1.00 72.88 289 LEU A O 1
ATOM 2311 N N . ILE A 1 290 ? 4.088 10.636 -35.978 1.00 69.38 290 ILE A N 1
ATOM 2312 C CA . ILE A 1 290 ? 4.116 12.097 -36.104 1.00 69.38 290 ILE A CA 1
ATOM 2313 C C . ILE A 1 290 ? 3.972 12.460 -37.583 1.00 69.38 290 ILE A C 1
ATOM 2315 O O . ILE A 1 290 ? 4.954 12.575 -38.318 1.00 69.38 290 ILE A O 1
ATOM 2319 N N . SER A 1 291 ? 2.725 12.641 -38.018 1.00 60.88 291 SER A N 1
ATOM 2320 C CA . SER A 1 291 ? 2.361 12.874 -39.422 1.00 60.88 291 SER A CA 1
ATOM 2321 C C . SER A 1 291 ? 2.861 14.209 -39.998 1.00 60.88 291 SER A C 1
ATOM 2323 O O . SER A 1 291 ? 3.005 14.323 -41.211 1.00 60.88 291 SER A O 1
ATOM 2325 N N . HIS A 1 292 ? 3.188 15.192 -39.149 1.00 65.38 292 HIS A N 1
ATOM 2326 C CA . HIS A 1 292 ? 3.529 16.571 -39.541 1.00 65.38 292 HIS A CA 1
ATOM 2327 C C . HIS A 1 292 ? 5.042 16.876 -39.547 1.00 65.38 292 HIS A C 1
ATOM 2329 O O . HIS A 1 292 ? 5.459 18.018 -39.375 1.00 65.38 292 HIS A O 1
ATOM 2335 N N . TRP A 1 293 ? 5.917 15.877 -39.695 1.00 66.06 293 TRP A N 1
ATOM 2336 C CA . TRP A 1 293 ? 7.361 16.143 -39.787 1.00 66.06 293 TRP A CA 1
ATOM 2337 C C . TRP A 1 293 ? 7.759 16.738 -41.148 1.00 66.06 293 TRP A C 1
ATOM 2339 O O . TRP A 1 293 ? 7.933 16.012 -42.125 1.00 66.06 293 TRP A O 1
ATOM 2349 N N . ASP A 1 294 ? 8.046 18.045 -41.169 1.00 58.78 294 ASP A N 1
ATOM 2350 C CA . ASP A 1 294 ? 8.524 18.803 -42.344 1.00 58.78 294 ASP A CA 1
ATOM 2351 C C . ASP A 1 294 ? 9.834 18.274 -42.963 1.00 58.78 294 ASP A C 1
ATOM 2353 O O . ASP A 1 294 ? 10.190 18.583 -44.103 1.00 58.78 294 ASP A O 1
ATOM 2357 N N . ARG A 1 295 ? 10.612 17.471 -42.225 1.00 61.66 295 ARG A N 1
ATOM 2358 C CA . ARG A 1 295 ? 11.888 16.903 -42.690 1.00 61.66 295 ARG A CA 1
ATOM 2359 C C . ARG A 1 295 ? 11.938 15.400 -42.439 1.00 61.66 295 ARG A C 1
ATOM 2361 O O . ARG A 1 295 ? 11.610 14.923 -41.359 1.00 61.66 295 ARG A O 1
ATOM 2368 N N . LYS A 1 296 ? 12.459 14.649 -43.424 1.00 71.00 296 LYS A N 1
ATOM 2369 C CA . LYS A 1 296 ? 12.583 13.178 -43.370 1.00 71.00 296 LYS A CA 1
ATOM 2370 C C . LYS A 1 296 ? 13.202 12.718 -42.025 1.00 71.00 296 LYS A C 1
ATOM 2372 O O . LYS A 1 296 ? 14.369 13.056 -41.785 1.00 71.00 296 LYS A O 1
ATOM 2377 N N . PRO A 1 297 ? 12.515 11.870 -41.226 1.00 68.69 297 PRO A N 1
ATOM 2378 C CA . PRO A 1 297 ? 12.955 11.352 -39.919 1.00 68.69 297 PRO A CA 1
ATOM 2379 C C . PRO A 1 297 ? 14.424 10.929 -39.837 1.00 68.69 297 PRO A C 1
ATOM 2381 O O . PRO A 1 297 ? 15.145 11.170 -38.869 1.00 68.69 297 PRO A O 1
ATOM 2384 N N . LYS A 1 298 ? 14.897 10.331 -40.931 1.00 67.25 298 LYS A N 1
ATOM 2385 C CA . LYS A 1 298 ? 16.253 9.809 -41.097 1.00 67.25 298 LYS A CA 1
ATOM 2386 C C . LYS A 1 298 ? 17.348 10.868 -40.928 1.00 67.25 298 LYS A C 1
ATOM 2388 O O . LYS A 1 298 ? 18.474 10.499 -40.611 1.00 67.25 298 LYS A O 1
ATOM 2393 N N . ARG A 1 299 ? 17.066 12.157 -41.168 1.00 75.56 299 ARG A N 1
ATOM 2394 C CA . ARG A 1 299 ? 18.044 13.246 -40.979 1.00 75.56 299 ARG A CA 1
ATOM 2395 C C . ARG A 1 299 ? 18.241 13.584 -39.502 1.00 75.56 299 ARG A C 1
ATOM 2397 O O . ARG A 1 299 ? 19.372 13.841 -39.108 1.00 75.56 299 ARG A O 1
ATOM 2404 N N . TYR A 1 300 ? 17.188 13.515 -38.691 1.00 74.38 300 TYR A N 1
ATOM 2405 C CA . TYR A 1 300 ? 17.274 13.735 -37.245 1.00 74.38 300 TYR A CA 1
ATOM 2406 C C . TYR A 1 300 ? 18.000 12.583 -36.550 1.00 74.38 300 TYR A C 1
ATOM 2408 O O . TYR A 1 300 ? 18.974 12.813 -35.840 1.00 74.38 300 TYR A O 1
ATOM 2416 N N . LEU A 1 301 ? 17.654 11.336 -36.891 1.00 77.38 301 LEU A N 1
ATOM 2417 C CA . LEU A 1 301 ? 18.329 10.131 -36.380 1.00 77.38 301 LEU A CA 1
ATOM 2418 C C . LEU A 1 301 ? 19.827 10.045 -36.736 1.00 77.38 301 LEU A C 1
ATOM 2420 O O . LEU A 1 301 ? 20.546 9.192 -36.217 1.00 77.38 301 LEU A O 1
ATOM 2424 N N . LYS A 1 302 ? 20.314 10.866 -37.672 1.00 78.38 302 LYS A N 1
ATOM 2425 C CA . LYS A 1 302 ? 21.743 10.978 -38.007 1.00 78.38 302 LYS A CA 1
ATOM 2426 C C . LYS A 1 302 ? 22.497 11.975 -37.140 1.00 78.38 302 LYS A C 1
ATOM 2428 O O . LYS A 1 302 ? 23.708 11.830 -37.018 1.00 78.38 302 LYS A O 1
ATOM 2433 N N . LYS A 1 303 ? 21.795 12.950 -36.566 1.00 83.50 303 LYS A N 1
ATOM 2434 C CA . LYS A 1 303 ? 22.374 13.999 -35.725 1.00 83.50 303 LYS A CA 1
ATOM 2435 C C . LYS A 1 303 ? 22.442 13.610 -34.251 1.00 83.50 303 LYS A C 1
ATOM 2437 O O . LYS A 1 303 ? 23.260 14.181 -33.547 1.00 83.50 303 LYS A O 1
ATOM 2442 N N . LEU A 1 304 ? 21.632 12.640 -33.820 1.00 81.75 304 LEU A N 1
ATOM 2443 C CA . LEU A 1 304 ? 21.686 12.107 -32.458 1.00 81.75 304 LEU A CA 1
ATOM 2444 C C . LEU A 1 304 ? 23.074 11.541 -32.155 1.00 81.75 304 LEU A C 1
ATOM 2446 O O . LEU A 1 304 ? 23.634 10.785 -32.962 1.00 81.75 304 LEU A O 1
ATOM 2450 N N . THR A 1 305 ? 23.613 11.911 -30.999 1.00 84.88 305 THR A N 1
ATOM 2451 C CA . THR A 1 305 ? 24.826 11.309 -30.452 1.00 84.88 305 THR A CA 1
ATOM 2452 C C . THR A 1 305 ? 24.518 9.940 -29.858 1.00 84.88 305 THR A C 1
ATOM 2454 O O . THR A 1 305 ? 23.365 9.606 -29.575 1.00 84.88 305 THR A O 1
ATOM 2457 N N . VAL A 1 306 ? 25.545 9.104 -29.702 1.00 77.56 306 VAL A N 1
ATOM 2458 C CA . VAL A 1 306 ? 25.392 7.819 -28.999 1.00 77.56 306 VAL A CA 1
ATOM 2459 C C . VAL A 1 306 ? 24.901 8.049 -27.569 1.00 77.56 306 VAL A C 1
ATOM 2461 O O . VAL A 1 306 ? 24.048 7.307 -27.091 1.00 77.56 306 VAL A O 1
ATOM 2464 N N . GLY A 1 307 ? 25.394 9.110 -26.926 1.00 75.69 307 GLY A N 1
ATOM 2465 C CA . GLY A 1 307 ? 24.947 9.565 -25.619 1.00 75.69 307 GLY A CA 1
ATOM 2466 C C . GLY A 1 307 ? 23.459 9.855 -25.590 1.00 75.69 307 GLY A C 1
ATOM 2467 O O . GLY A 1 307 ? 22.770 9.242 -24.787 1.00 75.69 307 GLY A O 1
ATOM 2468 N N . ASP A 1 308 ? 22.954 10.662 -26.526 1.00 79.81 308 ASP A N 1
ATOM 2469 C CA . ASP A 1 308 ? 21.525 11.000 -26.583 1.00 79.81 308 ASP A CA 1
ATOM 2470 C C . ASP A 1 308 ? 20.644 9.751 -26.690 1.00 79.81 308 ASP A C 1
ATOM 2472 O O . ASP A 1 308 ? 19.600 9.671 -26.057 1.00 79.81 308 ASP A O 1
ATOM 2476 N N . VAL A 1 309 ? 21.057 8.752 -27.477 1.00 78.19 309 VAL A N 1
ATOM 2477 C CA . VAL A 1 309 ? 20.282 7.514 -27.668 1.00 78.19 309 VAL A CA 1
ATOM 2478 C C . VAL A 1 309 ? 20.287 6.650 -26.410 1.00 78.19 309 VAL A C 1
ATOM 2480 O O . VAL A 1 309 ? 19.242 6.118 -26.036 1.00 78.19 309 VAL A O 1
ATOM 2483 N N . ILE A 1 310 ? 21.448 6.505 -25.763 1.00 74.62 310 ILE A N 1
ATOM 2484 C CA . ILE A 1 310 ? 21.573 5.771 -24.498 1.00 74.62 310 ILE A CA 1
ATOM 2485 C C . ILE A 1 310 ? 20.758 6.474 -23.418 1.00 74.62 310 ILE A C 1
ATOM 2487 O O . ILE A 1 310 ? 19.975 5.822 -22.737 1.00 74.62 310 ILE A O 1
ATOM 2491 N N . ASP A 1 311 ? 20.896 7.792 -23.301 1.00 76.50 311 ASP A N 1
ATOM 2492 C CA . ASP A 1 311 ? 20.222 8.583 -22.281 1.00 76.50 311 ASP A CA 1
ATOM 2493 C C . ASP A 1 311 ? 18.700 8.580 -22.532 1.00 76.50 311 ASP A C 1
ATOM 2495 O O . ASP A 1 311 ? 17.938 8.340 -21.603 1.00 76.50 311 ASP A O 1
ATOM 2499 N N . MET A 1 312 ? 18.230 8.689 -23.783 1.00 76.69 312 MET A N 1
ATOM 2500 C CA . MET A 1 312 ? 16.810 8.516 -24.140 1.00 76.69 312 MET A CA 1
ATOM 2501 C C . MET A 1 312 ? 16.270 7.120 -23.802 1.00 76.69 312 MET A C 1
ATOM 2503 O O . MET A 1 312 ? 15.138 6.992 -23.333 1.00 76.69 312 MET A O 1
ATOM 2507 N N . GLY A 1 313 ? 17.052 6.068 -24.062 1.00 69.62 313 GLY A N 1
ATOM 2508 C CA . GLY A 1 313 ? 16.677 4.692 -23.739 1.00 69.62 313 GLY A CA 1
ATOM 2509 C C . GLY A 1 313 ? 16.607 4.457 -22.231 1.00 69.62 313 GLY A C 1
ATOM 2510 O O . GLY A 1 313 ? 15.620 3.913 -21.740 1.00 69.62 313 GLY A O 1
ATOM 2511 N N . LEU A 1 314 ? 17.618 4.929 -21.500 1.00 73.75 314 LEU A N 1
ATOM 2512 C CA . LEU A 1 314 ? 17.710 4.816 -20.048 1.00 73.75 314 LEU A CA 1
ATOM 2513 C C . LEU A 1 314 ? 16.608 5.625 -19.356 1.00 73.75 314 LEU A C 1
ATOM 2515 O O . LEU A 1 314 ? 15.972 5.106 -18.447 1.00 73.75 314 LEU A O 1
ATOM 2519 N N . LEU A 1 315 ? 16.326 6.842 -19.835 1.00 71.69 315 LEU A N 1
ATOM 2520 C CA . LEU A 1 315 ? 15.214 7.668 -19.362 1.00 71.69 315 LEU A CA 1
ATOM 2521 C C . LEU A 1 315 ? 13.869 6.986 -19.599 1.00 71.69 315 LEU A C 1
ATOM 2523 O O . LEU A 1 315 ? 13.029 6.979 -18.712 1.00 71.69 315 LEU A O 1
ATOM 2527 N N . ARG A 1 316 ? 13.644 6.367 -20.764 1.00 73.19 316 ARG A N 1
ATOM 2528 C CA . ARG A 1 316 ? 12.396 5.625 -20.991 1.00 73.19 316 ARG A CA 1
ATOM 2529 C C . ARG A 1 316 ? 12.282 4.386 -20.118 1.00 73.19 316 ARG A C 1
ATOM 2531 O O . ARG A 1 316 ? 11.189 4.119 -19.627 1.00 73.19 316 ARG A O 1
ATOM 2538 N N . ALA A 1 317 ? 13.368 3.645 -19.924 1.00 64.94 317 ALA A N 1
ATOM 2539 C CA . ALA A 1 317 ? 13.373 2.481 -19.046 1.00 64.94 317 ALA A CA 1
ATOM 2540 C C . ALA A 1 317 ? 13.094 2.890 -17.594 1.00 64.94 317 ALA A C 1
ATOM 2542 O O . ALA A 1 317 ? 12.219 2.307 -16.962 1.00 64.94 317 ALA A O 1
ATOM 2543 N N . SER A 1 318 ? 13.756 3.940 -17.097 1.00 65.44 318 SER A N 1
ATOM 2544 C CA . SER A 1 318 ? 13.544 4.442 -15.739 1.00 65.44 318 SER A CA 1
ATOM 2545 C C . SER A 1 318 ? 12.169 5.085 -15.560 1.00 65.44 318 SER A C 1
ATOM 2547 O O . SER A 1 318 ? 11.529 4.828 -14.551 1.00 65.44 318 SER A O 1
ATOM 2549 N N . SER A 1 319 ? 11.663 5.848 -16.537 1.00 63.56 319 SER A N 1
ATOM 2550 C CA . SER A 1 319 ? 10.303 6.403 -16.498 1.00 63.56 319 SER A CA 1
ATOM 2551 C C . SER A 1 319 ? 9.237 5.314 -16.544 1.00 63.56 319 SER A C 1
ATOM 2553 O O . SER A 1 319 ? 8.270 5.397 -15.800 1.00 63.56 319 SER A O 1
ATOM 2555 N N . THR A 1 320 ? 9.404 4.285 -17.381 1.00 69.31 320 THR A N 1
ATOM 2556 C CA . THR A 1 320 ? 8.460 3.157 -17.432 1.00 69.31 320 THR A CA 1
ATOM 2557 C C . THR A 1 320 ? 8.485 2.397 -16.112 1.00 69.31 320 THR A C 1
ATOM 2559 O O . THR A 1 320 ? 7.427 2.159 -15.541 1.00 69.31 320 THR A O 1
ATOM 2562 N N . ALA A 1 321 ? 9.680 2.101 -15.588 1.00 67.25 321 ALA A N 1
ATOM 2563 C CA . ALA A 1 321 ? 9.846 1.446 -14.296 1.00 67.25 321 ALA A CA 1
ATOM 2564 C C . ALA A 1 321 ? 9.212 2.264 -13.159 1.00 67.25 321 ALA A C 1
ATOM 2566 O O . ALA A 1 321 ? 8.406 1.720 -12.414 1.00 67.25 321 ALA A O 1
ATOM 2567 N N . ALA A 1 322 ? 9.495 3.568 -13.073 1.00 62.25 322 ALA A N 1
ATOM 2568 C CA . ALA A 1 322 ? 8.934 4.464 -12.060 1.00 62.25 322 ALA A CA 1
ATOM 2569 C C . ALA A 1 322 ? 7.411 4.617 -12.183 1.00 62.25 322 ALA A C 1
ATOM 2571 O O . ALA A 1 322 ? 6.706 4.685 -11.178 1.00 62.25 322 ALA A O 1
ATOM 2572 N N . LEU A 1 323 ? 6.885 4.640 -13.409 1.00 64.94 323 LEU A N 1
ATOM 2573 C CA . LEU A 1 323 ? 5.449 4.670 -13.649 1.00 64.94 323 LEU A CA 1
ATOM 2574 C C . LEU A 1 323 ? 4.790 3.378 -13.148 1.00 64.94 323 LEU A C 1
ATOM 2576 O O . LEU A 1 323 ? 3.755 3.441 -12.489 1.00 64.94 323 LEU A O 1
ATOM 2580 N N . THR A 1 324 ? 5.432 2.228 -13.380 1.00 62.47 324 THR A N 1
ATOM 2581 C CA . THR A 1 324 ? 4.951 0.930 -12.895 1.00 62.47 324 THR A CA 1
ATOM 2582 C C . THR A 1 324 ? 5.087 0.720 -11.392 1.00 62.47 324 THR A C 1
ATOM 2584 O O . THR A 1 324 ? 4.181 0.151 -10.793 1.00 62.47 324 THR A O 1
ATOM 2587 N N . SER A 1 325 ? 6.177 1.179 -10.774 1.00 61.12 325 SER A N 1
ATOM 2588 C CA . SER A 1 325 ? 6.488 0.867 -9.375 1.00 61.12 325 SER A CA 1
ATOM 2589 C C . SER A 1 325 ? 6.036 1.930 -8.377 1.00 61.12 325 SER A C 1
ATOM 2591 O O . SER A 1 325 ? 5.723 1.579 -7.245 1.00 61.12 325 SER A O 1
ATOM 2593 N N . ALA A 1 326 ? 5.992 3.207 -8.769 1.00 62.84 326 ALA A N 1
ATOM 2594 C CA . ALA A 1 326 ? 5.637 4.308 -7.873 1.00 62.84 326 ALA A CA 1
ATOM 2595 C C . ALA A 1 326 ? 4.296 4.942 -8.259 1.00 62.84 326 ALA A C 1
ATOM 2597 O O . ALA A 1 326 ? 3.363 4.942 -7.464 1.00 62.84 326 ALA A O 1
ATOM 2598 N N . ILE A 1 327 ? 4.156 5.420 -9.503 1.00 63.00 327 ILE A N 1
ATOM 2599 C CA . ILE A 1 327 ? 2.977 6.214 -9.898 1.00 63.00 327 ILE A CA 1
ATOM 2600 C C . ILE A 1 327 ? 1.696 5.378 -9.863 1.00 63.00 327 ILE A C 1
ATOM 2602 O O . ILE A 1 327 ? 0.688 5.842 -9.330 1.00 63.00 327 ILE A O 1
ATOM 2606 N N . TYR A 1 328 ? 1.706 4.161 -10.418 1.00 67.69 328 TYR A N 1
ATOM 2607 C CA . TYR A 1 328 ? 0.519 3.309 -10.352 1.00 67.69 328 TYR A CA 1
ATOM 2608 C C . TYR A 1 328 ? 0.181 2.912 -8.918 1.00 67.69 328 TYR A C 1
ATOM 2610 O O . TYR A 1 328 ? -0.986 2.996 -8.557 1.00 67.69 328 TYR A O 1
ATOM 2618 N N . MET A 1 329 ? 1.169 2.563 -8.092 1.00 67.06 329 MET A N 1
ATOM 2619 C CA . MET A 1 329 ? 0.922 2.157 -6.704 1.00 67.06 329 MET A CA 1
ATOM 2620 C C . MET A 1 329 ? 0.330 3.295 -5.873 1.00 67.06 329 MET A C 1
ATOM 2622 O O . MET A 1 329 ? -0.684 3.104 -5.205 1.00 67.06 329 MET A O 1
ATOM 2626 N N . ASP A 1 330 ? 0.885 4.503 -5.984 1.00 68.81 330 ASP A N 1
ATOM 2627 C CA . ASP A 1 330 ? 0.355 5.678 -5.291 1.00 68.81 330 ASP A CA 1
ATOM 2628 C C . ASP A 1 330 ? -1.036 6.057 -5.802 1.00 68.81 330 ASP A C 1
ATOM 2630 O O . ASP A 1 330 ? -1.914 6.428 -5.021 1.00 68.81 330 ASP A O 1
ATOM 2634 N N . ARG A 1 331 ? -1.277 5.927 -7.114 1.00 71.25 331 ARG A N 1
ATOM 2635 C CA . ARG A 1 331 ? -2.592 6.210 -7.693 1.00 71.25 331 ARG A CA 1
ATOM 2636 C C . ARG A 1 331 ? -3.639 5.187 -7.259 1.00 71.25 331 ARG A C 1
ATOM 2638 O O . ARG A 1 331 ? -4.752 5.595 -6.950 1.00 71.25 331 ARG A O 1
ATOM 2645 N N . ILE A 1 332 ? -3.302 3.899 -7.239 1.00 71.19 332 ILE A N 1
ATOM 2646 C CA . ILE A 1 332 ? -4.201 2.812 -6.826 1.00 71.19 332 ILE A CA 1
ATOM 2647 C C . ILE A 1 332 ? -4.543 2.956 -5.343 1.00 71.19 332 ILE A C 1
ATOM 2649 O O . ILE A 1 332 ? -5.722 3.006 -4.999 1.00 71.19 332 ILE A O 1
ATOM 2653 N N . ARG A 1 333 ? -3.536 3.160 -4.486 1.00 74.38 333 ARG A N 1
ATOM 2654 C CA . ARG A 1 333 ? -3.713 3.468 -3.060 1.00 74.38 333 ARG A CA 1
ATOM 2655 C C . ARG A 1 333 ? -4.607 4.692 -2.849 1.00 74.38 333 ARG A C 1
ATOM 2657 O O . ARG A 1 333 ? -5.587 4.632 -2.112 1.00 74.38 333 ARG A O 1
ATOM 2664 N N . GLY A 1 334 ? -4.317 5.797 -3.541 1.00 75.31 334 GLY A N 1
ATOM 2665 C CA . GLY A 1 334 ? -5.113 7.024 -3.453 1.00 75.31 334 GLY A CA 1
ATOM 2666 C C . GLY A 1 334 ? -6.567 6.836 -3.898 1.00 75.31 334 GLY A C 1
ATOM 2667 O O . GLY A 1 334 ? -7.473 7.404 -3.292 1.00 75.31 334 GLY A O 1
ATOM 2668 N N . LEU A 1 335 ? -6.811 6.010 -4.920 1.00 76.00 335 LEU A N 1
ATOM 2669 C CA . LEU A 1 335 ? -8.164 5.632 -5.337 1.00 76.00 335 LEU A CA 1
ATOM 2670 C C . LEU A 1 335 ? -8.862 4.749 -4.293 1.00 76.00 335 LEU A C 1
ATOM 2672 O O . LEU A 1 335 ? -10.056 4.940 -4.068 1.00 76.00 335 LEU A O 1
ATOM 2676 N N . GLY A 1 336 ? -8.142 3.841 -3.628 1.00 77.25 336 GLY A N 1
ATOM 2677 C CA . GLY A 1 336 ? -8.656 3.039 -2.514 1.00 77.25 336 GLY A CA 1
ATOM 2678 C C . GLY A 1 336 ? -9.134 3.915 -1.355 1.00 77.25 336 GLY A C 1
ATOM 2679 O O . GLY A 1 336 ? -10.302 3.844 -0.970 1.00 77.25 336 GLY A O 1
ATOM 2680 N N . TYR A 1 337 ? -8.272 4.819 -0.878 1.00 80.69 337 TYR A N 1
ATOM 2681 C CA . TYR A 1 337 ? -8.628 5.820 0.134 1.00 80.69 337 TYR A CA 1
ATOM 2682 C C . TYR A 1 337 ? -9.807 6.687 -0.306 1.00 80.69 337 TYR A C 1
ATOM 2684 O O . TYR A 1 337 ? -10.792 6.792 0.417 1.00 80.69 337 TYR A O 1
ATOM 2692 N N . SER A 1 338 ? -9.751 7.264 -1.510 1.00 79.81 338 SER A N 1
ATOM 2693 C CA . SER A 1 338 ? -10.841 8.094 -2.029 1.00 79.81 338 SER A CA 1
ATOM 2694 C C . SER A 1 338 ? -12.159 7.325 -2.061 1.00 79.81 338 SER A C 1
ATOM 2696 O O . SER A 1 338 ? -13.180 7.876 -1.667 1.00 79.81 338 SER A O 1
ATOM 2698 N N . THR A 1 339 ? -12.150 6.057 -2.469 1.00 78.44 339 THR A N 1
ATOM 2699 C CA . THR A 1 339 ? -13.358 5.227 -2.519 1.00 78.44 339 THR A CA 1
ATOM 2700 C C . THR A 1 339 ? -13.921 4.972 -1.124 1.00 78.44 339 THR A C 1
ATOM 2702 O O . THR A 1 339 ? -15.128 5.088 -0.939 1.00 78.44 339 THR A O 1
ATOM 2705 N N . ALA A 1 340 ? -13.072 4.661 -0.142 1.00 79.75 340 ALA A N 1
ATOM 2706 C CA . ALA A 1 340 ? -13.510 4.403 1.227 1.00 79.75 340 ALA A CA 1
ATOM 2707 C C . ALA A 1 340 ? -14.016 5.670 1.936 1.00 79.75 340 ALA A C 1
ATOM 2709 O O . ALA A 1 340 ? -15.090 5.640 2.522 1.00 79.75 340 ALA A O 1
ATOM 2710 N N . PHE A 1 341 ? -13.294 6.789 1.829 1.00 80.69 341 PHE A N 1
ATOM 2711 C CA . PHE A 1 341 ? -13.649 8.057 2.483 1.00 80.69 341 PHE A CA 1
ATOM 2712 C C . PHE A 1 341 ? -14.779 8.824 1.777 1.00 80.69 341 PHE A C 1
ATOM 2714 O O . PHE A 1 341 ? -15.395 9.690 2.383 1.00 80.69 341 PHE A O 1
ATOM 2721 N N . SER A 1 342 ? -15.096 8.513 0.513 1.00 77.75 342 SER A N 1
ATOM 2722 C CA . SER A 1 342 ? -16.253 9.115 -0.184 1.00 77.75 342 SER A CA 1
ATOM 2723 C C . SER A 1 342 ? -17.584 8.440 0.158 1.00 77.75 342 SER A C 1
ATOM 2725 O O . SER A 1 342 ? -18.622 8.795 -0.405 1.00 77.75 342 SER A O 1
ATOM 2727 N N . ARG A 1 343 ? -17.568 7.417 1.016 1.00 74.44 343 ARG A N 1
ATOM 2728 C CA . ARG A 1 343 ? -18.770 6.705 1.433 1.00 74.44 343 ARG A CA 1
ATOM 2729 C C . ARG A 1 343 ? -19.446 7.439 2.579 1.00 74.44 343 ARG A C 1
ATOM 2731 O O . ARG A 1 343 ? -18.936 7.465 3.692 1.00 74.44 343 ARG A O 1
ATOM 2738 N N . GLU A 1 344 ? -20.641 7.947 2.303 1.00 74.31 344 GLU A N 1
ATOM 2739 C CA . GLU A 1 344 ? -21.509 8.593 3.295 1.00 74.31 344 GLU A CA 1
ATOM 2740 C C . GLU A 1 344 ? -21.780 7.679 4.498 1.00 74.31 344 GLU A C 1
ATOM 2742 O O . GLU A 1 344 ? -21.800 8.127 5.635 1.00 74.31 344 GLU A O 1
ATOM 2747 N N . ASP A 1 345 ? -21.899 6.367 4.273 1.00 72.56 345 ASP A N 1
ATOM 2748 C CA . ASP A 1 345 ? -22.152 5.407 5.345 1.00 72.56 345 ASP A CA 1
ATOM 2749 C C . ASP A 1 345 ? -20.938 5.090 6.238 1.00 72.56 345 ASP A C 1
ATOM 2751 O O . ASP A 1 345 ? -21.088 4.376 7.231 1.00 72.56 345 ASP A O 1
ATOM 2755 N N . LEU A 1 346 ? -19.755 5.609 5.894 1.00 77.19 346 LEU A N 1
ATOM 2756 C CA . LEU A 1 346 ? -18.511 5.448 6.649 1.00 77.19 346 LEU A CA 1
ATOM 2757 C C . LEU A 1 346 ? -17.935 6.768 7.165 1.00 77.19 346 LEU A C 1
ATOM 2759 O O . LEU A 1 346 ? -16.915 6.712 7.841 1.00 77.19 346 LEU A O 1
ATOM 2763 N N . GLN A 1 347 ? -18.542 7.917 6.854 1.00 74.25 347 GLN A N 1
ATOM 2764 C CA . GLN A 1 347 ? -17.953 9.243 7.072 1.00 74.25 347 GLN A CA 1
ATOM 2765 C C . GLN A 1 347 ? -17.447 9.451 8.510 1.00 74.25 347 GLN A C 1
ATOM 2767 O O . GLN A 1 347 ? -16.302 9.852 8.684 1.00 74.25 347 GLN A O 1
ATOM 2772 N N . ASP A 1 348 ? -18.232 9.038 9.508 1.00 75.06 348 ASP A N 1
ATOM 2773 C CA . ASP A 1 348 ? -17.871 9.145 10.931 1.00 75.06 348 ASP A CA 1
ATOM 2774 C C . ASP A 1 348 ? -17.387 7.811 11.515 1.00 75.06 348 ASP A C 1
ATOM 2776 O O . ASP A 1 348 ? -17.345 7.626 12.724 1.00 75.06 348 ASP A O 1
ATOM 2780 N N . LYS A 1 349 ? -17.085 6.823 10.670 1.00 81.00 349 LYS A N 1
ATOM 2781 C CA . LYS A 1 349 ? -16.743 5.442 11.053 1.00 81.00 349 LYS A CA 1
ATOM 2782 C C . LYS A 1 349 ? -15.517 4.938 10.310 1.00 81.00 349 LYS A C 1
ATOM 2784 O O . LYS A 1 349 ? -15.373 3.735 10.073 1.00 81.00 349 LYS A O 1
ATOM 2789 N N . ILE A 1 350 ? -14.632 5.846 9.924 1.00 83.69 350 ILE A N 1
ATOM 2790 C CA . ILE A 1 350 ? -13.415 5.533 9.193 1.00 83.69 350 ILE A CA 1
ATOM 2791 C C . ILE A 1 350 ? -12.239 6.325 9.753 1.00 83.69 350 ILE A C 1
ATOM 2793 O O . ILE A 1 350 ? -12.337 7.516 10.012 1.00 83.69 350 ILE A O 1
ATOM 2797 N N . LEU A 1 351 ? -11.109 5.647 9.925 1.00 87.88 351 LEU A N 1
ATOM 2798 C CA . LEU A 1 351 ? -9.876 6.218 10.448 1.00 87.88 351 LEU A CA 1
ATOM 2799 C C . LEU A 1 351 ? -8.693 5.759 9.597 1.00 87.88 351 LEU A C 1
ATOM 2801 O O . LEU A 1 351 ? 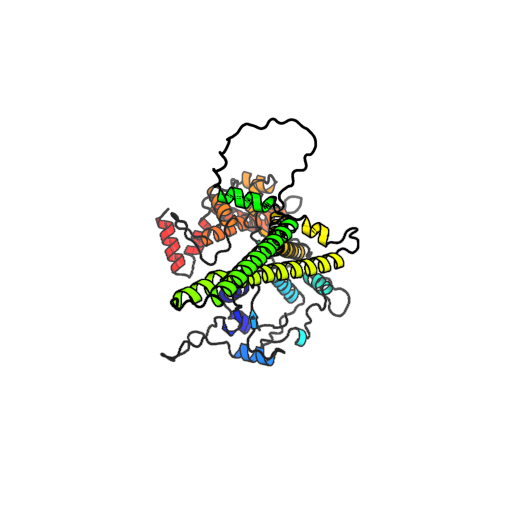-8.524 4.567 9.334 1.00 87.88 351 LEU A O 1
ATOM 2805 N N . ALA A 1 352 ? -7.833 6.693 9.200 1.00 88.12 352 ALA A N 1
ATOM 2806 C CA . ALA A 1 352 ? -6.542 6.365 8.609 1.00 88.12 352 ALA A CA 1
ATOM 2807 C C . ALA A 1 352 ? -5.486 6.196 9.712 1.00 88.12 352 ALA A C 1
ATOM 2809 O O . ALA A 1 352 ? -5.332 7.062 10.569 1.00 88.12 352 ALA A O 1
ATOM 2810 N N . ASN A 1 353 ? -4.725 5.103 9.664 1.00 90.19 353 ASN A N 1
ATOM 2811 C CA . ASN A 1 353 ? -3.594 4.857 10.550 1.00 90.19 353 ASN A CA 1
ATOM 2812 C C . ASN A 1 353 ? -2.296 4.723 9.750 1.00 90.19 353 ASN A C 1
ATOM 2814 O O . ASN A 1 353 ? -1.851 3.630 9.400 1.00 90.19 353 ASN A O 1
ATOM 2818 N N . GLU A 1 354 ? -1.687 5.858 9.434 1.00 87.75 354 GLU A N 1
ATOM 2819 C CA . GLU A 1 354 ? -0.422 5.879 8.706 1.00 87.75 354 GLU A CA 1
ATOM 2820 C C . GLU A 1 354 ? 0.769 5.703 9.653 1.00 87.75 354 GLU A C 1
ATOM 2822 O O . GLU A 1 354 ? 0.839 6.338 10.705 1.00 87.75 354 GLU A O 1
ATOM 2827 N N . ILE A 1 355 ? 1.778 4.941 9.227 1.00 87.62 355 ILE A N 1
ATOM 2828 C CA . ILE A 1 355 ? 3.009 4.711 10.008 1.00 87.62 355 ILE A CA 1
ATOM 2829 C C . ILE A 1 355 ? 3.785 6.009 10.334 1.00 87.62 355 ILE A C 1
ATOM 2831 O O . ILE A 1 355 ? 4.568 6.050 11.274 1.00 87.62 355 ILE A O 1
ATOM 2835 N N . PHE A 1 356 ? 3.537 7.103 9.603 1.00 85.44 356 PHE A N 1
ATOM 2836 C CA . PHE A 1 356 ? 4.165 8.419 9.815 1.00 85.44 356 PHE A CA 1
ATOM 2837 C C . PHE A 1 356 ? 3.248 9.416 10.539 1.00 85.44 356 PHE A C 1
ATOM 2839 O O . PHE A 1 356 ? 3.608 10.590 10.654 1.00 85.44 356 PHE A O 1
ATOM 2846 N N . ALA A 1 357 ? 2.062 8.994 10.995 1.00 87.12 357 ALA A N 1
ATOM 2847 C CA . ALA A 1 357 ? 1.070 9.888 11.595 1.00 87.12 357 ALA A CA 1
ATOM 2848 C C . ALA A 1 357 ? 1.668 10.708 12.750 1.00 87.12 357 ALA A C 1
ATOM 2850 O O . ALA A 1 357 ? 1.510 11.926 12.790 1.00 87.12 357 ALA A O 1
ATOM 2851 N N . LEU A 1 358 ? 2.469 10.073 13.612 1.00 90.31 358 LEU A N 1
ATOM 2852 C CA . LEU A 1 358 ? 3.130 10.744 14.737 1.00 90.31 358 LEU A CA 1
ATOM 2853 C C . LEU A 1 358 ? 4.187 11.776 14.310 1.00 90.31 358 LEU A C 1
ATOM 2855 O O . LEU A 1 358 ? 4.298 12.831 14.932 1.00 90.31 358 LEU A O 1
ATOM 2859 N N . GLN A 1 359 ? 4.926 11.532 13.222 1.00 88.56 359 GLN A N 1
ATOM 2860 C CA . GLN A 1 359 ? 5.878 12.522 12.697 1.00 88.56 359 GLN A CA 1
ATOM 2861 C C . GLN A 1 359 ? 5.161 13.781 12.197 1.00 88.56 359 GLN A C 1
ATOM 2863 O O . GLN A 1 359 ? 5.667 14.888 12.376 1.00 88.56 359 GLN A O 1
ATOM 2868 N N . LYS A 1 360 ? 3.995 13.613 11.555 1.00 86.31 360 LYS A N 1
ATOM 2869 C CA . LYS A 1 360 ? 3.154 14.730 11.099 1.00 86.31 360 LYS A CA 1
ATOM 2870 C C . LYS A 1 360 ? 2.549 15.469 12.292 1.00 86.31 360 LYS A C 1
ATOM 2872 O O . LYS A 1 360 ? 2.612 16.693 12.337 1.00 86.31 360 LYS A O 1
ATOM 2877 N N . ALA A 1 361 ? 2.048 14.728 13.281 1.00 87.25 361 ALA A N 1
ATOM 2878 C CA . ALA A 1 361 ? 1.414 15.268 14.481 1.00 87.25 361 ALA A CA 1
ATOM 2879 C C . ALA A 1 361 ? 2.303 16.243 15.268 1.00 87.25 361 ALA A C 1
ATOM 2881 O O . ALA A 1 361 ? 1.809 17.212 15.828 1.00 87.25 361 ALA A O 1
ATOM 2882 N N . ARG A 1 362 ? 3.627 16.045 15.263 1.00 85.12 362 ARG A N 1
ATOM 2883 C CA . ARG A 1 362 ? 4.593 16.960 15.900 1.00 85.12 362 ARG A CA 1
ATOM 2884 C C . ARG A 1 362 ? 4.632 18.368 15.332 1.00 85.12 362 ARG A C 1
ATOM 2886 O O . ARG A 1 362 ? 5.082 19.278 16.020 1.00 85.12 362 ARG A O 1
ATOM 2893 N N . GLN A 1 363 ? 4.206 18.533 14.088 1.00 87.00 363 GLN A N 1
ATOM 2894 C CA . GLN A 1 363 ? 4.179 19.827 13.415 1.00 87.00 363 GLN A CA 1
ATOM 2895 C C . GLN A 1 363 ? 2.829 20.529 13.587 1.00 87.00 363 GLN A C 1
ATOM 2897 O O . GLN A 1 363 ? 2.684 21.668 13.150 1.00 87.00 363 GLN A O 1
ATOM 2902 N N . LEU A 1 364 ? 1.849 19.854 14.193 1.00 88.50 364 LEU A N 1
ATOM 2903 C CA . LEU A 1 364 ? 0.525 20.401 14.441 1.00 88.50 364 LEU A CA 1
ATOM 2904 C C . LEU A 1 364 ? 0.516 21.191 15.751 1.00 88.50 364 LEU A C 1
ATOM 2906 O O . LEU A 1 364 ? 1.111 20.789 16.752 1.00 88.50 364 LEU A O 1
ATOM 2910 N N . ASP A 1 365 ? -0.202 22.306 15.729 1.00 89.81 365 ASP A N 1
ATOM 2911 C CA . ASP A 1 365 ? -0.532 23.103 16.906 1.00 89.81 365 ASP A CA 1
ATOM 2912 C C . ASP A 1 365 ? -2.035 23.390 16.847 1.00 89.81 365 ASP A C 1
ATOM 2914 O O . ASP A 1 365 ? -2.488 24.377 16.273 1.00 89.81 365 ASP A O 1
ATOM 2918 N N . ASP A 1 366 ? -2.811 22.418 17.319 1.00 92.12 366 ASP A N 1
ATOM 2919 C CA . ASP A 1 366 ? -4.271 22.406 17.276 1.00 92.12 366 ASP A CA 1
ATOM 2920 C C . ASP A 1 366 ? -4.854 22.174 18.689 1.00 92.12 366 ASP A C 1
ATOM 2922 O O . ASP A 1 366 ? -4.112 21.824 19.618 1.00 92.12 366 ASP A O 1
ATOM 2926 N N . PRO A 1 367 ? -6.171 22.380 18.898 1.00 92.44 367 PRO A N 1
ATOM 2927 C CA . PRO A 1 367 ? -6.796 22.237 20.215 1.00 92.44 367 PRO A CA 1
ATOM 2928 C C . PRO A 1 367 ? -6.572 20.872 20.876 1.00 92.44 367 PRO A C 1
ATOM 2930 O O . PRO A 1 367 ? -6.428 20.806 22.096 1.00 92.44 367 PRO A O 1
ATOM 2933 N N . PHE A 1 368 ? -6.500 19.793 20.093 1.00 93.19 368 PHE A N 1
ATOM 2934 C CA . PHE A 1 368 ? -6.243 18.453 20.617 1.00 93.19 368 PHE A CA 1
ATOM 2935 C C . PHE A 1 368 ? -4.814 18.331 21.163 1.00 93.19 368 PHE A C 1
ATOM 2937 O O . PHE A 1 368 ? -4.602 17.822 22.263 1.00 93.19 368 PHE A O 1
ATOM 2944 N N . ILE A 1 369 ? -3.821 18.861 20.446 1.00 94.44 369 ILE A N 1
ATOM 2945 C CA . ILE A 1 369 ? -2.439 18.908 20.935 1.00 94.44 369 ILE A CA 1
ATOM 2946 C C . ILE A 1 369 ? -2.320 19.782 22.194 1.00 94.44 369 ILE A C 1
ATOM 2948 O O . ILE A 1 369 ? -1.572 19.428 23.108 1.00 94.44 369 ILE A O 1
ATOM 2952 N N . HIS A 1 370 ? -3.050 20.899 22.282 1.00 93.62 370 HIS A N 1
ATOM 2953 C CA . HIS A 1 370 ? -3.086 21.713 23.503 1.00 93.62 370 HIS A CA 1
ATOM 2954 C C . HIS A 1 370 ? -3.653 20.944 24.700 1.00 93.62 370 HIS A C 1
ATOM 2956 O O . HIS A 1 370 ? -3.078 21.023 25.786 1.00 93.62 370 HIS A O 1
ATOM 2962 N N . GLU A 1 371 ? -4.710 20.158 24.494 1.00 92.44 371 GLU A N 1
ATOM 2963 C CA . GLU A 1 371 ? -5.262 19.274 25.523 1.00 92.44 371 GLU A CA 1
ATOM 2964 C C . GLU A 1 371 ? -4.229 18.236 25.984 1.00 92.44 371 GLU A C 1
ATOM 2966 O O . GLU A 1 371 ? -3.979 18.086 27.180 1.00 92.44 371 GLU A O 1
ATOM 2971 N N . LEU A 1 372 ? -3.553 17.558 25.051 1.00 94.38 372 LEU A N 1
ATOM 2972 C CA . LEU A 1 372 ? -2.521 16.582 25.412 1.00 94.38 372 LEU A CA 1
ATOM 2973 C C . LEU A 1 372 ? -1.358 17.228 26.180 1.00 94.38 372 LEU A C 1
ATOM 2975 O O . LEU A 1 372 ? -0.862 16.635 27.137 1.00 94.38 372 LEU A O 1
ATOM 2979 N N . LYS A 1 373 ? -0.942 18.447 25.806 1.00 94.62 373 LYS A N 1
ATOM 2980 C CA . LYS A 1 373 ? 0.070 19.223 26.548 1.00 94.62 373 LYS A CA 1
ATOM 2981 C C . LYS A 1 373 ? -0.406 19.538 27.971 1.00 94.62 373 LYS A C 1
ATOM 2983 O O . LYS A 1 373 ? 0.367 19.367 28.909 1.00 94.62 373 LYS A O 1
ATOM 2988 N N . ALA A 1 374 ? -1.663 19.957 28.143 1.00 94.06 374 ALA A N 1
ATOM 2989 C CA . ALA A 1 374 ? -2.244 20.253 29.456 1.00 94.06 374 ALA A CA 1
ATOM 2990 C C . ALA A 1 374 ? -2.282 19.020 30.374 1.00 94.06 374 ALA A C 1
ATOM 2992 O O . ALA A 1 374 ? -2.143 19.144 31.587 1.00 94.06 374 ALA A O 1
ATOM 2993 N N . GLN A 1 375 ? -2.416 17.828 29.791 1.00 92.88 375 GLN A N 1
ATOM 2994 C CA . GLN A 1 375 ? -2.415 16.559 30.516 1.00 92.88 375 GLN A CA 1
ATOM 2995 C C . GLN A 1 375 ? -1.030 15.904 30.653 1.00 92.88 375 GLN A C 1
ATOM 2997 O O . GLN A 1 375 ? -0.965 14.722 31.016 1.00 92.88 375 GLN A O 1
ATOM 3002 N N . GLU A 1 376 ? 0.049 16.638 30.351 1.00 93.19 376 GLU A N 1
ATOM 3003 C CA . GLU A 1 376 ? 1.444 16.160 30.354 1.00 93.19 376 GLU A CA 1
ATOM 3004 C C . GLU A 1 376 ? 1.668 14.930 29.449 1.00 93.19 376 GLU A C 1
ATOM 3006 O O . GLU A 1 376 ? 2.561 14.116 29.660 1.00 93.19 376 GLU A O 1
ATOM 3011 N N . ALA A 1 377 ? 0.841 14.781 28.413 1.00 93.75 377 ALA A N 1
ATOM 3012 C CA . ALA A 1 377 ? 0.829 13.652 27.486 1.00 93.75 377 ALA A CA 1
ATOM 3013 C C . ALA A 1 377 ? 1.454 13.994 26.118 1.00 93.75 377 ALA A C 1
ATOM 3015 O O . ALA A 1 377 ? 1.233 13.290 25.129 1.00 93.75 377 ALA A O 1
ATOM 3016 N N . TRP A 1 378 ? 2.209 15.094 26.040 1.00 94.62 378 TRP A N 1
ATOM 3017 C CA . TRP A 1 378 ? 2.856 15.591 24.824 1.00 94.62 378 TRP A CA 1
ATOM 3018 C C . TRP A 1 378 ? 4.059 16.488 25.169 1.00 94.62 378 TRP A C 1
ATOM 3020 O O . TRP A 1 378 ? 3.950 17.260 26.124 1.00 94.62 378 TRP A O 1
ATOM 3030 N N . PRO A 1 379 ? 5.168 16.485 24.395 1.00 92.44 379 PRO A N 1
ATOM 3031 C CA . PRO A 1 379 ? 5.428 15.741 23.153 1.00 92.44 379 PRO A CA 1
ATOM 3032 C C . PRO A 1 379 ? 5.919 14.298 23.372 1.00 92.44 379 PRO A C 1
ATOM 3034 O O . PRO A 1 379 ? 6.482 14.013 24.428 1.00 92.44 379 PRO A O 1
ATOM 3037 N N . PRO A 1 380 ? 5.775 13.399 22.371 1.00 92.75 380 PRO A N 1
ATOM 3038 C CA . PRO A 1 380 ? 6.307 12.037 22.441 1.00 92.75 380 PRO A CA 1
ATOM 3039 C C . PRO A 1 380 ? 7.806 12.011 22.758 1.00 92.75 380 PRO A C 1
ATOM 3041 O O . PRO A 1 380 ? 8.527 12.886 22.260 1.00 92.75 380 PRO A O 1
ATOM 3044 N N . PRO A 1 381 ? 8.298 11.022 23.527 1.00 94.19 381 PRO A N 1
ATOM 3045 C CA . PRO A 1 381 ? 9.708 10.934 23.888 1.00 94.19 381 PRO A CA 1
ATOM 3046 C C . PRO A 1 381 ? 10.596 10.666 22.655 1.00 94.19 381 PRO A C 1
ATOM 3048 O O . PRO A 1 381 ? 10.136 10.034 21.699 1.00 94.19 381 PRO A O 1
ATOM 3051 N N . PRO A 1 382 ? 11.887 11.061 22.676 1.00 92.94 382 PRO A N 1
ATOM 3052 C CA . PRO A 1 382 ? 12.806 10.862 21.547 1.00 92.94 382 PRO A CA 1
ATOM 3053 C C . PRO A 1 382 ? 12.932 9.406 21.079 1.00 92.94 382 PRO A C 1
ATOM 3055 O O . PRO A 1 382 ? 13.105 9.144 19.891 1.00 92.94 382 PRO A O 1
ATOM 3058 N N . GLU A 1 383 ? 12.811 8.442 21.997 1.00 93.56 383 GLU A N 1
ATOM 3059 C CA . GLU A 1 383 ? 12.849 7.019 21.642 1.00 93.56 383 GLU A CA 1
ATOM 3060 C C . GLU A 1 383 ? 11.645 6.610 20.782 1.00 93.56 383 GLU A C 1
ATOM 3062 O O . GLU A 1 383 ? 11.781 5.811 19.859 1.00 93.56 383 GLU A O 1
ATOM 3067 N N . MET A 1 384 ? 10.469 7.202 21.015 1.00 94.12 384 MET A N 1
ATOM 3068 C CA . MET A 1 384 ? 9.302 6.948 20.172 1.00 94.12 384 MET A CA 1
ATOM 3069 C C . MET A 1 384 ? 9.515 7.488 18.753 1.00 94.12 384 MET A C 1
ATOM 3071 O O . MET A 1 384 ? 9.144 6.812 17.795 1.00 94.12 384 MET A O 1
ATOM 3075 N N . ASP A 1 385 ? 10.168 8.646 18.596 1.00 90.75 385 ASP A N 1
ATOM 3076 C CA . ASP A 1 385 ? 10.528 9.162 17.267 1.00 90.75 385 ASP A CA 1
ATOM 3077 C C . ASP A 1 385 ? 11.471 8.215 16.542 1.00 90.75 385 ASP A C 1
ATOM 3079 O O . ASP A 1 385 ? 11.254 7.908 15.375 1.00 90.75 385 ASP A O 1
ATOM 3083 N N . ARG A 1 386 ? 12.491 7.714 17.244 1.00 92.12 386 ARG A N 1
ATOM 3084 C CA . ARG A 1 386 ? 13.444 6.750 16.695 1.00 92.12 386 ARG A CA 1
ATOM 3085 C C . ARG A 1 386 ? 12.729 5.499 16.188 1.00 92.12 386 ARG A C 1
ATOM 3087 O O . ARG A 1 386 ? 13.010 5.043 15.081 1.00 92.12 386 ARG A O 1
ATOM 3094 N N . ILE A 1 387 ? 11.795 4.957 16.971 1.00 93.31 387 ILE A N 1
ATOM 3095 C CA . ILE A 1 387 ? 11.002 3.783 16.586 1.00 93.31 387 ILE A CA 1
ATOM 3096 C C . ILE A 1 387 ? 10.171 4.080 15.338 1.00 93.31 387 ILE A C 1
ATOM 3098 O O . ILE A 1 387 ? 10.194 3.299 14.384 1.00 93.31 387 ILE A O 1
ATOM 3102 N N . VAL A 1 388 ? 9.465 5.215 15.329 1.00 91.56 388 VAL A N 1
ATOM 3103 C CA . VAL A 1 388 ? 8.656 5.640 14.184 1.00 91.56 388 VAL A CA 1
ATOM 3104 C C . VAL A 1 388 ? 9.537 5.844 12.953 1.00 91.56 388 VAL A C 1
ATOM 3106 O O . VAL A 1 388 ? 9.176 5.361 11.889 1.00 91.56 388 VAL A O 1
ATOM 3109 N N . ASP A 1 389 ? 10.706 6.472 13.080 1.00 89.94 389 ASP A N 1
ATOM 3110 C CA . ASP A 1 389 ? 11.658 6.705 11.992 1.00 89.94 389 ASP A CA 1
ATOM 3111 C C . ASP A 1 389 ? 12.209 5.399 11.404 1.00 89.94 389 ASP A C 1
ATOM 3113 O O . ASP A 1 389 ? 12.298 5.268 10.179 1.00 89.94 389 ASP A O 1
ATOM 3117 N N . ILE A 1 390 ? 12.557 4.420 12.243 1.00 89.62 390 ILE A N 1
ATOM 3118 C CA . ILE A 1 390 ? 13.020 3.100 11.792 1.00 89.62 390 ILE A CA 1
ATOM 3119 C C . ILE A 1 390 ? 11.901 2.386 11.030 1.00 89.62 390 ILE A C 1
ATOM 3121 O O . ILE A 1 390 ? 12.112 1.940 9.901 1.00 89.62 390 ILE A O 1
ATOM 3125 N N . ALA A 1 391 ? 10.705 2.323 11.617 1.00 89.94 391 ALA A N 1
ATOM 3126 C CA . ALA A 1 391 ? 9.541 1.666 11.032 1.00 89.94 391 ALA A CA 1
ATOM 3127 C C . ALA A 1 391 ? 9.133 2.316 9.693 1.00 89.94 391 ALA A C 1
ATOM 3129 O O . ALA A 1 391 ? 8.938 1.636 8.688 1.00 89.94 391 ALA A O 1
ATOM 3130 N N . ALA A 1 392 ? 9.109 3.648 9.656 1.00 85.19 392 ALA A N 1
ATOM 3131 C CA . ALA A 1 392 ? 8.831 4.490 8.495 1.00 85.19 392 ALA A CA 1
ATOM 3132 C C . ALA A 1 392 ? 9.792 4.286 7.311 1.00 85.19 392 ALA A C 1
ATOM 3134 O O . ALA A 1 392 ? 9.397 4.451 6.155 1.00 85.19 392 ALA A O 1
ATOM 3135 N N . ASN A 1 393 ? 11.063 3.980 7.584 1.00 83.75 393 ASN A N 1
ATOM 3136 C CA . ASN A 1 393 ? 12.091 3.765 6.560 1.00 83.75 393 ASN A CA 1
ATOM 3137 C C . ASN A 1 393 ? 12.372 2.276 6.304 1.00 83.75 393 ASN A C 1
ATOM 3139 O O . ASN A 1 393 ? 13.305 1.941 5.566 1.00 83.75 393 ASN A O 1
ATOM 3143 N N . MET A 1 394 ? 11.580 1.382 6.898 1.00 81.12 394 MET A N 1
ATOM 3144 C CA . MET A 1 394 ? 11.746 -0.051 6.732 1.00 81.12 394 MET A CA 1
ATOM 3145 C C . MET A 1 394 ? 11.417 -0.469 5.300 1.00 81.12 394 MET A C 1
ATOM 3147 O O . MET A 1 394 ? 10.350 -0.175 4.765 1.00 81.12 394 MET A O 1
ATOM 3151 N N . GLN A 1 395 ? 12.353 -1.173 4.670 1.00 72.69 395 GLN A N 1
ATOM 3152 C CA . GLN A 1 395 ? 12.117 -1.774 3.362 1.00 72.69 395 GLN A CA 1
ATOM 3153 C C . GLN A 1 395 ? 11.249 -3.023 3.510 1.00 72.69 395 GLN A C 1
ATOM 3155 O O . GLN A 1 395 ? 11.326 -3.727 4.516 1.00 72.69 395 GLN A O 1
ATOM 3160 N N . THR A 1 396 ? 10.472 -3.344 2.479 1.00 69.56 396 THR A N 1
ATOM 3161 C CA . THR A 1 396 ? 9.781 -4.632 2.388 1.00 69.56 396 THR A CA 1
ATOM 3162 C C . THR A 1 396 ? 10.824 -5.740 2.238 1.00 69.56 396 THR A C 1
ATOM 3164 O O . THR A 1 396 ? 11.398 -5.923 1.165 1.00 69.56 396 THR A O 1
ATOM 3167 N N . LYS A 1 397 ? 11.110 -6.450 3.331 1.00 70.12 397 LYS A N 1
ATOM 3168 C CA . LYS A 1 397 ? 12.071 -7.559 3.376 1.00 70.12 397 LYS A CA 1
ATOM 3169 C C . LYS A 1 397 ? 11.341 -8.890 3.527 1.00 70.12 397 LYS A C 1
ATOM 3171 O O . LYS A 1 397 ? 10.272 -8.955 4.127 1.00 70.12 397 LYS A O 1
ATOM 3176 N N . LEU A 1 398 ? 11.952 -9.957 3.011 1.00 65.00 398 LEU A N 1
ATOM 3177 C CA . LEU A 1 398 ? 11.461 -11.328 3.192 1.00 65.00 398 LEU A CA 1
ATOM 3178 C C . LEU A 1 398 ? 11.858 -11.915 4.559 1.00 65.00 398 LEU A C 1
ATOM 3180 O O . LEU A 1 398 ? 11.205 -12.824 5.061 1.00 65.00 398 LEU A O 1
ATOM 3184 N N . TRP A 1 399 ? 12.937 -11.410 5.153 1.00 77.00 399 TRP A N 1
ATOM 3185 C CA . TRP A 1 399 ? 13.453 -11.843 6.448 1.00 77.00 399 TRP A CA 1
ATOM 3186 C C . TRP A 1 399 ? 13.443 -10.688 7.448 1.00 77.00 399 TRP A C 1
ATOM 3188 O O . TRP A 1 399 ? 13.414 -9.516 7.075 1.00 77.00 399 TRP A O 1
ATOM 3198 N N . ILE A 1 400 ? 13.450 -11.052 8.726 1.00 83.25 400 ILE A N 1
ATOM 3199 C CA . ILE A 1 400 ? 13.405 -10.130 9.856 1.00 83.25 400 ILE A CA 1
ATOM 3200 C C . ILE A 1 400 ? 14.832 -9.982 10.367 1.00 83.25 400 ILE A C 1
ATOM 3202 O O . ILE A 1 400 ? 15.423 -10.967 10.816 1.00 83.25 400 ILE A O 1
ATOM 3206 N N . ASP A 1 401 ? 15.375 -8.770 10.305 1.00 84.62 401 ASP A N 1
ATOM 3207 C CA . ASP A 1 401 ? 16.692 -8.498 10.866 1.00 84.62 401 ASP A CA 1
ATOM 3208 C C . ASP A 1 401 ? 16.585 -8.181 12.362 1.00 84.62 401 ASP A C 1
ATOM 3210 O O . ASP A 1 401 ? 15.604 -7.607 12.845 1.00 84.62 401 ASP A O 1
ATOM 3214 N N . HIS A 1 402 ? 17.619 -8.573 13.101 1.00 85.62 402 HIS A N 1
ATOM 3215 C CA . HIS A 1 402 ? 17.813 -8.156 14.482 1.00 85.62 402 HIS A CA 1
ATOM 3216 C C . HIS A 1 402 ? 18.617 -6.861 14.527 1.00 85.62 402 HIS A C 1
ATOM 3218 O O . HIS A 1 402 ? 19.529 -6.645 13.723 1.00 85.62 402 HIS A O 1
ATOM 3224 N N . GLU A 1 403 ? 18.307 -6.016 15.503 1.00 82.69 403 GLU A N 1
ATOM 3225 C CA . GLU A 1 403 ? 19.151 -4.877 15.820 1.00 82.69 403 GLU A CA 1
ATOM 3226 C C . GLU A 1 403 ? 20.538 -5.373 16.259 1.00 82.69 403 GLU A C 1
ATOM 3228 O O . GLU A 1 403 ? 20.646 -6.298 17.062 1.00 82.69 403 GLU A O 1
ATOM 3233 N N . LYS A 1 404 ? 21.610 -4.781 15.713 1.00 74.25 404 LYS A N 1
ATOM 3234 C CA . LYS A 1 404 ? 22.984 -5.287 15.894 1.00 74.25 404 LYS A CA 1
ATOM 3235 C C . LYS A 1 404 ? 23.409 -5.399 17.360 1.00 74.25 404 LYS A C 1
ATOM 3237 O O . LYS A 1 404 ? 24.118 -6.340 17.696 1.00 74.25 404 LYS A O 1
ATOM 3242 N N . ASP A 1 405 ? 22.940 -4.480 18.197 1.00 74.56 405 ASP A N 1
ATOM 3243 C CA . ASP A 1 405 ? 23.320 -4.361 19.609 1.00 74.56 405 ASP A CA 1
ATOM 3244 C C . ASP A 1 405 ? 22.089 -4.282 20.534 1.00 74.56 405 ASP A C 1
ATOM 3246 O O . ASP A 1 405 ? 22.187 -3.832 21.673 1.00 74.56 405 ASP A O 1
ATOM 3250 N N . GLY A 1 406 ? 20.913 -4.692 20.042 1.00 75.75 406 GLY A N 1
ATOM 3251 C CA . GLY A 1 406 ? 19.639 -4.521 20.737 1.00 75.75 406 GLY A CA 1
ATOM 3252 C C . GLY A 1 406 ? 18.828 -5.813 20.854 1.00 75.75 406 GLY A C 1
ATOM 3253 O O . GLY A 1 406 ? 18.997 -6.744 20.063 1.00 75.75 406 GLY A O 1
ATOM 3254 N N . PRO A 1 407 ? 17.912 -5.903 21.834 1.00 82.81 407 PRO A N 1
ATOM 3255 C CA . PRO A 1 407 ? 17.063 -7.079 22.007 1.00 82.81 407 PRO A CA 1
ATOM 3256 C C . PRO A 1 407 ? 15.916 -7.146 20.981 1.00 82.81 407 PRO A C 1
ATOM 3258 O O . PRO A 1 407 ? 15.189 -8.145 20.938 1.00 82.81 407 PRO A O 1
ATOM 3261 N N . HIS A 1 408 ? 15.738 -6.091 20.183 1.00 88.88 408 HIS A N 1
ATOM 3262 C CA . HIS A 1 408 ? 14.614 -5.891 19.276 1.00 88.88 408 HIS A CA 1
ATOM 3263 C C . HIS A 1 408 ? 14.945 -6.298 17.836 1.00 88.88 408 HIS A C 1
ATOM 3265 O O . HIS A 1 408 ? 16.101 -6.438 17.435 1.00 88.88 408 HIS A O 1
ATOM 3271 N N . ASN A 1 409 ? 13.901 -6.533 17.050 1.00 90.00 409 ASN A N 1
ATOM 3272 C CA . ASN A 1 409 ? 13.996 -6.874 15.635 1.00 90.00 409 ASN A CA 1
ATOM 3273 C C . ASN A 1 409 ? 13.089 -5.966 14.797 1.00 90.00 409 ASN A C 1
ATOM 3275 O O . ASN A 1 409 ? 12.276 -5.223 15.347 1.00 90.00 409 ASN A O 1
ATOM 3279 N N . ASP A 1 410 ? 13.200 -6.052 13.474 1.00 88.38 410 ASP A N 1
ATOM 3280 C CA . ASP A 1 410 ? 12.420 -5.236 12.536 1.00 88.38 410 ASP A CA 1
ATOM 3281 C C . ASP A 1 410 ? 10.898 -5.260 12.834 1.00 88.38 410 ASP A C 1
ATOM 3283 O O . ASP A 1 410 ? 10.236 -4.219 12.843 1.00 88.38 410 ASP A O 1
ATOM 3287 N N . LEU A 1 411 ? 10.325 -6.425 13.163 1.00 88.25 411 LEU A N 1
ATOM 3288 C CA . LEU A 1 411 ? 8.896 -6.522 13.493 1.00 88.25 411 LEU A CA 1
ATOM 3289 C C . LEU A 1 411 ? 8.535 -5.819 14.802 1.00 88.25 411 LEU A C 1
ATOM 3291 O O . LEU A 1 411 ? 7.445 -5.262 14.899 1.00 88.25 411 LEU A O 1
ATOM 3295 N N . ASP A 1 412 ? 9.411 -5.849 15.804 1.00 92.00 412 ASP A N 1
ATOM 3296 C CA . ASP A 1 412 ? 9.168 -5.177 17.079 1.00 92.00 412 ASP A CA 1
ATOM 3297 C C . ASP A 1 412 ? 9.006 -3.664 16.871 1.00 92.00 412 ASP A C 1
ATOM 3299 O O . ASP A 1 412 ? 8.059 -3.077 17.398 1.00 92.00 412 ASP A O 1
ATOM 3303 N N . PHE A 1 413 ? 9.859 -3.054 16.038 1.00 92.75 413 PHE A N 1
ATOM 3304 C CA . PHE A 1 413 ? 9.746 -1.638 15.669 1.00 92.75 413 PHE A CA 1
ATOM 3305 C C . PHE A 1 413 ? 8.434 -1.337 14.933 1.00 92.75 413 PHE A C 1
ATOM 3307 O O . PHE A 1 413 ? 7.750 -0.371 15.272 1.00 92.75 413 PHE A O 1
ATOM 3314 N N . LEU A 1 414 ? 8.044 -2.177 13.965 1.00 90.81 414 LEU A N 1
ATOM 3315 C CA . LEU A 1 414 ? 6.772 -2.022 13.247 1.00 90.81 414 LEU A CA 1
ATOM 3316 C C . LEU A 1 414 ? 5.563 -2.133 14.182 1.00 90.81 414 LEU A C 1
ATOM 3318 O O . LEU A 1 414 ? 4.633 -1.334 14.086 1.00 90.81 414 LEU A O 1
ATOM 3322 N N . VAL A 1 415 ? 5.568 -3.112 15.091 1.00 92.12 415 VAL A N 1
ATOM 3323 C CA . VAL A 1 415 ? 4.467 -3.330 16.037 1.00 92.12 415 VAL A CA 1
ATOM 3324 C C . VAL A 1 415 ? 4.332 -2.146 16.983 1.00 92.12 415 VAL A C 1
ATOM 3326 O O . VAL A 1 415 ? 3.217 -1.666 17.168 1.00 92.12 415 VAL A O 1
ATOM 3329 N N . VAL A 1 416 ? 5.435 -1.660 17.552 1.00 95.00 416 VAL A N 1
ATOM 3330 C CA . VAL A 1 416 ? 5.398 -0.528 18.489 1.00 95.00 416 VAL A CA 1
ATOM 3331 C C . VAL A 1 416 ? 4.998 0.754 17.771 1.00 95.00 416 VAL A C 1
ATOM 3333 O O . VAL A 1 416 ? 4.132 1.475 18.254 1.00 95.00 416 VAL A O 1
ATOM 3336 N N . CYS A 1 417 ? 5.532 1.007 16.574 1.00 94.81 417 CYS A N 1
ATOM 3337 C CA . CYS A 1 417 ? 5.091 2.129 15.750 1.00 94.81 417 CYS A CA 1
ATOM 3338 C C . CYS A 1 417 ? 3.578 2.062 15.471 1.00 94.81 417 CYS A C 1
ATOM 3340 O O . CYS A 1 417 ? 2.869 3.052 15.654 1.00 94.81 417 CYS A O 1
ATOM 3342 N N . GLY A 1 418 ? 3.064 0.882 15.108 1.00 92.88 418 GLY A N 1
ATOM 3343 C CA . GLY A 1 418 ? 1.634 0.639 14.923 1.00 92.88 418 GLY A CA 1
ATOM 3344 C C . GLY A 1 418 ? 0.813 0.894 16.190 1.00 92.88 418 GLY A C 1
ATOM 3345 O O . GLY A 1 418 ? -0.218 1.553 16.116 1.00 92.88 418 GLY A O 1
ATOM 3346 N N . GLN A 1 419 ? 1.283 0.426 17.351 1.00 94.06 419 GLN A N 1
ATOM 3347 C CA . GLN A 1 419 ? 0.643 0.639 18.657 1.00 94.06 419 GLN A CA 1
ATOM 3348 C C . GLN A 1 419 ? 0.580 2.124 19.036 1.00 94.06 419 GLN A C 1
ATOM 3350 O O . GLN A 1 419 ? -0.474 2.608 19.447 1.00 94.06 419 GLN A O 1
ATOM 3355 N N . SER A 1 420 ? 1.677 2.859 18.858 1.00 95.25 420 SER A N 1
ATOM 3356 C CA . SER A 1 420 ? 1.733 4.285 19.179 1.00 95.25 420 SER A CA 1
ATOM 3357 C C . SER A 1 420 ? 0.890 5.119 18.216 1.00 95.25 420 SER A C 1
ATOM 3359 O O . SER A 1 420 ? 0.109 5.962 18.655 1.00 95.25 420 SER A O 1
ATOM 3361 N N . THR A 1 421 ? 0.995 4.865 16.908 1.00 94.31 421 THR A N 1
ATOM 3362 C CA . THR A 1 421 ? 0.211 5.590 15.893 1.00 94.31 421 THR A CA 1
ATOM 3363 C C . THR A 1 421 ? -1.283 5.356 16.059 1.00 94.31 421 THR A C 1
ATOM 3365 O O . THR A 1 421 ? -2.035 6.329 16.052 1.00 94.31 421 THR A O 1
ATOM 3368 N N . ILE A 1 422 ? -1.723 4.112 16.293 1.00 93.12 422 ILE A N 1
ATOM 3369 C CA . ILE A 1 422 ? -3.156 3.846 16.451 1.00 93.12 422 ILE A CA 1
ATOM 3370 C C . ILE A 1 422 ? -3.712 4.434 17.742 1.00 93.12 422 ILE A C 1
ATOM 3372 O O . ILE A 1 422 ? -4.825 4.945 17.736 1.00 93.12 422 ILE A O 1
ATOM 3376 N N . CYS A 1 423 ? -2.946 4.403 18.835 1.00 94.75 423 CYS A N 1
ATOM 3377 C CA . CYS A 1 423 ? -3.370 4.999 20.096 1.00 94.75 423 CYS A CA 1
ATOM 3378 C C . CYS A 1 423 ? -3.580 6.513 19.935 1.00 94.75 423 CYS A C 1
ATOM 3380 O O . CYS A 1 423 ? -4.644 7.025 20.280 1.00 94.75 423 CYS A O 1
ATOM 3382 N N . TYR A 1 424 ? -2.620 7.202 19.311 1.00 95.12 424 TYR A N 1
ATOM 3383 C CA . TYR A 1 424 ? -2.734 8.623 18.984 1.00 95.12 424 TYR A CA 1
ATOM 3384 C C . TYR A 1 424 ? -3.921 8.925 18.059 1.00 95.12 424 TYR A C 1
ATOM 3386 O O . TYR A 1 424 ? -4.750 9.775 18.379 1.00 95.12 424 TYR A O 1
ATOM 3394 N N . ASN A 1 425 ? -4.028 8.214 16.933 1.00 93.88 425 ASN A N 1
ATOM 3395 C CA . ASN A 1 425 ? -5.067 8.458 15.933 1.00 93.88 425 ASN A CA 1
ATOM 3396 C C . ASN A 1 425 ? -6.468 8.159 16.481 1.00 93.88 425 ASN A C 1
ATOM 3398 O O . ASN A 1 425 ? -7.405 8.885 16.169 1.00 93.88 425 ASN A O 1
ATOM 3402 N N . LEU A 1 426 ? -6.613 7.137 17.332 1.00 93.25 426 LEU A N 1
ATOM 3403 C CA . LEU A 1 426 ? -7.882 6.831 17.987 1.00 93.25 426 LEU A CA 1
ATOM 3404 C C . LEU A 1 426 ? -8.278 7.929 18.976 1.00 93.25 426 LEU A C 1
ATOM 3406 O O . LEU A 1 426 ? -9.421 8.367 18.952 1.00 93.25 426 LEU A O 1
ATOM 3410 N N . MET A 1 427 ? -7.355 8.401 19.822 1.00 94.38 427 MET A N 1
ATOM 3411 C CA . MET A 1 427 ? -7.645 9.528 20.719 1.00 94.38 427 MET A CA 1
ATOM 3412 C C . MET A 1 427 ? -8.068 10.770 19.936 1.00 94.38 427 MET A C 1
ATOM 3414 O O . MET A 1 427 ? -9.032 11.426 20.319 1.00 94.38 427 MET A O 1
ATOM 3418 N N . ARG A 1 428 ? -7.366 11.067 18.838 1.00 93.38 428 ARG A N 1
ATOM 3419 C CA . ARG A 1 428 ? -7.680 12.204 17.975 1.00 93.38 428 ARG A CA 1
ATOM 3420 C C . ARG A 1 428 ? -9.069 12.072 17.350 1.00 93.38 428 ARG A C 1
ATOM 3422 O O . ARG A 1 428 ? -9.858 12.992 17.485 1.00 93.38 428 ARG A O 1
ATOM 3429 N N . TYR A 1 429 ? -9.389 10.918 16.768 1.00 91.31 429 TYR A N 1
ATOM 3430 C CA . TYR A 1 429 ? -10.715 10.615 16.214 1.00 91.31 429 TYR A CA 1
ATOM 3431 C C . TYR A 1 429 ? -11.829 10.775 17.258 1.00 91.31 429 TYR A C 1
ATOM 3433 O O . TYR A 1 429 ? -12.821 11.452 17.019 1.00 91.31 429 TYR A O 1
ATOM 3441 N N . LEU A 1 430 ? -11.645 10.222 18.462 1.00 90.25 430 LEU A N 1
ATOM 3442 C CA . LEU A 1 430 ? -12.616 10.384 19.548 1.00 90.25 430 LEU A CA 1
ATOM 3443 C C . LEU A 1 430 ? -12.807 11.866 19.920 1.00 90.25 430 LEU A C 1
ATOM 3445 O O . LEU A 1 430 ? -13.916 12.284 20.233 1.00 90.25 430 LEU A O 1
ATOM 3449 N N . TRP A 1 431 ? -11.733 12.656 19.905 1.00 90.25 431 TRP A N 1
ATOM 3450 C CA . TRP A 1 431 ? -11.769 14.070 20.271 1.00 90.25 431 TRP A CA 1
ATOM 3451 C C . TRP A 1 431 ? -12.363 14.975 19.188 1.00 90.25 431 TRP A C 1
ATOM 3453 O O . TRP A 1 431 ? -13.061 15.927 19.524 1.00 90.25 431 TRP A O 1
ATOM 3463 N N . GLU A 1 432 ? -12.045 14.724 17.920 1.00 88.38 432 GLU A N 1
ATOM 3464 C CA . GLU A 1 432 ? -12.442 15.575 16.793 1.00 88.38 432 GLU A CA 1
ATOM 3465 C C . GLU A 1 432 ? -13.813 15.188 16.236 1.00 88.38 432 GLU A C 1
ATOM 3467 O O . GLU A 1 432 ? -14.618 16.075 15.970 1.00 88.38 432 GLU A O 1
ATOM 3472 N N . ASP A 1 433 ? -14.096 13.889 16.114 1.00 84.50 433 ASP A N 1
ATOM 3473 C CA . ASP A 1 433 ? -15.270 13.399 15.384 1.00 84.50 433 ASP A CA 1
ATOM 3474 C C . ASP A 1 433 ? -16.413 12.954 16.310 1.00 84.50 433 ASP A C 1
ATOM 3476 O O . ASP A 1 433 ? -17.565 12.903 15.884 1.00 84.50 433 ASP A O 1
ATOM 3480 N N . LEU A 1 434 ? -16.133 12.635 17.585 1.00 85.81 434 LEU A N 1
ATOM 3481 C CA . LEU A 1 434 ? -17.159 12.188 18.547 1.00 85.81 434 LEU A CA 1
ATOM 3482 C C . LEU A 1 434 ? -17.538 13.234 19.606 1.00 85.81 434 LEU A C 1
ATOM 3484 O O . LEU A 1 434 ? -18.104 12.888 20.655 1.00 85.81 434 LEU A O 1
ATOM 3488 N N . ARG A 1 435 ? -17.252 14.509 19.332 1.00 84.81 435 ARG A N 1
ATOM 3489 C CA . ARG A 1 435 ? -17.640 15.648 20.171 1.00 84.81 435 ARG A CA 1
ATOM 3490 C C . ARG A 1 435 ? -18.427 16.676 19.367 1.00 84.81 435 ARG A C 1
ATOM 3492 O O . ARG A 1 435 ? -18.120 16.925 18.208 1.00 84.81 435 ARG A O 1
ATOM 3499 N N . ASP A 1 436 ? -19.426 17.272 20.006 1.00 83.56 436 ASP A N 1
ATOM 3500 C CA . ASP A 1 436 ? -20.198 18.381 19.449 1.00 83.56 436 ASP A CA 1
ATOM 3501 C C . ASP A 1 436 ? -19.387 19.690 19.463 1.00 83.56 436 ASP A C 1
ATOM 3503 O O . ASP A 1 436 ? -18.373 19.821 20.158 1.00 83.56 436 ASP A O 1
ATOM 3507 N N . GLU A 1 437 ? -19.855 20.698 18.719 1.00 81.75 437 GLU A N 1
ATOM 3508 C CA . GLU A 1 437 ? -19.222 22.028 18.641 1.00 81.75 437 GLU A CA 1
ATOM 3509 C C . GLU A 1 437 ? -19.112 22.730 20.008 1.00 81.75 437 GLU A C 1
ATOM 3511 O O . GLU A 1 437 ? -18.227 23.561 20.221 1.00 81.75 437 GLU A O 1
ATOM 3516 N N . ASP A 1 438 ? -19.996 22.390 20.949 1.00 84.19 438 ASP A N 1
ATOM 3517 C CA . ASP A 1 438 ? -19.984 22.892 22.326 1.00 84.19 438 ASP A CA 1
ATOM 3518 C C . ASP A 1 438 ? -18.972 22.164 23.233 1.00 84.19 438 ASP A C 1
ATOM 3520 O O . ASP A 1 438 ? -18.776 22.537 24.393 1.00 84.19 438 ASP A O 1
ATOM 3524 N N . GLY A 1 439 ? -18.299 21.141 22.700 1.00 81.25 439 GLY A N 1
ATOM 3525 C CA . GLY A 1 439 ? -17.306 20.328 23.382 1.00 81.25 439 GLY A CA 1
ATOM 3526 C C . GLY A 1 439 ? -17.882 19.164 24.190 1.00 81.25 439 GLY A C 1
ATOM 3527 O O . GLY A 1 439 ? -17.096 18.469 24.849 1.00 81.25 439 GLY A O 1
ATOM 3528 N N . SER A 1 440 ? -19.196 18.931 24.158 1.00 86.44 440 SER A N 1
ATOM 3529 C CA . SER A 1 440 ? -19.826 17.761 24.776 1.00 86.44 440 SER A CA 1
ATOM 3530 C C . SER A 1 440 ? -19.595 16.485 23.949 1.00 86.44 440 SER A C 1
ATOM 3532 O O . SER A 1 440 ? -19.260 16.545 22.770 1.00 86.44 440 SER A O 1
ATOM 3534 N N . TRP A 1 441 ? -19.680 15.308 24.577 1.00 85.25 441 TRP A N 1
ATOM 3535 C CA . TRP A 1 441 ? -19.497 14.019 23.892 1.00 85.25 441 TRP A CA 1
ATOM 3536 C C . TRP A 1 441 ? -20.817 13.547 23.278 1.00 85.25 441 TRP A C 1
ATOM 3538 O O . TRP A 1 441 ? -21.818 13.496 23.994 1.00 85.25 441 TRP A O 1
ATOM 3548 N N . LEU A 1 442 ? -20.795 13.101 22.015 1.00 82.94 442 LEU A N 1
ATOM 3549 C CA . LEU A 1 442 ? -21.989 12.588 21.320 1.00 82.94 442 LEU A CA 1
ATOM 3550 C C . LEU A 1 442 ? -22.638 11.408 22.065 1.00 82.94 442 LEU A C 1
ATOM 3552 O O . LEU A 1 442 ? -23.858 11.321 22.193 1.00 82.94 442 LEU A O 1
ATOM 3556 N N . ASP A 1 443 ? -21.810 10.500 22.587 1.00 82.75 443 ASP A N 1
ATOM 3557 C CA . ASP A 1 443 ? -22.209 9.483 23.561 1.00 82.75 443 ASP A CA 1
ATOM 3558 C C . ASP A 1 443 ? -21.338 9.657 24.815 1.00 82.75 443 ASP A C 1
ATOM 3560 O O . ASP A 1 443 ? -20.112 9.528 24.725 1.00 82.75 443 ASP A O 1
ATOM 3564 N N . PRO A 1 444 ? -21.930 9.893 26.002 1.00 84.38 444 PRO A N 1
ATOM 3565 C CA . PRO A 1 444 ? -21.194 10.005 27.260 1.00 84.38 444 PRO A CA 1
ATOM 3566 C C . PRO A 1 444 ? -20.244 8.833 27.551 1.00 84.38 444 PRO A C 1
ATOM 3568 O O . PRO A 1 444 ? -19.256 8.996 28.266 1.00 84.38 444 PRO A O 1
ATOM 3571 N N . LYS A 1 445 ? -20.498 7.638 26.999 1.00 86.00 445 LYS A N 1
ATOM 3572 C CA . LYS A 1 445 ? -19.592 6.487 27.134 1.00 86.00 445 LYS A CA 1
ATOM 3573 C C . LYS A 1 445 ? -18.256 6.696 26.420 1.00 86.00 445 LYS A C 1
ATOM 3575 O O . LYS A 1 445 ? -17.258 6.119 26.856 1.00 86.00 445 LYS A O 1
ATOM 3580 N N . MET A 1 446 ? -18.215 7.511 25.363 1.00 86.00 446 MET A N 1
ATOM 3581 C CA . MET A 1 446 ? -16.998 7.771 24.583 1.00 86.00 446 MET A CA 1
ATOM 3582 C C . MET A 1 446 ? -15.950 8.521 25.390 1.00 86.00 446 MET A C 1
ATOM 3584 O O . MET A 1 446 ? -14.762 8.258 25.214 1.00 86.00 446 MET A O 1
ATOM 3588 N N . GLN A 1 447 ? -16.369 9.331 26.365 1.00 88.81 447 GLN A N 1
ATOM 3589 C CA . GLN A 1 447 ? -15.448 9.930 27.324 1.00 88.81 447 GLN A CA 1
ATOM 3590 C C . GLN A 1 447 ? -14.614 8.859 28.043 1.00 88.81 447 GLN A C 1
ATOM 3592 O O . GLN A 1 447 ? -13.390 8.956 28.109 1.00 88.81 447 GLN A O 1
ATOM 3597 N N . GLY A 1 448 ? -15.252 7.786 28.523 1.00 89.25 448 GLY A N 1
ATOM 3598 C CA . GLY A 1 448 ? -14.551 6.689 29.195 1.00 89.25 448 GLY A CA 1
ATOM 3599 C C . GLY A 1 448 ? -13.595 5.927 28.269 1.00 89.25 448 GLY A C 1
ATOM 3600 O O . GLY A 1 448 ? -12.540 5.464 28.713 1.00 89.25 448 GLY A O 1
ATOM 3601 N N . VAL A 1 449 ? -13.935 5.821 26.978 1.00 90.31 449 VAL A N 1
ATOM 3602 C CA . VAL A 1 449 ? -13.063 5.226 25.951 1.00 90.31 449 VAL A CA 1
ATOM 3603 C C . VAL A 1 449 ? -11.851 6.122 25.692 1.00 90.31 449 VAL A C 1
ATOM 3605 O O . VAL A 1 449 ? -10.726 5.622 25.668 1.00 90.31 449 VAL A O 1
ATOM 3608 N N . PHE A 1 450 ? -12.054 7.435 25.576 1.00 91.94 450 PHE A N 1
ATOM 3609 C CA . PHE A 1 450 ? -10.979 8.411 25.412 1.00 91.94 450 PHE A CA 1
ATOM 3610 C C . PHE A 1 450 ? -10.027 8.407 26.608 1.00 91.94 450 PHE A C 1
ATOM 3612 O O . PHE A 1 450 ? -8.818 8.285 26.437 1.00 91.94 450 PHE A O 1
ATOM 3619 N N . GLU A 1 451 ? -10.558 8.440 27.831 1.00 92.56 451 GLU A N 1
ATOM 3620 C CA . GLU A 1 451 ? -9.753 8.358 29.051 1.00 92.56 451 GLU A CA 1
ATOM 3621 C C . GLU A 1 451 ? -8.958 7.047 29.129 1.00 92.56 451 GLU A C 1
ATOM 3623 O O . GLU A 1 451 ? -7.835 7.021 29.634 1.00 92.56 451 GLU A O 1
ATOM 3628 N N . HIS A 1 452 ? -9.516 5.940 28.627 1.00 92.62 452 HIS A N 1
ATOM 3629 C CA . HIS A 1 452 ? -8.787 4.680 28.520 1.00 92.62 452 HIS A CA 1
ATOM 3630 C C . HIS A 1 452 ? -7.650 4.763 27.503 1.00 92.62 452 HIS A C 1
ATOM 3632 O O . HIS A 1 452 ? -6.523 4.402 27.837 1.00 92.62 452 HIS A O 1
ATOM 3638 N N . ALA A 1 453 ? -7.924 5.270 26.302 1.00 93.44 453 ALA A N 1
ATOM 3639 C CA . ALA A 1 453 ? -6.909 5.462 25.274 1.00 93.44 453 ALA A CA 1
ATOM 3640 C C . ALA A 1 453 ? -5.782 6.382 25.769 1.00 93.44 453 ALA A C 1
ATOM 3642 O O . ALA A 1 453 ? -4.612 6.056 25.596 1.00 93.44 453 ALA A O 1
ATOM 3643 N N . LEU A 1 454 ? -6.117 7.452 26.494 1.00 95.31 454 LEU A N 1
ATOM 3644 C CA . LEU A 1 454 ? -5.141 8.360 27.085 1.00 95.31 454 LEU A CA 1
ATOM 3645 C C . LEU A 1 454 ? -4.276 7.696 28.160 1.00 95.31 454 LEU A C 1
ATOM 3647 O O . LEU A 1 454 ? -3.078 7.962 28.235 1.00 95.31 454 LEU A O 1
ATOM 3651 N N . ARG A 1 455 ? -4.840 6.811 28.989 1.00 94.88 455 ARG A N 1
ATOM 3652 C CA . ARG A 1 455 ? -4.037 6.034 29.949 1.00 94.88 455 ARG A CA 1
ATOM 3653 C C . ARG A 1 455 ? -3.056 5.103 29.244 1.00 94.88 455 ARG A C 1
ATOM 3655 O O . ARG A 1 455 ? -1.909 5.019 29.670 1.00 94.88 455 ARG A O 1
ATOM 3662 N N . GLU A 1 456 ? -3.483 4.419 28.184 1.00 94.88 456 GLU A N 1
ATOM 3663 C CA . GLU A 1 456 ? -2.582 3.571 27.392 1.00 94.88 456 GLU A CA 1
ATOM 3664 C C . GLU A 1 456 ? -1.515 4.404 26.667 1.00 94.88 456 GLU A C 1
ATOM 3666 O O . GLU A 1 456 ? -0.349 4.016 26.638 1.00 94.88 456 GLU A O 1
ATOM 3671 N N . TRP A 1 457 ? -1.874 5.590 26.173 1.00 96.12 457 TRP A N 1
ATOM 3672 C CA . TRP A 1 457 ? -0.924 6.539 25.603 1.00 96.12 457 TRP A CA 1
ATOM 3673 C C . TRP A 1 457 ? 0.123 6.983 26.625 1.00 96.12 457 TRP A C 1
ATOM 3675 O O . TRP A 1 457 ? 1.312 6.942 26.333 1.00 96.12 457 TRP A O 1
ATOM 3685 N N . LYS A 1 458 ? -0.286 7.331 27.850 1.00 95.62 458 LYS A N 1
ATOM 3686 C CA . LYS A 1 458 ? 0.647 7.702 28.926 1.00 95.62 458 LYS A CA 1
ATOM 3687 C C . LYS A 1 458 ? 1.643 6.580 29.244 1.00 95.62 458 LYS A C 1
ATOM 3689 O O . LYS A 1 458 ? 2.825 6.858 29.387 1.00 95.62 458 LYS A O 1
ATOM 3694 N N . LYS A 1 459 ? 1.222 5.309 29.222 1.00 95.00 459 LYS A N 1
ATOM 3695 C CA . LYS A 1 459 ? 2.162 4.176 29.356 1.00 95.00 459 LYS A CA 1
ATOM 3696 C C . LYS A 1 459 ? 3.202 4.134 28.235 1.00 95.00 459 LYS A C 1
ATOM 3698 O O . LYS A 1 459 ? 4.355 3.810 28.494 1.00 95.00 459 LYS A O 1
ATOM 3703 N N . LEU A 1 460 ? 2.801 4.441 26.999 1.00 95.44 460 LEU A N 1
ATOM 3704 C CA . LEU A 1 460 ? 3.716 4.528 25.856 1.00 95.44 460 LEU A CA 1
ATOM 3705 C C . LEU A 1 460 ? 4.639 5.753 25.938 1.00 95.44 460 LEU A C 1
ATOM 3707 O O . LEU A 1 460 ? 5.760 5.701 25.438 1.00 95.44 460 LEU A O 1
ATOM 3711 N N . MET A 1 461 ? 4.179 6.846 26.548 1.00 95.00 461 MET A N 1
ATOM 3712 C CA . MET A 1 461 ? 4.995 8.035 26.810 1.00 95.00 461 MET A CA 1
ATOM 3713 C C . MET A 1 461 ? 6.085 7.753 27.848 1.00 95.00 461 MET A C 1
ATOM 3715 O O . MET A 1 461 ? 7.208 8.222 27.677 1.00 95.00 461 MET A O 1
ATOM 3719 N N . ASP A 1 462 ? 5.768 6.961 28.875 1.00 94.75 462 ASP A N 1
ATOM 3720 C CA . ASP A 1 462 ? 6.725 6.542 29.905 1.00 94.75 462 ASP A CA 1
ATOM 3721 C C . ASP A 1 462 ? 7.717 5.494 29.369 1.00 94.75 462 ASP A C 1
ATOM 3723 O O . ASP A 1 462 ? 8.928 5.608 29.557 1.00 94.75 462 ASP A O 1
ATOM 3727 N N . ASP A 1 463 ? 7.208 4.470 28.679 1.00 95.44 463 ASP A N 1
ATOM 3728 C CA . ASP A 1 463 ? 7.994 3.423 28.022 1.00 95.44 463 ASP A CA 1
ATOM 3729 C C . ASP A 1 463 ? 7.334 3.035 26.688 1.00 95.44 463 ASP A C 1
ATOM 3731 O O . ASP A 1 463 ? 6.345 2.284 26.686 1.00 95.44 463 ASP A O 1
ATOM 3735 N N . PRO A 1 464 ? 7.892 3.463 25.536 1.00 95.50 464 PRO A N 1
ATOM 3736 C CA . PRO A 1 464 ? 7.353 3.127 24.217 1.00 95.50 464 PRO A CA 1
ATOM 3737 C C . PRO A 1 464 ? 7.204 1.620 23.975 1.00 95.50 464 PRO A C 1
ATOM 3739 O O . PRO A 1 464 ? 6.373 1.198 23.176 1.00 95.50 464 PRO A O 1
ATOM 3742 N N . TRP A 1 465 ? 7.968 0.784 24.681 1.00 94.81 465 TRP A N 1
ATOM 3743 C CA . TRP A 1 465 ? 7.956 -0.669 24.517 1.00 94.81 465 TRP A CA 1
ATOM 3744 C C . TRP A 1 465 ? 6.934 -1.385 25.408 1.00 94.81 465 TRP A C 1
ATOM 3746 O O . TRP A 1 465 ? 6.767 -2.603 25.283 1.00 94.81 465 TRP A O 1
ATOM 3756 N N . SER A 1 466 ? 6.254 -0.667 26.305 1.00 94.38 466 SER A N 1
ATOM 3757 C CA . SER A 1 466 ? 5.366 -1.226 27.335 1.00 94.38 466 SER A CA 1
ATOM 3758 C C . SER A 1 466 ? 4.304 -2.173 26.765 1.00 94.38 466 SER A C 1
ATOM 3760 O O . SER A 1 466 ? 4.215 -3.332 27.176 1.00 94.38 466 SER A O 1
ATOM 3762 N N . LEU A 1 467 ? 3.557 -1.741 25.745 1.00 93.25 467 LEU A N 1
ATOM 3763 C CA . LEU A 1 467 ? 2.502 -2.558 25.133 1.00 93.25 467 LEU A CA 1
ATOM 3764 C C . LEU A 1 467 ? 3.043 -3.788 24.390 1.00 93.25 467 LEU A C 1
ATOM 3766 O O . LEU A 1 467 ? 2.375 -4.826 24.327 1.00 93.25 467 LEU A O 1
ATOM 3770 N N . LEU A 1 468 ? 4.249 -3.708 23.821 1.00 92.19 468 LEU A N 1
ATOM 3771 C CA . LEU A 1 468 ? 4.904 -4.860 23.203 1.00 92.19 468 LEU A CA 1
ATOM 3772 C C . LEU A 1 468 ? 5.324 -5.882 24.265 1.00 92.19 468 LEU A C 1
ATOM 3774 O O . LEU A 1 468 ? 5.101 -7.080 24.072 1.00 92.19 468 LEU A O 1
ATOM 3778 N N . LYS A 1 469 ? 5.902 -5.422 25.381 1.00 90.69 469 LYS A N 1
ATOM 3779 C CA . LYS A 1 469 ? 6.288 -6.273 26.518 1.00 90.69 469 LYS A CA 1
ATOM 3780 C C . LYS A 1 469 ? 5.067 -7.014 27.062 1.00 90.69 469 LYS A C 1
ATOM 3782 O O . LYS A 1 469 ? 5.087 -8.244 27.123 1.00 90.69 469 LYS A O 1
ATOM 3787 N N . ASP A 1 470 ? 3.979 -6.294 27.321 1.00 89.25 470 ASP A N 1
ATOM 3788 C CA . ASP A 1 470 ? 2.694 -6.853 27.748 1.00 89.25 470 ASP A CA 1
ATOM 3789 C C . ASP A 1 470 ? 2.173 -7.925 26.786 1.00 89.25 470 ASP A C 1
ATOM 3791 O O . ASP A 1 470 ? 1.762 -9.014 27.200 1.00 89.25 470 ASP A O 1
ATOM 3795 N N . ARG A 1 471 ? 2.199 -7.632 25.480 1.00 86.50 471 ARG A N 1
ATOM 3796 C CA . ARG A 1 471 ? 1.752 -8.567 24.442 1.00 86.50 471 ARG A CA 1
ATOM 3797 C C . ARG A 1 471 ? 2.603 -9.831 24.425 1.00 86.50 471 ARG A C 1
ATOM 3799 O O . ARG A 1 471 ? 2.050 -10.926 24.322 1.00 86.50 471 ARG A O 1
ATOM 3806 N N . LYS A 1 472 ? 3.929 -9.695 24.491 1.00 85.62 472 LYS A N 1
ATOM 3807 C CA . LYS A 1 472 ? 4.840 -10.843 24.464 1.00 85.62 472 LYS A CA 1
ATOM 3808 C C . LYS A 1 472 ? 4.696 -11.700 25.715 1.00 85.62 472 LYS A C 1
ATOM 3810 O O . LYS A 1 472 ? 4.693 -12.909 25.566 1.00 85.62 472 LYS A O 1
ATOM 3815 N N . GLN A 1 473 ? 4.495 -11.107 26.893 1.00 83.50 473 GLN A N 1
ATOM 3816 C CA . GLN A 1 473 ? 4.260 -11.838 28.148 1.00 83.50 473 GLN A CA 1
ATOM 3817 C C . GLN A 1 473 ? 2.932 -12.608 28.166 1.00 83.50 473 GLN A C 1
ATOM 3819 O O . GLN A 1 473 ? 2.847 -13.696 28.728 1.00 83.50 473 GLN A O 1
ATOM 3824 N N . LYS A 1 474 ? 1.881 -12.047 27.557 1.00 83.81 474 LYS A N 1
ATOM 3825 C CA . LYS A 1 474 ? 0.550 -12.674 27.466 1.00 83.81 474 LYS A CA 1
ATOM 3826 C C . LYS A 1 474 ? 0.441 -13.661 26.296 1.00 83.81 474 LYS A C 1
ATOM 3828 O O . LYS A 1 474 ? -0.638 -14.202 26.041 1.00 83.81 474 LYS A O 1
ATOM 3833 N N . SER A 1 475 ? 1.527 -13.882 25.553 1.00 78.38 475 SER A N 1
ATOM 3834 C CA . SER A 1 475 ? 1.517 -14.733 24.372 1.00 78.38 475 SER A CA 1
ATOM 3835 C C . SER A 1 475 ? 1.349 -16.205 24.745 1.00 78.38 475 SER A C 1
ATOM 3837 O O . SER A 1 475 ? 1.916 -16.714 25.710 1.00 78.38 475 SER A O 1
ATOM 3839 N N . ARG A 1 476 ? 0.589 -16.936 23.927 1.00 74.25 476 ARG A N 1
ATOM 3840 C CA . ARG A 1 476 ? 0.496 -18.402 24.029 1.00 74.25 476 ARG A CA 1
ATOM 3841 C C . ARG A 1 476 ? 1.681 -19.113 23.370 1.00 74.25 476 ARG A C 1
ATOM 3843 O O . ARG A 1 476 ? 1.787 -20.328 23.493 1.00 74.25 476 ARG A O 1
ATOM 3850 N N . LEU A 1 477 ? 2.542 -18.374 22.664 1.00 73.12 477 LEU A N 1
ATOM 3851 C CA . LEU A 1 477 ? 3.727 -18.908 21.999 1.00 73.12 477 LEU A CA 1
ATOM 3852 C C . LEU A 1 477 ? 4.922 -18.897 22.966 1.00 73.12 477 LEU A C 1
ATOM 3854 O O . LEU A 1 477 ? 5.344 -17.810 23.380 1.00 73.12 477 LEU A O 1
ATOM 3858 N N . PRO A 1 478 ? 5.487 -20.068 23.316 1.00 72.50 478 PRO A N 1
ATOM 3859 C CA . PRO A 1 478 ? 6.607 -20.160 24.248 1.00 72.50 478 PRO A CA 1
ATOM 3860 C C . PRO A 1 478 ? 7.829 -19.341 23.820 1.00 72.50 478 PRO A C 1
ATOM 3862 O O . PRO A 1 478 ? 8.507 -18.785 24.683 1.00 72.50 478 PRO A O 1
ATOM 3865 N N . GLU A 1 479 ? 8.098 -19.209 22.513 1.00 72.88 479 GLU A N 1
ATOM 3866 C CA . GLU A 1 479 ? 9.249 -18.436 22.029 1.00 72.88 479 GLU A CA 1
ATOM 3867 C C . GLU A 1 479 ? 9.113 -16.939 22.338 1.00 72.88 479 GLU A C 1
ATOM 3869 O O . GLU A 1 479 ? 10.095 -16.288 22.699 1.00 72.88 479 GLU A O 1
ATOM 3874 N N . LEU A 1 480 ? 7.893 -16.394 22.255 1.00 69.88 480 LEU A N 1
ATOM 3875 C CA . LEU A 1 480 ? 7.625 -14.988 22.570 1.00 69.88 480 LEU A CA 1
ATOM 3876 C C . LEU A 1 480 ? 7.712 -14.716 24.077 1.00 69.88 480 LEU A C 1
ATOM 3878 O O . LEU A 1 480 ? 8.263 -13.688 24.472 1.00 69.88 480 LEU A O 1
ATOM 3882 N N . ASN A 1 481 ? 7.265 -15.660 24.911 1.00 71.31 481 ASN A N 1
ATOM 3883 C CA . ASN A 1 481 ? 7.413 -15.570 26.367 1.00 71.31 481 ASN A CA 1
ATOM 3884 C C . ASN A 1 481 ? 8.893 -15.621 26.785 1.00 71.31 481 ASN A C 1
ATOM 3886 O O . ASN A 1 481 ? 9.334 -14.840 27.629 1.00 71.31 481 ASN A O 1
ATOM 3890 N N . ALA A 1 482 ? 9.684 -16.500 26.161 1.00 71.62 482 ALA A N 1
ATOM 3891 C CA . ALA A 1 482 ? 11.121 -16.597 26.408 1.00 71.62 482 ALA A CA 1
ATOM 3892 C C . ALA A 1 482 ? 11.880 -15.339 25.950 1.00 71.62 482 ALA A C 1
ATOM 3894 O O . ALA A 1 482 ? 12.820 -14.909 26.620 1.00 71.62 482 ALA A O 1
ATOM 3895 N N . HIS A 1 483 ? 11.473 -14.726 24.831 1.00 72.50 483 HIS A N 1
ATOM 3896 C CA . HIS A 1 483 ? 12.023 -13.441 24.388 1.00 72.50 483 HIS A CA 1
ATOM 3897 C C . HIS A 1 483 ? 11.706 -12.324 25.388 1.00 72.50 483 HIS A C 1
ATOM 3899 O O . HIS A 1 483 ? 12.624 -11.623 25.803 1.00 72.50 483 HIS A O 1
ATOM 3905 N N . ALA A 1 484 ? 10.457 -12.221 25.859 1.00 71.06 484 ALA A N 1
ATOM 3906 C CA . ALA A 1 484 ? 10.059 -11.231 26.864 1.00 71.06 484 ALA A CA 1
ATOM 3907 C C . ALA A 1 484 ? 10.898 -11.318 28.149 1.00 71.06 484 ALA A C 1
ATOM 3909 O O . ALA A 1 484 ? 11.332 -10.291 28.668 1.00 71.06 484 ALA A O 1
ATOM 3910 N N . ALA A 1 485 ? 11.169 -12.536 28.629 1.00 70.06 485 ALA A N 1
ATOM 3911 C CA . ALA A 1 485 ? 12.009 -12.755 29.803 1.00 70.06 485 ALA A CA 1
ATOM 3912 C C . ALA A 1 485 ? 13.452 -12.262 29.594 1.00 70.06 485 ALA A C 1
ATOM 3914 O O . ALA A 1 485 ? 14.021 -11.658 30.497 1.00 70.06 485 ALA A O 1
ATOM 3915 N N . LYS A 1 486 ? 14.027 -12.458 28.398 1.00 71.94 486 LYS A N 1
ATOM 3916 C CA . LYS A 1 486 ? 15.375 -11.963 28.063 1.00 71.94 486 LYS A CA 1
ATOM 3917 C C . LYS A 1 486 ? 15.437 -10.437 28.014 1.00 71.94 486 LYS A C 1
ATOM 3919 O O . LYS A 1 486 ? 16.366 -9.862 28.571 1.00 71.94 486 LYS A O 1
ATOM 3924 N N . VAL A 1 487 ? 14.445 -9.794 27.390 1.00 65.81 487 VAL A N 1
ATOM 3925 C CA . VAL A 1 487 ? 14.376 -8.323 27.304 1.00 65.81 487 VAL A CA 1
ATOM 3926 C C . VAL A 1 487 ? 14.236 -7.694 28.692 1.00 65.81 487 VAL A C 1
ATOM 3928 O O . VAL A 1 487 ? 14.857 -6.673 28.964 1.00 65.81 487 VAL A O 1
ATOM 3931 N N . ALA A 1 488 ? 13.469 -8.321 29.589 1.00 62.34 488 ALA A N 1
ATOM 3932 C CA . ALA A 1 488 ? 13.303 -7.851 30.964 1.00 62.34 488 ALA A CA 1
ATOM 3933 C C . ALA A 1 488 ? 14.584 -7.953 31.815 1.00 62.34 488 ALA A C 1
ATOM 3935 O O . ALA A 1 488 ? 14.701 -7.240 32.801 1.00 62.34 488 ALA A O 1
ATOM 3936 N N . THR A 1 489 ? 15.530 -8.829 31.456 1.00 57.06 489 THR A N 1
ATOM 3937 C CA . THR A 1 489 ? 16.819 -8.980 32.161 1.00 57.06 489 THR A CA 1
ATOM 3938 C C . THR A 1 489 ? 17.953 -8.115 31.603 1.00 57.06 489 THR A C 1
ATOM 3940 O O . THR A 1 489 ? 19.011 -8.048 32.222 1.00 57.06 489 THR A O 1
ATOM 3943 N N . SER A 1 490 ? 17.774 -7.509 30.423 1.00 50.62 490 SER A N 1
ATOM 3944 C CA . SER A 1 490 ? 18.788 -6.686 29.740 1.00 50.62 490 SER A CA 1
ATOM 3945 C C . SER A 1 490 ? 18.584 -5.173 29.890 1.00 50.62 490 SER A C 1
ATOM 3947 O O . SER A 1 490 ? 19.436 -4.414 29.432 1.00 50.62 490 SER A O 1
ATOM 3949 N N . ALA A 1 491 ? 17.457 -4.754 30.468 1.00 40.25 491 ALA A N 1
ATOM 3950 C CA . ALA A 1 491 ? 17.174 -3.382 30.893 1.00 40.25 491 ALA A CA 1
ATOM 3951 C C . ALA A 1 491 ? 17.434 -3.265 32.397 1.00 40.25 491 ALA A C 1
ATOM 3953 O O . ALA A 1 491 ? 17.899 -2.185 32.822 1.00 40.25 491 ALA A O 1
#

Secondary structure (DSSP, 8-state):
---B--HHHHTTS-HHHHHHHHH--TTT-PPEEETTTS--TTTT----TTS-------HHHHHHHHHHSTT--S-EEE--TTTS-TT-HHHHHHHHHHHHTT------SSSSB-GGGGT-PPPSSHHHHHHHHTTB--SSSS--B-PPPTTS-S-EEEEE-------SS------------PPP-----------HHHHHHHHHHHH-BHHHHHHHHHHHHHHHHHHHHHHHHHHHHHHHS-----HHHHHHHIIIIIIHHHHHHHHHHHHHHHHHHHHHHHHHHHHHH-TT-SS-HHHHHHH-BHHHHHHHHHHHHHHHHHIIIIIHHHHHHHHHHHHHHT-GGGTTSEEEEETTHHHHHTT--SHHHHHHHHTT--SPPHHHHHHHHHHHT----SSPPBPTTSS-BHHHHHHHHHHHHHHHHHHHHHHHHSB-TTS-BSSHHHHHHHHHHHHHHHHHHH-TTHHHHHHHHT-S-HHHHHHHHHHHHH-